Protein AF-A0A9E0MMS8-F1 (afdb_monomer)

Nearest PDB structures (foldseek):
  8oej-assembly1_D  TM=1.967E-01  e=1.644E+00  Pyrococcus abyssi
  8oel-assembly1_D  TM=1.967E-01  e=2.278E+00  Pyrococcus abyssi
  8ppl-assembly1_It  TM=2.544E-01  e=4.875E+00  Homo sapiens
  8u01-assembly1_A  TM=3.244E-01  e=9.879E+00  Phocaeicola plebeius

Foldseek 3Di:
DDDDDDDDDDDDDDDDPPPPPDDPDPDDDDVPDPDPPPDPDPPDDDDPPDPPPPPPFAKAADQPAAWDFDAKAKWKDWADDDATEQAADEAAVVTWMKIFIWTWTDHPNDTAIEIPTPWHQYPNRTHDYHHRNHHHIKKKWKWWKAFLFQAAECCPVPHGDQAAGDIDIDTDDINDRMDIDAAADDNADGQQPGFEKIFMKMWMDHPNDIHIFDGQVQADPDWHNGHDSSGHMYGYFHDQALNRQLSHLGRAHAYHPFAGPFQCSTCLVVSRHYAFQVSSVRSVVSNPDPDGDDFLVCVCVFWPWPAKFFADPVQFTAHPVRHFDFDDDFQKKKGFVRHIWTWHDADDPHRTDGQQTWTFGHDSGGTHIDGNVVPVGRRTIITIIGGDD

Mean predicted aligned error: 8.24 Å

Solvent-accessible surface area (backbone atoms only — not comparable to full-atom values): 21665 Å² total; per-residue (Å²): 142,83,87,86,85,85,82,83,90,77,90,90,87,83,86,86,78,78,77,75,77,72,72,80,71,85,69,82,82,60,94,82,61,81,71,74,76,68,78,78,69,81,68,77,76,73,78,72,78,75,79,68,76,76,74,79,58,40,67,40,28,30,87,85,41,75,55,41,82,76,48,41,40,58,26,36,28,63,56,92,61,78,56,22,22,54,67,68,47,76,40,42,60,91,51,53,39,39,37,23,44,37,38,34,30,38,45,94,87,44,78,47,42,26,22,65,50,95,37,41,30,56,97,91,35,81,50,84,64,38,49,39,65,75,32,43,43,28,30,35,41,34,26,40,47,40,47,62,52,36,50,48,42,23,45,74,85,78,49,84,46,72,48,73,61,55,64,47,76,43,84,72,51,61,38,58,51,57,47,74,70,73,36,66,48,83,66,44,81,64,63,40,88,64,24,4,36,32,30,39,32,45,34,40,36,44,86,95,46,75,47,59,22,48,38,88,85,41,50,41,90,69,64,40,30,40,68,34,84,72,33,36,33,46,29,23,16,64,46,93,46,47,60,18,42,44,34,32,43,12,58,23,21,13,20,42,76,54,51,40,90,42,71,87,49,15,28,44,73,65,66,55,24,22,26,29,39,39,42,54,42,43,11,41,39,74,62,70,43,94,63,80,79,75,48,60,84,54,50,64,80,54,23,44,78,76,49,54,32,34,54,43,97,87,45,37,28,20,30,97,85,69,46,74,35,62,43,77,61,67,59,28,33,44,35,40,88,91,38,37,32,30,32,61,45,86,29,82,54,82,64,36,35,36,36,57,19,28,24,43,35,30,70,84,27,39,36,32,74,44,36,34,60,76,67,81,54,49,83,43,52,39,38,34,32,37,77,64,128

Structure (mmCIF, N/CA/C/O backbone):
data_AF-A0A9E0MMS8-F1
#
_entry.id   AF-A0A9E0MMS8-F1
#
loop_
_atom_site.group_PDB
_atom_site.id
_atom_site.type_symbol
_atom_site.label_atom_id
_atom_site.label_alt_id
_atom_site.label_comp_id
_atom_site.label_asym_id
_atom_site.label_entity_id
_atom_site.label_seq_id
_atom_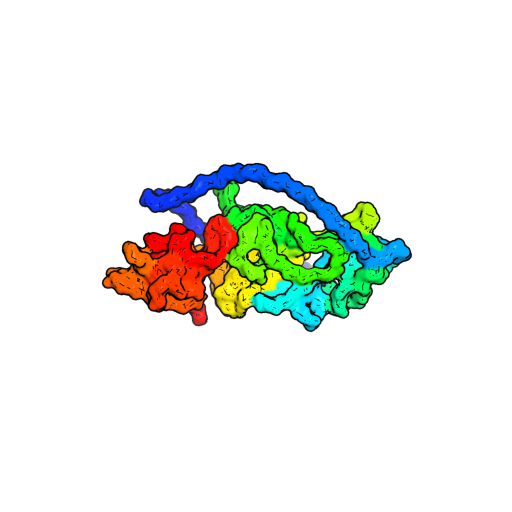site.pdbx_PDB_ins_code
_atom_site.Cartn_x
_atom_site.Cartn_y
_atom_site.Cartn_z
_atom_site.occupancy
_atom_site.B_iso_or_equiv
_atom_site.auth_seq_id
_atom_site.auth_comp_id
_atom_site.auth_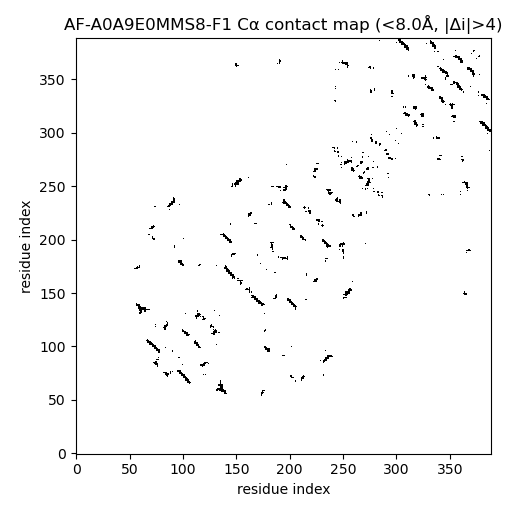asym_id
_atom_site.auth_atom_id
_atom_site.pdbx_PDB_model_num
ATOM 1 N N . MET A 1 1 ? -70.630 8.159 -21.759 1.00 40.22 1 MET A N 1
ATOM 2 C CA . MET A 1 1 ? -69.448 8.295 -22.636 1.00 40.22 1 MET A CA 1
ATOM 3 C C . MET A 1 1 ? -68.215 8.369 -21.750 1.00 40.22 1 MET A C 1
ATOM 5 O O . MET A 1 1 ? -67.935 9.421 -21.200 1.00 40.22 1 MET A O 1
ATOM 9 N N . ALA A 1 2 ? -67.556 7.235 -21.518 1.00 32.56 2 ALA A N 1
ATOM 10 C CA . ALA A 1 2 ? -66.357 7.134 -20.691 1.00 32.56 2 ALA A CA 1
ATOM 11 C C . ALA A 1 2 ? -65.302 6.379 -21.505 1.00 32.56 2 ALA A C 1
ATOM 13 O O . ALA A 1 2 ? -65.534 5.237 -21.904 1.00 32.56 2 ALA A O 1
ATOM 14 N N . SER A 1 3 ? -64.193 7.053 -21.808 1.00 40.78 3 SER A N 1
ATOM 15 C CA . SER A 1 3 ? -63.071 6.501 -22.566 1.00 40.78 3 SER A CA 1
ATOM 16 C C . SER A 1 3 ? -62.050 5.899 -21.603 1.00 40.78 3 SER A C 1
ATOM 18 O O . SER A 1 3 ? -61.664 6.529 -20.619 1.00 40.78 3 SER A O 1
ATOM 20 N N . ARG A 1 4 ? -61.655 4.655 -21.882 1.00 41.19 4 ARG A N 1
ATOM 21 C CA . ARG A 1 4 ? -60.647 3.877 -21.157 1.00 41.19 4 ARG A CA 1
ATOM 22 C C . ARG A 1 4 ? -59.251 4.282 -21.630 1.00 41.19 4 ARG A C 1
ATOM 24 O O . ARG A 1 4 ? -58.994 4.266 -22.828 1.00 41.19 4 ARG A O 1
ATOM 31 N N . ALA A 1 5 ? -58.339 4.533 -20.695 1.00 35.84 5 ALA A N 1
ATOM 32 C CA . ALA A 1 5 ? -56.905 4.565 -20.958 1.00 35.84 5 ALA A CA 1
ATOM 33 C C . ALA A 1 5 ? -56.243 3.375 -20.249 1.00 35.84 5 ALA A C 1
ATOM 35 O O . ALA A 1 5 ? -56.132 3.345 -19.025 1.00 35.84 5 ALA A O 1
ATOM 36 N N . SER A 1 6 ? -55.836 2.382 -21.039 1.00 33.19 6 SER A N 1
ATOM 37 C CA . SER A 1 6 ? -54.879 1.344 -20.657 1.00 33.19 6 SER A CA 1
ATOM 38 C C . SER A 1 6 ? -53.489 1.824 -21.067 1.00 33.19 6 SER A C 1
ATOM 40 O O . SER A 1 6 ? -53.263 2.085 -22.245 1.00 33.19 6 SER A O 1
ATOM 42 N N . ILE A 1 7 ? -52.563 1.938 -20.115 1.00 37.97 7 ILE A N 1
ATOM 43 C CA . ILE A 1 7 ? -51.141 2.168 -20.397 1.00 37.97 7 ILE A CA 1
ATOM 44 C C . ILE A 1 7 ? -50.401 0.857 -20.135 1.00 37.97 7 ILE A C 1
ATOM 46 O O . ILE A 1 7 ? -50.342 0.367 -19.009 1.00 37.97 7 ILE A O 1
ATOM 50 N N . CYS A 1 8 ? -49.877 0.283 -21.217 1.00 29.89 8 CYS A N 1
ATOM 51 C CA . CYS A 1 8 ? -48.973 -0.857 -21.220 1.00 29.89 8 CYS A CA 1
ATOM 52 C C . CYS A 1 8 ? -47.605 -0.461 -20.644 1.00 29.89 8 CYS A C 1
ATOM 54 O O . CYS A 1 8 ? -46.951 0.444 -21.156 1.00 29.89 8 CYS A O 1
ATOM 56 N N . LEU A 1 9 ? -47.148 -1.201 -19.631 1.00 35.25 9 LEU A N 1
ATOM 57 C CA . LEU A 1 9 ? -45.729 -1.356 -19.318 1.00 35.25 9 LEU A CA 1
ATOM 58 C C . LEU A 1 9 ? -45.118 -2.340 -20.322 1.00 35.25 9 LEU A C 1
ATOM 60 O O . LEU A 1 9 ? -45.492 -3.511 -20.320 1.00 35.25 9 LEU A O 1
ATOM 64 N N . LEU A 1 10 ? -44.151 -1.901 -21.128 1.00 31.84 10 LEU A N 1
ATOM 65 C CA . LEU A 1 10 ? -43.231 -2.811 -21.810 1.00 31.84 10 LEU A CA 1
ATOM 66 C C . LEU A 1 10 ? -41.916 -2.115 -22.177 1.00 31.84 10 LEU A C 1
ATOM 68 O O . LEU A 1 10 ? -41.895 -1.168 -22.953 1.00 31.84 10 LEU A O 1
ATOM 72 N N . GLY A 1 11 ? -40.829 -2.673 -21.638 1.00 29.94 11 GLY A N 1
ATOM 73 C CA . GLY A 1 11 ? -39.571 -2.862 -22.357 1.00 29.94 11 GLY A CA 1
ATOM 74 C C . GLY A 1 11 ? -38.569 -1.712 -22.356 1.00 29.94 11 GLY A C 1
ATOM 75 O O . GLY A 1 11 ? -38.593 -0.901 -23.262 1.00 29.94 11 GLY A O 1
ATOM 76 N N . PHE A 1 12 ? -37.596 -1.749 -21.439 1.00 29.72 12 PHE A N 1
ATOM 77 C CA . PHE A 1 12 ? -36.194 -1.408 -21.735 1.00 29.72 12 PHE A CA 1
ATOM 78 C C . PHE A 1 12 ? -35.286 -2.081 -20.694 1.00 29.72 12 PHE A C 1
ATOM 80 O O . PHE A 1 12 ? -34.938 -1.520 -19.661 1.00 29.72 12 PHE A O 1
ATOM 87 N N . ALA A 1 13 ? -34.935 -3.336 -20.960 1.00 36.44 13 ALA A N 1
ATOM 88 C CA . ALA A 1 13 ? -33.867 -4.051 -20.274 1.00 36.44 13 ALA A CA 1
ATOM 89 C C . ALA A 1 13 ? -33.095 -4.843 -21.330 1.00 36.44 13 ALA A C 1
ATOM 91 O O . ALA A 1 13 ? -33.360 -6.021 -21.543 1.00 36.44 13 ALA A O 1
ATOM 92 N N . LEU A 1 14 ? -32.183 -4.179 -22.041 1.00 31.59 14 LEU A N 1
ATOM 93 C CA . LEU A 1 14 ? -31.167 -4.845 -22.848 1.00 31.59 14 LEU A CA 1
ATOM 94 C C . LEU A 1 14 ? -29.990 -3.893 -23.107 1.00 31.59 14 LEU A C 1
ATOM 96 O O . LEU A 1 14 ? -30.198 -2.713 -23.363 1.00 31.59 14 LEU A O 1
ATOM 100 N N . ALA A 1 15 ? -28.786 -4.471 -23.088 1.00 31.41 15 ALA A N 1
ATOM 101 C CA . ALA A 1 15 ? -27.490 -3.916 -23.496 1.00 31.41 15 ALA A CA 1
ATOM 102 C C . ALA A 1 15 ? -26.649 -3.158 -22.443 1.00 31.41 15 ALA A C 1
ATOM 104 O O . ALA A 1 15 ? -26.394 -1.968 -22.556 1.00 31.41 15 ALA A O 1
ATOM 105 N N . CYS A 1 16 ? -26.074 -3.921 -21.507 1.00 27.88 16 CYS A N 1
ATOM 106 C CA . CYS A 1 16 ? -24.681 -3.734 -21.072 1.00 27.88 16 CYS A CA 1
ATOM 107 C C . CYS A 1 16 ? -23.991 -5.108 -21.058 1.00 27.88 16 CYS A C 1
ATOM 109 O O . CYS A 1 16 ? -23.777 -5.708 -20.009 1.00 27.88 16 CYS A O 1
ATOM 111 N N . ARG A 1 17 ? -23.694 -5.647 -22.247 1.00 31.17 17 ARG A N 1
ATOM 112 C CA . ARG A 1 17 ? -22.650 -6.664 -22.416 1.00 31.17 17 ARG A CA 1
ATOM 113 C C . ARG A 1 17 ? -21.408 -5.925 -22.896 1.00 31.17 17 ARG A C 1
ATOM 115 O O . ARG A 1 17 ? -21.247 -5.704 -24.088 1.00 31.17 17 ARG A O 1
ATOM 122 N N . SER A 1 18 ? -20.572 -5.483 -21.965 1.00 31.72 18 SER A N 1
ATOM 123 C CA . SER A 1 18 ? -19.185 -5.162 -22.285 1.00 31.72 18 SER A CA 1
ATOM 124 C C . SER A 1 18 ? -18.476 -6.492 -22.518 1.00 31.72 18 SER A C 1
ATOM 126 O O . SER A 1 18 ? -18.265 -7.257 -21.574 1.00 31.72 18 SER A O 1
ATOM 128 N N . GLU A 1 19 ? -18.179 -6.802 -23.773 1.00 30.53 19 GLU A N 1
ATOM 129 C CA . GLU A 1 19 ? -17.232 -7.855 -24.108 1.00 30.53 19 GLU A CA 1
ATOM 130 C C . GLU A 1 19 ? -15.903 -7.511 -23.432 1.00 30.53 19 GLU A C 1
ATOM 132 O O . GLU A 1 19 ? -15.271 -6.499 -23.738 1.00 30.53 19 GLU A O 1
ATOM 137 N N . ALA A 1 20 ? -15.498 -8.332 -22.464 1.00 34.72 20 ALA A N 1
ATOM 138 C CA . ALA A 1 20 ? -14.108 -8.385 -22.061 1.00 34.72 20 ALA A CA 1
ATOM 139 C C . ALA A 1 20 ? -13.337 -8.831 -23.306 1.00 34.72 20 ALA A C 1
ATOM 141 O O . ALA A 1 20 ? -13.390 -10.001 -23.683 1.00 34.72 20 ALA A O 1
ATOM 142 N N . VAL A 1 21 ? -12.699 -7.881 -23.992 1.00 37.97 21 VAL A N 1
ATOM 143 C CA . VAL A 1 21 ? -11.753 -8.179 -25.066 1.00 37.97 21 VAL A CA 1
ATOM 144 C C . VAL A 1 21 ? -10.713 -9.101 -24.448 1.00 37.97 21 VAL A C 1
ATOM 146 O O . VAL A 1 21 ? -9.969 -8.690 -23.556 1.00 37.97 21 VAL A O 1
ATOM 149 N N . GLY A 1 22 ? -10.754 -10.372 -24.851 1.00 31.23 22 GLY A N 1
ATOM 150 C CA . GLY A 1 22 ? -9.919 -11.416 -24.285 1.00 31.23 22 GLY A CA 1
ATOM 151 C C . GLY A 1 22 ? -8.465 -10.978 -24.331 1.00 31.23 22 GLY A C 1
ATOM 152 O O . GLY A 1 22 ? -7.948 -10.631 -25.396 1.00 31.23 22 GLY A O 1
ATOM 153 N N . GLN A 1 23 ? -7.806 -10.982 -23.173 1.00 42.28 23 GLN A N 1
ATOM 154 C CA . GLN A 1 23 ? -6.353 -10.989 -23.169 1.00 42.28 23 GLN A CA 1
ATOM 155 C C . GLN A 1 23 ? -5.902 -12.153 -24.061 1.00 42.28 23 GLN A C 1
ATOM 157 O O . GLN A 1 23 ? -6.508 -13.228 -23.990 1.00 42.28 23 GLN A O 1
ATOM 162 N N . PRO A 1 24 ? -4.891 -11.961 -24.925 1.00 35.78 24 PRO A N 1
ATOM 163 C CA . PRO A 1 24 ? -4.368 -13.056 -25.718 1.00 35.78 24 PRO A CA 1
ATOM 164 C C . PRO A 1 24 ? -3.993 -14.192 -24.768 1.00 35.78 24 PRO A C 1
ATOM 166 O O . PRO A 1 24 ? -3.181 -14.012 -23.858 1.00 35.78 24 PRO A O 1
ATOM 169 N N . THR A 1 25 ? -4.622 -15.352 -24.965 1.00 37.75 25 THR A N 1
ATOM 170 C CA . THR A 1 25 ? -4.198 -16.607 -24.347 1.00 37.75 25 THR A CA 1
ATOM 171 C C . THR A 1 25 ? -2.689 -16.723 -24.536 1.00 37.75 25 THR A C 1
ATOM 173 O O . THR A 1 25 ? -2.219 -16.460 -25.649 1.00 37.75 25 THR A O 1
ATOM 176 N N . PRO A 1 26 ? -1.914 -17.064 -23.491 1.00 36.84 26 PRO A N 1
ATOM 177 C CA . PRO A 1 26 ? -0.484 -17.260 -23.650 1.00 36.84 26 PRO A CA 1
ATOM 178 C C . PRO A 1 26 ? -0.266 -18.248 -24.798 1.00 36.84 26 PRO A C 1
ATOM 180 O O . PRO A 1 26 ? -0.766 -19.372 -24.763 1.00 36.84 26 PRO A O 1
ATOM 183 N N . GLY A 1 27 ? 0.412 -17.783 -25.850 1.00 36.09 27 GLY A N 1
ATOM 184 C CA . GLY A 1 27 ? 0.829 -18.647 -26.945 1.00 36.09 27 GLY A CA 1
ATOM 185 C C . GLY A 1 27 ? 1.715 -19.779 -26.415 1.00 36.09 27 GLY A C 1
ATOM 186 O O . GLY A 1 27 ? 2.249 -19.668 -25.305 1.00 36.09 27 GLY A O 1
ATOM 187 N N . PRO A 1 28 ? 1.874 -20.871 -27.183 1.00 36.41 28 PRO A N 1
ATOM 188 C CA . PRO A 1 28 ? 2.802 -21.935 -26.821 1.00 36.41 28 PRO A CA 1
ATOM 189 C C . PRO A 1 28 ? 4.178 -21.332 -26.521 1.00 36.41 28 PRO A C 1
ATOM 191 O O . PRO A 1 28 ? 4.631 -20.435 -27.234 1.00 36.41 28 PRO A O 1
ATOM 194 N N . ALA A 1 29 ? 4.797 -21.788 -25.431 1.00 36.72 29 ALA A N 1
ATOM 195 C CA . ALA A 1 29 ? 6.076 -21.278 -24.958 1.00 36.72 29 ALA A CA 1
ATOM 196 C C . ALA A 1 29 ? 7.109 -21.283 -26.095 1.00 36.72 29 ALA A C 1
ATOM 198 O O . ALA A 1 29 ? 7.371 -22.319 -26.708 1.00 36.72 29 ALA A O 1
ATOM 199 N N . THR A 1 30 ? 7.685 -20.117 -26.383 1.00 38.78 30 THR A N 1
ATOM 200 C CA . THR A 1 30 ? 8.801 -19.996 -27.321 1.00 38.78 30 THR A CA 1
ATOM 201 C C . THR A 1 30 ? 10.000 -20.767 -26.753 1.00 38.78 30 THR A C 1
ATOM 203 O O . THR A 1 30 ? 10.304 -20.588 -25.568 1.00 38.78 30 THR A O 1
ATOM 206 N N . PRO A 1 31 ? 10.709 -21.596 -27.545 1.00 30.62 31 PRO A N 1
ATOM 207 C CA . PRO A 1 31 ? 11.939 -22.239 -27.091 1.00 30.62 31 PRO A CA 1
ATOM 208 C C . PRO A 1 31 ? 12.940 -21.156 -26.667 1.00 30.62 31 PRO A C 1
ATOM 210 O O . PRO A 1 31 ? 13.333 -20.333 -27.489 1.00 30.62 31 PRO A O 1
ATOM 213 N N . GLY A 1 32 ? 13.293 -21.114 -25.380 1.00 38.22 32 GLY A N 1
ATOM 214 C CA . GLY A 1 32 ? 14.196 -20.107 -24.810 1.00 38.22 32 GLY A CA 1
ATOM 215 C C . GLY A 1 32 ? 13.562 -19.126 -23.817 1.00 38.22 32 GLY A C 1
ATOM 216 O O . GLY A 1 32 ? 14.298 -18.378 -23.184 1.00 38.22 32 GLY A O 1
ATOM 217 N N . GLN A 1 33 ? 12.237 -19.140 -23.605 1.00 37.03 33 GLN A N 1
ATOM 218 C CA . GLN A 1 33 ? 11.691 -18.540 -22.380 1.00 37.03 33 GLN A CA 1
ATOM 219 C C . GLN A 1 33 ? 12.067 -19.425 -21.183 1.00 37.03 33 GLN A C 1
ATOM 221 O O . GLN A 1 33 ? 11.850 -20.639 -21.264 1.00 37.03 33 GLN A O 1
ATOM 226 N N . PRO A 1 34 ? 12.579 -18.865 -20.070 1.00 34.31 34 PRO A N 1
ATOM 227 C CA . PRO A 1 34 ? 12.681 -19.626 -18.837 1.00 34.31 34 PRO A CA 1
ATOM 228 C C . PRO A 1 34 ? 11.285 -20.150 -18.510 1.00 34.31 34 PRO A C 1
ATOM 230 O O . PRO A 1 34 ? 10.319 -19.385 -18.426 1.00 34.31 34 PRO A O 1
ATOM 233 N N . THR A 1 35 ? 11.166 -21.472 -18.399 1.00 34.53 35 THR A N 1
ATOM 234 C CA . THR A 1 35 ? 9.971 -22.136 -17.885 1.00 34.53 35 THR A CA 1
ATOM 235 C C . THR A 1 35 ? 9.549 -21.382 -16.624 1.00 34.53 35 THR A C 1
ATOM 237 O O . THR A 1 35 ? 10.424 -21.132 -15.788 1.00 34.53 35 THR A O 1
ATOM 240 N N . PRO A 1 36 ? 8.268 -20.992 -16.455 1.00 39.47 36 PRO A N 1
ATOM 241 C CA . PRO A 1 36 ? 7.821 -20.503 -15.163 1.00 39.47 36 PRO A CA 1
ATOM 242 C C . PRO A 1 36 ? 8.269 -21.547 -14.150 1.00 39.47 36 PRO A C 1
ATOM 244 O O . PRO A 1 36 ? 7.942 -22.727 -14.320 1.00 39.47 36 PRO A O 1
ATOM 247 N N . ALA A 1 37 ? 9.099 -21.132 -13.187 1.00 35.41 37 ALA A N 1
ATOM 248 C CA . ALA A 1 37 ? 9.524 -21.996 -12.100 1.00 35.41 37 ALA A CA 1
ATOM 249 C C . ALA A 1 37 ? 8.275 -22.736 -11.621 1.00 35.41 37 ALA A C 1
ATOM 251 O O . ALA A 1 37 ? 7.233 -22.101 -11.422 1.00 35.41 37 ALA A O 1
ATOM 252 N N . GLY A 1 38 ? 8.352 -24.072 -11.603 1.00 30.92 38 GLY A N 1
ATOM 253 C CA . GLY A 1 38 ? 7.203 -24.932 -11.346 1.00 30.92 38 GLY A CA 1
ATOM 254 C C . GLY A 1 38 ? 6.385 -24.382 -10.185 1.00 30.92 38 GLY A C 1
ATOM 255 O O . GLY A 1 38 ? 6.965 -23.849 -9.236 1.00 30.92 38 GLY A O 1
ATOM 256 N N . ALA A 1 39 ? 5.054 -24.464 -10.306 1.00 34.50 39 ALA A N 1
ATOM 257 C CA . ALA A 1 39 ? 4.120 -24.037 -9.269 1.00 34.50 39 ALA A CA 1
ATOM 258 C C . ALA A 1 39 ? 4.721 -24.357 -7.891 1.00 34.50 39 ALA A C 1
ATOM 260 O O . ALA A 1 39 ? 5.127 -25.509 -7.701 1.00 34.50 39 ALA A O 1
ATOM 261 N N . PRO A 1 40 ? 4.864 -23.365 -6.990 1.00 36.97 40 PRO A N 1
ATOM 262 C CA . PRO A 1 40 ? 5.602 -23.554 -5.754 1.00 36.97 40 PRO A CA 1
ATOM 263 C C . PRO A 1 40 ? 5.055 -24.798 -5.065 1.00 36.97 40 PRO A C 1
ATOM 265 O O . PRO A 1 40 ? 3.863 -24.874 -4.756 1.00 36.97 40 PRO A O 1
ATOM 268 N N . THR A 1 41 ? 5.921 -25.800 -4.893 1.00 32.31 41 THR A N 1
ATOM 269 C CA . THR A 1 41 ? 5.654 -26.936 -4.013 1.00 32.31 41 THR A CA 1
ATOM 270 C C . THR A 1 41 ? 5.112 -26.363 -2.722 1.00 32.31 41 THR A C 1
ATOM 272 O O . THR A 1 41 ? 5.730 -25.438 -2.190 1.00 32.31 41 THR A O 1
ATOM 275 N N . ALA A 1 42 ? 3.950 -26.861 -2.281 1.00 35.41 42 ALA A N 1
ATOM 276 C CA . ALA A 1 42 ? 3.310 -26.457 -1.037 1.00 35.41 42 ALA A CA 1
ATOM 277 C C . ALA A 1 42 ? 4.399 -26.244 0.016 1.00 35.41 42 ALA A C 1
ATOM 279 O O . ALA A 1 42 ? 5.105 -27.190 0.376 1.00 35.41 42 ALA A O 1
ATOM 280 N N . GLY A 1 43 ? 4.608 -24.977 0.389 1.00 36.94 43 GLY A N 1
ATOM 281 C CA . GLY A 1 43 ? 5.637 -24.617 1.349 1.00 36.94 43 GLY A CA 1
ATOM 282 C C . GLY A 1 43 ? 5.448 -25.443 2.621 1.00 36.94 43 GLY A C 1
ATOM 283 O O . GLY A 1 43 ? 4.325 -25.889 2.890 1.00 36.94 43 GLY A O 1
ATOM 284 N N . PRO A 1 44 ? 6.521 -25.676 3.396 1.00 38.84 44 PRO A N 1
ATOM 285 C CA . PRO A 1 44 ? 6.401 -26.342 4.686 1.00 38.84 44 PRO A CA 1
ATOM 286 C C . PRO A 1 44 ? 5.230 -25.730 5.472 1.00 38.84 44 PRO A C 1
ATOM 288 O O . PRO A 1 44 ? 5.010 -24.517 5.362 1.00 38.84 44 PRO A O 1
ATOM 291 N N . PRO A 1 45 ? 4.448 -26.541 6.215 1.00 35.81 45 PRO A N 1
ATOM 292 C CA . PRO A 1 45 ? 3.347 -26.028 7.020 1.00 35.81 45 PRO A CA 1
ATOM 293 C C . PRO A 1 45 ? 3.850 -24.824 7.807 1.00 35.81 45 PRO A C 1
ATOM 295 O O . PRO A 1 45 ? 4.934 -24.891 8.393 1.00 35.81 45 PRO A O 1
ATOM 298 N N . ALA A 1 46 ? 3.095 -23.723 7.730 1.00 35.38 46 ALA A N 1
ATOM 299 C CA . ALA A 1 46 ? 3.447 -22.460 8.360 1.00 35.38 46 ALA A CA 1
ATOM 300 C C . ALA A 1 46 ? 4.005 -22.740 9.765 1.00 35.38 46 ALA A C 1
ATOM 302 O O . ALA A 1 46 ? 3.368 -23.509 10.499 1.00 35.38 46 ALA A O 1
ATOM 303 N N . PRO A 1 47 ? 5.189 -22.199 10.124 1.00 34.66 47 PRO A N 1
ATOM 304 C CA . PRO A 1 47 ? 5.768 -22.417 11.440 1.00 34.66 47 PRO A CA 1
ATOM 305 C C . PRO A 1 47 ? 4.683 -22.147 12.474 1.00 34.66 47 PRO A C 1
ATOM 307 O O . PRO A 1 47 ? 4.022 -21.106 12.421 1.00 34.66 47 PRO A O 1
ATOM 310 N N . GLY A 1 48 ? 4.441 -23.150 13.326 1.00 29.02 48 GLY A N 1
ATOM 311 C CA . GLY A 1 48 ? 3.375 -23.122 14.315 1.00 29.02 48 GLY A CA 1
ATOM 312 C C . GLY A 1 48 ? 3.386 -21.773 15.012 1.00 29.02 48 GLY A C 1
ATOM 313 O O . GLY A 1 48 ? 4.440 -21.355 15.490 1.00 29.02 48 GLY A O 1
ATOM 314 N N . LEU A 1 49 ? 2.232 -21.094 14.970 1.00 37.91 49 LEU A N 1
ATOM 315 C CA . LEU A 1 49 ? 1.969 -19.817 15.626 1.00 37.91 49 LEU A CA 1
ATOM 316 C C . LEU A 1 49 ? 2.754 -19.775 16.930 1.00 37.91 49 LEU A C 1
ATOM 318 O O . LEU A 1 49 ? 2.428 -20.505 17.867 1.00 37.91 49 LEU A O 1
ATOM 322 N N . ALA A 1 50 ? 3.820 -18.973 16.953 1.00 34.97 50 ALA A N 1
ATOM 323 C CA . ALA A 1 50 ? 4.559 -18.732 18.170 1.00 34.97 50 ALA A CA 1
ATOM 324 C C . ALA A 1 50 ? 3.524 -18.284 19.195 1.00 34.97 50 ALA A C 1
ATOM 326 O O . ALA A 1 50 ? 2.835 -17.283 18.986 1.00 34.97 50 ALA A O 1
ATOM 327 N N . THR A 1 51 ? 3.354 -19.079 20.250 1.00 38.03 51 THR A N 1
ATOM 328 C CA . THR A 1 51 ? 2.503 -18.751 21.383 1.00 38.03 51 THR A CA 1
ATOM 329 C C . THR A 1 51 ? 3.028 -17.434 21.927 1.00 38.03 51 THR A C 1
ATOM 331 O O . THR A 1 51 ? 4.029 -17.399 22.641 1.00 38.03 51 THR A O 1
ATOM 334 N N . THR A 1 52 ? 2.407 -16.333 21.504 1.00 44.72 52 THR A N 1
ATOM 335 C CA . THR A 1 52 ? 2.680 -14.995 22.005 1.00 44.72 52 THR A CA 1
ATOM 336 C C . THR A 1 52 ? 2.589 -15.088 23.512 1.00 44.72 52 THR A C 1
ATOM 338 O O . THR A 1 52 ? 1.517 -15.389 24.044 1.00 44.72 52 THR A O 1
ATOM 341 N N . ALA A 1 53 ? 3.717 -14.865 24.191 1.00 43.31 53 ALA A N 1
ATOM 342 C CA . ALA A 1 53 ? 3.721 -14.560 25.607 1.00 43.31 53 ALA A CA 1
ATOM 343 C C . ALA A 1 53 ? 2.618 -13.524 25.818 1.00 43.31 53 ALA A C 1
ATOM 345 O O . ALA A 1 53 ? 2.647 -12.466 25.186 1.00 43.31 53 ALA A O 1
ATOM 346 N N . ALA A 1 54 ? 1.589 -13.901 26.579 1.00 48.03 54 ALA A N 1
ATOM 347 C CA . ALA A 1 54 ? 0.375 -13.121 26.715 1.00 48.03 54 ALA A CA 1
ATOM 348 C C . ALA A 1 54 ? 0.763 -11.706 27.145 1.00 48.03 54 ALA A C 1
ATOM 350 O O . ALA A 1 54 ? 1.162 -11.487 28.291 1.00 48.03 54 ALA A O 1
ATOM 351 N N . LEU A 1 55 ? 0.688 -10.755 26.209 1.00 54.81 55 LEU A N 1
ATOM 352 C CA . LEU A 1 55 ? 0.749 -9.339 26.522 1.00 54.81 55 LEU A CA 1
ATOM 353 C C . LEU A 1 55 ? -0.328 -9.126 27.581 1.00 54.81 55 LEU A C 1
ATOM 355 O O . LEU A 1 55 ? -1.520 -9.274 27.295 1.00 54.81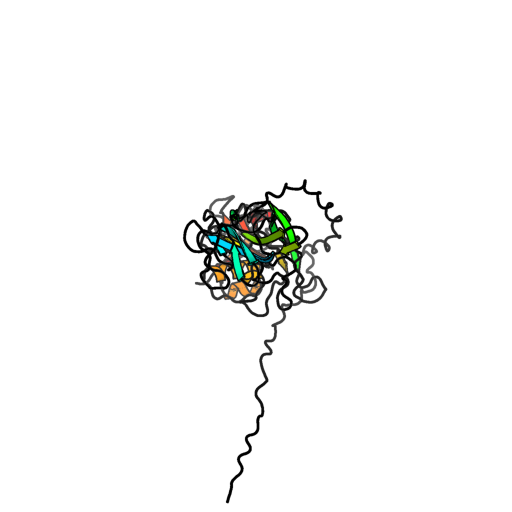 55 LEU A O 1
ATOM 359 N N . ARG A 1 56 ? 0.094 -8.886 28.830 1.00 52.78 56 ARG A N 1
ATOM 360 C CA . ARG A 1 56 ? -0.831 -8.624 29.932 1.00 52.78 56 ARG A CA 1
ATOM 361 C C . ARG A 1 56 ? -1.685 -7.448 29.492 1.00 52.78 56 ARG A C 1
ATOM 363 O O . ARG A 1 56 ? -1.176 -6.346 29.303 1.00 52.78 56 ARG A O 1
ATOM 370 N N . SER A 1 57 ? -2.961 -7.718 29.245 1.00 59.38 57 SER A N 1
ATOM 371 C CA . SER A 1 57 ? -3.877 -6.712 28.738 1.00 59.38 57 SER A CA 1
ATOM 372 C C . SER A 1 57 ? -4.104 -5.695 29.843 1.00 59.38 57 SER A C 1
ATOM 374 O O . SER A 1 57 ? -4.764 -5.997 30.833 1.00 59.38 57 SER A O 1
ATOM 376 N N . ALA A 1 58 ? -3.523 -4.504 29.704 1.00 74.81 58 ALA A N 1
ATOM 377 C CA . ALA A 1 58 ? -3.934 -3.387 30.535 1.00 74.81 58 ALA A CA 1
ATOM 378 C C . ALA A 1 58 ? -5.425 -3.140 30.270 1.00 74.81 58 ALA A C 1
ATOM 380 O O . ALA A 1 58 ? -5.861 -3.066 29.114 1.00 74.81 58 ALA A O 1
ATOM 381 N N . HIS A 1 59 ? -6.206 -3.087 31.344 1.00 83.19 59 HIS A N 1
ATOM 382 C CA . HIS A 1 59 ? -7.625 -2.789 31.260 1.00 83.19 59 HIS A CA 1
ATOM 383 C C . HIS A 1 59 ? -7.815 -1.273 31.146 1.00 83.19 59 HIS A C 1
ATOM 385 O O . HIS A 1 59 ? -7.221 -0.505 31.900 1.00 83.19 59 HIS A O 1
ATOM 391 N N . HIS A 1 60 ? -8.646 -0.862 30.196 1.00 90.50 60 HIS A N 1
ATOM 392 C CA . HIS A 1 60 ? -9.236 0.472 30.122 1.00 90.50 60 HIS A CA 1
ATOM 393 C C . HIS A 1 60 ? -10.492 0.532 30.971 1.00 90.50 60 HIS A C 1
ATOM 395 O O . HIS A 1 60 ? -11.100 -0.507 31.215 1.00 90.50 60 HIS A O 1
ATOM 401 N N . GLY A 1 61 ? -10.918 1.741 31.331 1.00 93.62 61 GLY A N 1
ATOM 402 C CA . GLY A 1 61 ? -12.205 1.984 31.974 1.00 93.62 61 GLY A CA 1
ATOM 403 C C . GLY A 1 61 ? -12.245 1.631 33.459 1.00 93.62 61 GLY A C 1
ATOM 404 O O . GLY A 1 61 ? -11.242 1.286 34.085 1.00 93.62 61 GLY A O 1
ATOM 405 N N . ARG A 1 62 ? -13.440 1.732 34.036 1.00 94.62 62 ARG A N 1
ATOM 406 C CA . ARG A 1 62 ? -13.698 1.497 35.454 1.00 94.62 62 ARG A CA 1
ATOM 407 C C . ARG A 1 62 ? -14.477 0.205 35.657 1.00 94.62 62 ARG A C 1
ATOM 409 O O . ARG A 1 62 ? -15.453 -0.065 34.957 1.00 94.62 62 ARG A O 1
ATOM 416 N N . ALA A 1 63 ? -14.081 -0.569 36.664 1.00 92.56 63 ALA A N 1
ATOM 417 C CA . ALA A 1 63 ? -14.753 -1.819 37.023 1.00 92.56 63 ALA A CA 1
ATOM 418 C C . ALA A 1 63 ? -16.179 -1.609 37.565 1.00 92.56 63 ALA A C 1
ATOM 420 O O . ALA A 1 63 ? -16.999 -2.519 37.499 1.00 92.56 63 ALA A O 1
ATOM 421 N N . ASP A 1 64 ? -16.482 -0.418 38.085 1.00 92.44 64 ASP A N 1
ATOM 422 C CA . ASP A 1 64 ? -17.789 -0.055 38.638 1.00 92.44 64 ASP A CA 1
ATOM 423 C C . ASP A 1 64 ? -18.729 0.612 37.619 1.00 92.44 64 ASP A C 1
ATOM 425 O O . ASP A 1 64 ? -19.903 0.850 37.918 1.00 92.44 64 ASP A O 1
ATOM 429 N N . HIS A 1 65 ? -18.242 0.915 36.412 1.00 94.56 65 HIS A N 1
ATOM 430 C CA . HIS A 1 65 ? -19.055 1.532 35.373 1.00 94.56 65 HIS A CA 1
ATOM 431 C C . HIS A 1 65 ? -20.027 0.505 34.778 1.00 94.56 65 HIS A C 1
ATOM 433 O O . HIS A 1 65 ? -19.653 -0.602 34.391 1.00 94.56 65 HIS A O 1
ATOM 439 N N . ARG A 1 66 ? -21.302 0.891 34.692 1.00 91.56 66 ARG A N 1
ATOM 440 C CA . ARG A 1 66 ? -22.378 0.045 34.161 1.00 91.56 66 ARG A CA 1
ATOM 441 C C . ARG A 1 66 ? -22.378 0.037 32.634 1.00 91.56 66 ARG A C 1
ATOM 443 O O . ARG A 1 66 ? -21.827 0.920 31.987 1.00 91.56 66 ARG A O 1
ATOM 450 N N . GLY A 1 67 ? -23.009 -0.966 32.046 1.00 95.81 67 GLY A N 1
ATOM 451 C CA . GLY A 1 67 ? -23.199 -1.031 30.605 1.00 95.81 67 GLY A CA 1
ATOM 452 C C . GLY A 1 67 ? -22.266 -1.993 29.883 1.00 95.81 67 GLY A C 1
ATOM 453 O O . GLY A 1 67 ? -21.280 -2.512 30.408 1.00 95.81 67 GLY A O 1
ATOM 454 N N . VAL A 1 68 ? -22.654 -2.284 28.652 1.00 97.56 68 VAL A N 1
ATOM 455 C CA . VAL A 1 68 ? -22.160 -3.410 27.874 1.00 97.56 68 VAL A CA 1
ATOM 456 C C . VAL A 1 68 ? -21.611 -2.896 26.556 1.00 97.56 68 VAL A C 1
ATOM 458 O O . VAL A 1 68 ? -22.282 -2.137 25.858 1.00 97.56 68 VAL A O 1
ATOM 461 N N . VAL A 1 69 ? -20.406 -3.324 26.187 1.00 97.81 69 VAL A N 1
ATOM 462 C CA . VAL A 1 69 ? -19.855 -3.047 24.860 1.00 97.81 69 VAL A CA 1
ATOM 463 C C . VAL A 1 69 ? -20.721 -3.760 23.822 1.00 97.81 69 VAL A C 1
ATOM 465 O O . VAL A 1 69 ? -20.988 -4.963 23.922 1.00 97.81 69 VAL A O 1
ATOM 468 N N . VAL A 1 70 ? -21.182 -3.010 22.823 1.00 98.12 70 VAL A N 1
ATOM 469 C CA . VAL A 1 70 ? -22.062 -3.517 21.757 1.00 98.12 70 VAL A CA 1
ATOM 470 C C . VAL A 1 70 ? -21.469 -3.389 20.364 1.00 98.12 70 VAL A C 1
ATOM 472 O O . VAL A 1 70 ? -21.877 -4.119 19.466 1.00 98.12 70 VAL A O 1
ATOM 475 N N . ALA A 1 71 ? -20.499 -2.498 20.179 1.00 98.19 71 ALA A N 1
ATOM 476 C CA . ALA A 1 71 ? -19.730 -2.399 18.953 1.00 98.19 71 ALA A CA 1
ATOM 477 C C . ALA A 1 71 ? -18.349 -1.818 19.253 1.00 98.19 71 ALA A C 1
ATOM 479 O O . ALA A 1 71 ? -18.174 -1.035 20.189 1.00 98.19 71 ALA A O 1
ATOM 480 N N . ILE A 1 72 ? -17.385 -2.180 18.415 1.00 98.44 72 ILE A N 1
ATOM 481 C CA . ILE A 1 72 ? -16.073 -1.550 18.383 1.00 98.44 72 ILE A CA 1
ATOM 482 C C . ILE A 1 72 ? -15.694 -1.231 16.940 1.00 98.44 72 ILE A C 1
ATOM 484 O O . ILE A 1 72 ? -16.065 -1.945 16.006 1.00 98.44 72 ILE A O 1
ATOM 488 N N . GLY A 1 73 ? -14.956 -0.147 16.751 1.00 98.44 73 GLY A N 1
ATOM 489 C CA . GLY A 1 73 ? -14.395 0.215 15.464 1.00 98.44 73 GLY A CA 1
ATOM 490 C C . GLY A 1 73 ? -13.127 1.044 15.595 1.00 98.44 73 GLY A C 1
ATOM 491 O O . GLY A 1 73 ? -12.641 1.297 16.696 1.00 98.44 73 GLY A O 1
ATOM 492 N N . ILE A 1 74 ? -12.593 1.448 14.446 1.00 98.75 74 ILE A N 1
ATOM 493 C CA . ILE A 1 74 ? -11.361 2.230 14.352 1.00 98.75 74 ILE A CA 1
ATOM 494 C C . ILE A 1 74 ? -11.689 3.563 13.690 1.00 98.75 74 ILE A C 1
ATOM 496 O O . ILE A 1 74 ? -12.338 3.606 12.643 1.00 98.75 74 ILE A O 1
ATOM 500 N N . ALA A 1 75 ? -11.220 4.643 14.302 1.00 98.62 75 ALA A N 1
ATOM 501 C CA . ALA A 1 75 ? -11.102 5.944 13.667 1.00 98.62 75 ALA A CA 1
ATOM 502 C C . ALA A 1 75 ? -9.624 6.319 13.567 1.00 98.62 75 ALA A C 1
ATOM 504 O O . ALA A 1 75 ? -8.819 5.875 14.381 1.00 98.62 75 ALA A O 1
ATOM 505 N N . SER A 1 76 ? -9.253 7.150 12.603 1.00 98.69 76 SER A N 1
ATOM 506 C CA . SER A 1 76 ? -7.882 7.639 12.495 1.00 98.69 76 SER A CA 1
ATOM 507 C C . SER A 1 76 ? -7.794 9.096 12.092 1.00 98.69 76 SER A C 1
ATOM 509 O O . SER A 1 76 ? -8.730 9.680 11.530 1.00 98.69 76 SER A O 1
ATOM 511 N N . ARG A 1 77 ? -6.641 9.681 12.407 1.00 98.38 77 ARG A N 1
ATOM 512 C CA . ARG A 1 77 ? -6.289 11.071 12.131 1.00 98.38 77 ARG A CA 1
ATOM 513 C C . ARG A 1 77 ? -4.861 11.144 11.607 1.00 98.38 77 ARG A C 1
ATOM 515 O O . ARG A 1 77 ? -3.986 10.463 12.131 1.00 98.38 77 ARG A O 1
ATOM 522 N N . VAL A 1 78 ? -4.651 11.982 10.596 1.00 98.25 78 VAL A N 1
ATOM 523 C CA . VAL A 1 78 ? -3.321 12.339 10.085 1.00 98.25 78 VAL A CA 1
ATOM 524 C C . VAL A 1 78 ? -2.889 13.634 10.769 1.00 98.25 78 VAL A C 1
ATOM 526 O O . VAL A 1 78 ? -3.655 14.596 10.779 1.00 98.25 78 VAL A O 1
ATOM 529 N N . GLY A 1 79 ? -1.687 13.663 11.338 1.00 96.44 79 GLY A N 1
ATOM 530 C CA . GLY A 1 79 ? -1.171 14.809 12.082 1.00 96.44 79 GLY A CA 1
ATOM 531 C C . GLY A 1 79 ? -1.895 15.071 13.411 1.00 96.44 79 GLY A C 1
ATOM 532 O O . GLY A 1 79 ? -2.582 14.210 13.973 1.00 96.44 79 GLY A O 1
ATOM 533 N N . ALA A 1 80 ? -1.712 16.286 13.932 1.00 93.94 80 ALA A N 1
ATOM 534 C CA . ALA A 1 80 ? -2.281 16.719 15.210 1.00 93.94 80 ALA A CA 1
ATOM 535 C C . ALA A 1 80 ? -3.699 17.308 15.084 1.00 93.94 80 ALA A C 1
ATOM 537 O O . ALA A 1 80 ? -4.456 17.298 16.058 1.00 93.94 80 ALA A O 1
ATOM 538 N N . ASP A 1 81 ? -4.072 17.772 13.890 1.00 93.00 81 ASP A N 1
ATOM 539 C CA . ASP A 1 81 ? -5.264 18.589 13.672 1.00 93.00 81 ASP A CA 1
ATOM 540 C C . ASP A 1 81 ? -6.445 17.815 13.079 1.00 93.00 81 ASP A C 1
ATOM 542 O O . ASP A 1 81 ? -6.309 16.796 12.402 1.00 93.00 81 ASP A O 1
ATOM 546 N N . GLY A 1 82 ? -7.644 18.348 13.317 1.00 94.00 82 GLY A N 1
ATOM 547 C CA . GLY A 1 82 ? -8.891 17.815 12.772 1.00 94.00 82 GLY A CA 1
ATOM 548 C C . GLY A 1 82 ? -9.466 16.612 13.537 1.00 94.00 82 GLY A C 1
ATOM 549 O O . GLY A 1 82 ? -8.868 16.109 14.494 1.00 94.00 82 GLY A O 1
ATOM 550 N N . PRO A 1 83 ? -10.684 16.178 13.164 1.00 97.31 83 PRO A N 1
ATOM 551 C CA . PRO A 1 83 ? -11.333 15.033 13.788 1.00 97.31 83 PRO A CA 1
ATOM 552 C C . PRO A 1 83 ? -10.754 13.710 13.278 1.00 97.31 83 PRO A C 1
ATOM 554 O O . PRO A 1 83 ? -10.504 13.549 12.081 1.00 97.31 83 PRO A O 1
ATOM 557 N N . ALA A 1 84 ? -10.630 12.732 14.174 1.00 98.38 84 ALA A N 1
ATOM 558 C CA . ALA A 1 84 ? -10.477 11.342 13.773 1.00 98.38 84 ALA A CA 1
ATOM 559 C C . ALA A 1 84 ? -11.782 10.844 13.130 1.00 98.38 84 ALA A C 1
ATOM 561 O O . ALA A 1 84 ? -12.877 11.224 13.557 1.00 98.38 84 ALA A O 1
ATOM 562 N N . ASP A 1 85 ? -11.695 9.988 12.111 1.00 98.31 85 ASP A N 1
ATOM 563 C CA . ASP A 1 85 ? -12.876 9.349 11.520 1.00 98.31 85 ASP A CA 1
ATOM 564 C C . ASP A 1 85 ? -12.589 7.956 10.952 1.00 98.31 85 ASP A C 1
ATOM 566 O O . ASP A 1 85 ? -11.441 7.540 10.837 1.00 98.31 85 ASP A O 1
ATOM 570 N N . ALA A 1 86 ? -13.653 7.224 10.616 1.00 97.62 86 ALA A N 1
ATOM 571 C CA . ALA A 1 86 ? -13.570 5.835 10.165 1.00 97.62 86 ALA A CA 1
ATOM 572 C C . ALA A 1 86 ? -13.121 5.655 8.702 1.00 97.62 86 ALA A C 1
ATOM 574 O O . ALA A 1 86 ? -12.935 4.517 8.272 1.00 97.62 86 ALA A O 1
ATOM 575 N N . ASN A 1 87 ? -12.979 6.731 7.917 1.00 97.19 87 ASN A N 1
ATOM 576 C CA . ASN A 1 87 ? -12.610 6.599 6.509 1.00 97.19 87 ASN A CA 1
ATOM 577 C C . ASN A 1 87 ? -11.136 6.191 6.378 1.00 97.19 87 ASN A C 1
ATOM 579 O O . ASN A 1 87 ? -10.313 6.647 7.178 1.00 97.19 87 ASN A O 1
ATOM 583 N N . PRO A 1 88 ? -10.777 5.428 5.329 1.00 97.38 88 PRO A N 1
ATOM 584 C CA . PRO A 1 88 ? -9.383 5.186 4.989 1.00 97.38 88 PRO A CA 1
ATOM 585 C C . PRO A 1 88 ? -8.589 6.492 4.898 1.00 97.38 88 PRO A C 1
ATOM 587 O O . PRO A 1 88 ? -9.085 7.484 4.351 1.00 97.38 88 PRO A O 1
ATOM 590 N N . LYS A 1 89 ? -7.351 6.489 5.395 1.00 98.00 89 LYS A N 1
ATOM 591 C CA . LYS A 1 89 ? -6.464 7.658 5.316 1.00 98.00 89 LYS A CA 1
ATOM 592 C C . LYS A 1 89 ? -5.292 7.403 4.395 1.00 98.00 89 LYS A C 1
ATOM 594 O O . LYS A 1 89 ? -4.782 6.290 4.290 1.00 98.00 89 LYS A O 1
ATOM 599 N N . ARG A 1 90 ? -4.860 8.486 3.758 1.00 98.38 90 ARG A N 1
ATOM 600 C CA . ARG A 1 90 ? -3.603 8.574 3.027 1.00 98.38 90 ARG A CA 1
ATOM 601 C C . ARG A 1 90 ? -2.747 9.641 3.697 1.00 98.38 90 ARG A C 1
ATOM 603 O O . ARG A 1 90 ? -3.263 10.716 3.993 1.00 98.38 90 ARG A O 1
ATOM 610 N N . ALA A 1 91 ? -1.476 9.346 3.904 1.00 98.44 91 ALA A N 1
ATOM 611 C CA . ALA A 1 91 ? -0.488 10.240 4.496 1.00 98.44 91 ALA A CA 1
ATOM 612 C C . ALA A 1 91 ? 0.795 10.214 3.656 1.00 98.44 91 ALA A C 1
ATOM 614 O O . ALA A 1 91 ? 0.994 9.301 2.847 1.00 98.44 91 ALA A O 1
ATOM 615 N N . ARG A 1 92 ? 1.637 11.233 3.795 1.00 98.50 92 ARG A N 1
ATOM 616 C CA . ARG A 1 92 ? 3.017 11.220 3.297 1.00 98.50 92 ARG A CA 1
ATOM 617 C C . ARG A 1 92 ? 3.952 10.685 4.370 1.00 98.50 92 ARG A C 1
ATOM 619 O O . ARG A 1 92 ? 3.641 10.742 5.557 1.00 98.50 92 ARG A O 1
ATOM 626 N N . LEU A 1 93 ? 5.105 10.177 3.957 1.00 98.06 93 LEU A N 1
ATOM 627 C CA . LEU A 1 93 ? 6.157 9.791 4.881 1.00 98.06 93 LEU A CA 1
ATOM 628 C C . LEU A 1 93 ? 6.507 10.985 5.785 1.00 98.06 93 LEU A C 1
ATOM 630 O O . LEU A 1 93 ? 6.686 12.105 5.311 1.00 98.06 93 LEU A O 1
ATOM 634 N N . GLY A 1 94 ? 6.551 10.742 7.094 1.00 97.06 94 GLY A N 1
ATOM 635 C CA . GLY A 1 94 ? 6.746 11.781 8.109 1.00 97.06 94 GLY A CA 1
ATOM 636 C C . GLY A 1 94 ? 5.459 12.439 8.625 1.00 97.06 94 GLY A C 1
ATOM 637 O O . GLY A 1 94 ? 5.511 13.102 9.656 1.00 97.06 94 GLY A O 1
ATOM 638 N N . GLU A 1 95 ? 4.299 12.229 7.991 1.00 97.69 95 GLU A N 1
ATOM 639 C CA . GLU A 1 95 ? 2.999 12.631 8.545 1.00 97.69 95 GLU A CA 1
ATOM 640 C C . GLU A 1 95 ? 2.473 11.508 9.461 1.00 97.69 95 GLU A C 1
ATOM 642 O O . GLU A 1 95 ? 2.047 10.461 8.963 1.00 97.69 95 GLU A O 1
ATOM 647 N N . PRO A 1 96 ? 2.490 11.675 10.799 1.00 96.94 96 PRO A N 1
ATOM 648 C CA . PRO A 1 96 ? 2.068 10.613 11.701 1.00 96.94 96 PRO A CA 1
ATOM 649 C C . PRO A 1 96 ? 0.574 10.342 11.539 1.00 96.94 96 PRO A C 1
ATOM 651 O O . PRO A 1 96 ? -0.229 11.267 11.396 1.00 96.94 96 PRO A O 1
ATOM 654 N N . VAL A 1 97 ? 0.189 9.071 11.616 1.00 98.62 97 VAL A N 1
ATOM 655 C CA . VAL A 1 97 ? -1.217 8.666 11.623 1.00 98.62 97 VAL A CA 1
ATOM 656 C C . VAL A 1 97 ? -1.519 7.969 12.937 1.00 98.62 97 VAL A C 1
ATOM 658 O O . VAL A 1 97 ? -0.897 6.964 13.268 1.00 98.62 97 VAL A O 1
ATOM 661 N N . THR A 1 98 ? -2.480 8.494 13.690 1.00 98.75 98 THR A N 1
ATOM 662 C CA . THR A 1 98 ? -2.941 7.884 14.941 1.00 98.75 98 THR A CA 1
ATOM 663 C C . THR A 1 98 ? -4.249 7.150 14.694 1.00 98.75 98 THR A C 1
ATOM 665 O O . THR A 1 98 ? -5.185 7.717 14.125 1.00 98.75 98 THR A O 1
ATOM 668 N N . LEU A 1 99 ? -4.312 5.897 15.129 1.00 98.81 99 LEU A N 1
ATOM 669 C CA . LEU A 1 99 ? -5.514 5.077 15.194 1.00 98.81 99 LEU A CA 1
ATOM 670 C C . LEU A 1 99 ? -6.104 5.180 16.601 1.00 98.81 99 LEU A C 1
ATOM 672 O O . LEU A 1 99 ? -5.375 5.132 17.587 1.00 98.81 99 LEU A O 1
ATOM 676 N N . TYR A 1 100 ? -7.423 5.275 16.689 1.00 98.75 100 TYR A N 1
ATOM 677 C CA . TYR A 1 100 ? -8.182 5.371 17.929 1.00 98.75 100 TYR A CA 1
ATOM 678 C C . TYR A 1 100 ? -9.233 4.269 17.970 1.00 98.75 100 TYR A C 1
ATOM 680 O O . TYR A 1 100 ? -9.987 4.085 17.007 1.00 98.75 100 TYR A O 1
ATOM 688 N N . ALA A 1 101 ? -9.297 3.546 19.086 1.00 98.69 101 ALA A N 1
ATOM 689 C CA . ALA A 1 101 ? -10.388 2.622 19.343 1.00 98.69 101 ALA A CA 1
ATOM 690 C C . ALA A 1 101 ? -11.655 3.435 19.610 1.00 98.69 101 ALA A C 1
ATOM 692 O O . ALA A 1 101 ? -11.640 4.391 20.388 1.00 98.69 101 ALA A O 1
ATOM 693 N N . VAL A 1 102 ? -12.752 3.059 18.961 1.00 98.69 102 VAL A N 1
ATOM 694 C CA . VAL A 1 102 ? -14.073 3.650 19.179 1.00 98.69 102 VAL A CA 1
ATOM 695 C C . VAL A 1 102 ? -14.979 2.569 19.738 1.00 98.69 102 VAL A C 1
ATOM 697 O O . VAL A 1 102 ? -15.289 1.604 19.041 1.00 98.69 102 VAL A O 1
ATOM 700 N N . VAL A 1 103 ? -15.392 2.725 20.992 1.00 98.56 103 VAL A N 1
ATOM 701 C CA . VAL A 1 103 ? -16.194 1.746 21.729 1.00 98.56 103 VAL A CA 1
ATOM 702 C C . VAL A 1 103 ? -17.608 2.291 21.909 1.00 98.56 103 VAL A C 1
ATOM 704 O O . VAL A 1 103 ? -17.807 3.343 22.516 1.00 98.56 103 VAL A O 1
ATOM 707 N N . GLU A 1 104 ? -18.600 1.578 21.381 1.00 98.44 104 GLU A N 1
ATOM 708 C CA . GLU A 1 104 ? -20.019 1.872 21.594 1.00 98.44 104 GLU A CA 1
ATOM 709 C C . GLU A 1 104 ? -20.530 1.022 22.762 1.00 98.44 104 GLU A C 1
ATOM 711 O O . GLU A 1 104 ? -20.448 -0.210 22.734 1.00 98.44 104 GLU A O 1
ATOM 716 N N . VAL A 1 105 ? -21.053 1.687 23.791 1.00 98.31 105 VAL A N 1
ATOM 717 C CA . VAL A 1 105 ? -21.545 1.068 25.027 1.00 98.31 105 VAL A CA 1
ATOM 718 C C . VAL A 1 105 ? -23.044 1.308 25.157 1.00 98.31 105 VAL A C 1
ATOM 720 O O . VAL A 1 105 ? -23.529 2.409 24.898 1.00 98.31 105 VAL A O 1
ATOM 723 N N . ASP A 1 106 ? -23.773 0.270 25.550 1.00 98.12 106 ASP A N 1
ATOM 724 C CA . ASP A 1 106 ? -25.168 0.333 25.983 1.00 98.12 106 ASP A CA 1
ATOM 725 C C . ASP A 1 106 ? -25.249 0.382 27.503 1.00 98.12 106 ASP A C 1
ATOM 727 O O . ASP A 1 106 ? -24.840 -0.575 28.159 1.00 98.12 106 ASP A O 1
ATOM 731 N N . ASP A 1 107 ? -25.805 1.443 28.068 1.00 96.81 107 ASP A N 1
ATOM 732 C CA . ASP A 1 107 ? -26.119 1.510 29.492 1.00 96.81 107 ASP A CA 1
ATOM 733 C C . ASP A 1 107 ? -27.632 1.668 29.670 1.00 96.81 107 ASP A C 1
ATOM 735 O O . ASP A 1 107 ? -28.189 2.763 29.567 1.00 96.81 107 ASP A O 1
ATOM 739 N N . GLY A 1 108 ? -28.322 0.537 29.842 1.00 95.12 108 GLY A N 1
ATOM 740 C CA . GLY A 1 108 ? -29.770 0.508 30.057 1.00 95.12 108 GLY A CA 1
ATOM 741 C C . GLY A 1 108 ? -30.589 1.131 28.918 1.00 95.12 108 GLY A C 1
ATOM 742 O O . GLY A 1 108 ? -31.571 1.821 29.184 1.00 95.12 108 GLY A O 1
ATOM 743 N N . GLY A 1 109 ? -30.180 0.937 27.658 1.00 96.12 109 GLY A N 1
ATOM 744 C CA . GLY A 1 109 ? -30.844 1.483 26.470 1.00 96.12 109 GLY A CA 1
ATOM 745 C C . GLY A 1 109 ? -30.302 2.842 26.016 1.00 96.12 109 GLY A C 1
ATOM 746 O O . GLY A 1 109 ? -30.722 3.358 24.978 1.00 96.12 109 GLY A O 1
ATOM 747 N N . ARG A 1 110 ? -29.362 3.437 26.760 1.00 97.06 110 ARG A N 1
ATOM 748 C CA . ARG A 1 110 ? -28.662 4.663 26.359 1.00 97.06 110 ARG A CA 1
ATOM 749 C C . ARG A 1 110 ? -27.322 4.302 25.725 1.00 97.06 110 ARG A C 1
ATOM 751 O O . ARG A 1 110 ? -26.463 3.712 26.372 1.00 97.06 110 ARG A O 1
ATOM 758 N N . ARG A 1 111 ? -27.129 4.696 24.462 1.00 97.44 111 ARG A N 1
ATOM 759 C CA . ARG A 1 111 ? -25.855 4.530 23.746 1.00 97.44 111 ARG A CA 1
ATOM 760 C C . ARG A 1 111 ? -24.888 5.658 24.099 1.00 97.44 111 ARG A C 1
ATOM 762 O O . ARG A 1 111 ? -25.253 6.829 24.001 1.00 97.44 111 ARG A O 1
ATOM 769 N N . ALA A 1 112 ? -23.652 5.307 24.427 1.00 97.81 112 ALA A N 1
ATOM 770 C CA . ALA A 1 112 ? -22.545 6.244 24.597 1.00 97.81 112 ALA A CA 1
ATOM 771 C C . ALA A 1 112 ? -21.320 5.781 23.795 1.00 97.81 112 ALA A C 1
ATOM 773 O O . ALA A 1 112 ? -21.127 4.584 23.576 1.00 97.81 112 ALA A O 1
ATOM 774 N N . ILE A 1 113 ? -20.508 6.739 23.345 1.00 98.38 113 ILE A N 1
ATOM 775 C CA . ILE A 1 113 ? -19.276 6.486 22.593 1.00 98.38 113 ILE A CA 1
ATOM 776 C C . ILE A 1 113 ? -18.078 6.851 23.464 1.00 98.38 113 ILE A C 1
ATOM 778 O O . ILE A 1 113 ? -17.993 7.974 23.968 1.00 98.38 113 ILE A O 1
ATOM 782 N N . TYR A 1 114 ? -17.148 5.910 23.585 1.00 98.50 114 TYR A N 1
ATOM 783 C CA . TYR A 1 114 ? -15.894 6.078 24.304 1.00 98.50 114 TYR A CA 1
ATOM 784 C C . TYR A 1 114 ? -14.712 5.957 23.340 1.00 98.50 114 TYR A C 1
ATOM 786 O O . TYR A 1 114 ? -14.660 5.035 22.523 1.00 98.50 114 TYR A O 1
ATOM 794 N N . SER A 1 115 ? -13.785 6.908 23.398 1.00 98.56 115 SER A N 1
ATOM 795 C CA . SER A 1 115 ? -12.545 6.925 22.618 1.00 98.56 115 SER A CA 1
ATOM 796 C C . SER A 1 115 ? -11.593 7.976 23.187 1.00 98.56 115 SER A C 1
ATOM 798 O O . SER A 1 115 ? -12.035 9.008 23.684 1.00 98.56 115 SER A O 1
ATOM 800 N N . ASP A 1 116 ? -10.290 7.753 23.038 1.00 98.19 116 ASP A N 1
ATOM 801 C CA . ASP A 1 116 ? -9.262 8.741 23.399 1.00 98.19 116 ASP A CA 1
ATOM 802 C C . ASP A 1 116 ? -8.980 9.738 22.255 1.00 98.19 116 ASP A C 1
ATOM 804 O O . ASP A 1 116 ? -8.043 10.536 22.314 1.00 98.19 116 ASP A O 1
ATOM 808 N N . ALA A 1 117 ? -9.778 9.699 21.180 1.00 98.06 117 ALA A N 1
ATOM 809 C CA . ALA A 1 117 ? -9.720 10.684 20.107 1.00 98.06 117 ALA A CA 1
ATOM 810 C C . ALA A 1 117 ? -10.131 12.076 20.630 1.00 98.06 117 ALA A C 1
ATOM 812 O O . ALA A 1 117 ? -11.257 12.220 21.108 1.00 98.06 117 ALA A O 1
ATOM 813 N N . PRO A 1 118 ? -9.305 13.132 20.462 1.00 96.94 118 PRO A N 1
ATOM 814 C CA . PRO A 1 118 ? -9.651 14.478 20.940 1.00 96.94 118 PRO A CA 1
ATOM 815 C C . PRO A 1 118 ? -10.928 15.039 20.303 1.00 96.94 118 PRO A C 1
ATOM 817 O O . PRO A 1 118 ? -11.674 15.795 20.917 1.00 96.94 118 PRO A O 1
ATOM 820 N N . ARG A 1 119 ? -11.164 14.674 19.040 1.00 97.81 119 ARG A N 1
ATOM 821 C CA . ARG A 1 119 ? -12.372 14.978 18.271 1.00 97.81 119 ARG A CA 1
ATOM 822 C C . ARG A 1 119 ? -12.698 13.783 17.393 1.00 97.81 119 ARG A C 1
ATOM 824 O O . ARG A 1 119 ? -11.797 13.231 16.760 1.00 97.81 119 ARG A O 1
ATOM 831 N N . LEU A 1 120 ? -13.975 13.420 17.312 1.00 98.50 120 LEU A N 1
ATOM 832 C CA . LEU A 1 120 ? -14.411 12.217 16.612 1.00 98.50 120 L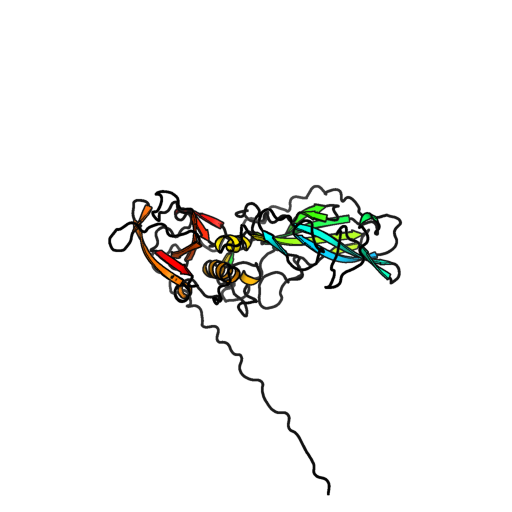EU A CA 1
ATOM 833 C C . LEU A 1 120 ? -15.591 12.503 15.683 1.00 98.50 120 LEU A C 1
ATOM 835 O O . LEU A 1 120 ? -16.644 12.986 16.103 1.00 98.50 120 LEU A O 1
ATOM 839 N N . ARG A 1 121 ? -15.433 12.118 14.414 1.00 98.31 121 ARG A N 1
ATOM 840 C CA . ARG A 1 121 ? -16.535 11.971 13.466 1.00 98.31 121 ARG A CA 1
ATOM 841 C C . ARG A 1 121 ? -16.818 10.488 13.254 1.00 98.31 121 ARG A C 1
ATOM 843 O O . ARG A 1 121 ? -16.118 9.803 12.510 1.00 98.31 121 ARG A O 1
ATOM 850 N N . TRP A 1 122 ? -17.882 9.998 13.875 1.00 97.12 122 TRP A N 1
ATOM 851 C CA . TRP A 1 122 ? -18.303 8.604 13.806 1.00 97.12 122 TRP A CA 1
ATOM 852 C C . TRP A 1 122 ? -19.567 8.460 12.962 1.00 97.12 122 TRP A C 1
ATOM 854 O O . TRP A 1 122 ? -20.506 9.242 13.100 1.00 97.12 122 TRP A O 1
ATOM 864 N N . ARG A 1 123 ? -19.594 7.488 12.038 1.00 93.31 123 ARG A N 1
ATOM 865 C CA . ARG A 1 123 ? -20.721 7.282 11.099 1.00 93.31 123 ARG A CA 1
ATOM 866 C C . ARG A 1 123 ? -21.172 8.592 10.415 1.00 93.31 123 ARG A C 1
ATOM 868 O O . ARG A 1 123 ? -22.359 8.892 10.321 1.00 93.31 123 ARG A O 1
ATOM 875 N N . LYS A 1 124 ? -20.192 9.371 9.932 1.00 92.94 124 LYS A N 1
ATOM 876 C CA . LYS A 1 124 ? -20.357 10.668 9.238 1.00 92.94 124 LYS A CA 1
ATOM 877 C C . LYS A 1 124 ? -20.927 11.815 10.092 1.00 92.94 124 LYS A C 1
ATOM 879 O O . LYS A 1 124 ? -21.265 12.852 9.531 1.00 92.94 124 LYS A O 1
ATOM 884 N N . ARG A 1 125 ? -21.005 11.674 11.417 1.00 96.25 125 ARG A N 1
ATOM 885 C CA . ARG A 1 125 ? -21.484 12.722 12.334 1.00 96.25 125 ARG A CA 1
ATOM 886 C C . ARG A 1 125 ? -20.430 13.036 13.382 1.00 96.25 125 ARG A C 1
ATOM 888 O O . ARG A 1 125 ? -19.723 12.133 13.815 1.00 96.25 125 ARG A O 1
ATOM 895 N N . GLU A 1 126 ? -20.311 14.299 13.771 1.00 97.06 126 GLU A N 1
ATOM 896 C CA . GLU A 1 126 ? -19.541 14.652 14.966 1.00 97.06 126 GLU A CA 1
ATOM 897 C C . GLU A 1 126 ? -20.287 14.103 16.186 1.00 97.06 126 GLU A C 1
ATOM 899 O O . GLU A 1 126 ? -21.511 14.226 16.277 1.00 97.06 126 GLU A O 1
ATOM 904 N N . VAL A 1 127 ? -19.568 13.410 17.064 1.00 97.06 127 VAL A N 1
ATOM 905 C CA . VAL A 1 127 ? -20.150 12.764 18.243 1.00 97.06 127 VAL A CA 1
ATOM 906 C C . VAL A 1 127 ? -19.455 13.267 19.496 1.00 97.06 127 VAL A C 1
ATOM 908 O O . VAL A 1 127 ? -18.234 13.419 19.517 1.00 97.06 127 VAL A O 1
ATOM 911 N N . ALA A 1 128 ? -20.234 13.501 20.551 1.00 96.44 128 ALA A N 1
ATOM 912 C CA . ALA A 1 128 ? -19.670 13.686 21.878 1.00 96.44 128 ALA A CA 1
ATOM 913 C C . ALA A 1 128 ? -19.022 12.365 22.305 1.00 96.44 128 ALA A C 1
ATOM 915 O O . ALA A 1 128 ? -19.682 11.324 22.348 1.00 96.44 128 ALA A O 1
ATOM 916 N N . VAL A 1 129 ? -17.724 12.419 22.572 1.00 97.00 129 VAL A N 1
ATOM 917 C CA . VAL A 1 129 ? -16.908 11.276 22.964 1.00 97.00 129 VAL A CA 1
ATOM 918 C C . VAL A 1 129 ? -16.517 11.427 24.426 1.00 97.00 129 VAL A C 1
ATOM 920 O O . VAL A 1 129 ? -16.252 12.536 24.888 1.00 97.00 129 VAL A O 1
ATOM 923 N N . ARG A 1 130 ? -16.505 10.316 25.158 1.00 97.81 130 ARG A N 1
ATOM 924 C CA . ARG A 1 130 ? -15.939 10.246 26.508 1.00 97.81 130 ARG A CA 1
ATOM 925 C C . ARG A 1 130 ? -14.597 9.503 26.468 1.00 97.81 130 ARG A C 1
ATOM 927 O O . ARG A 1 130 ? -14.476 8.570 25.673 1.00 97.81 130 ARG A O 1
ATOM 934 N N . PRO A 1 131 ? -13.608 9.862 27.300 1.00 98.00 131 PRO A N 1
ATOM 935 C CA . PRO A 1 131 ? -12.353 9.114 27.394 1.00 98.00 131 PRO A CA 1
ATOM 936 C C . PRO A 1 131 ? -12.589 7.633 27.709 1.00 98.00 131 PRO A C 1
ATOM 938 O O . PRO A 1 131 ? -13.486 7.309 28.490 1.00 98.00 131 PRO A O 1
ATOM 941 N N . LEU A 1 132 ? -11.769 6.722 27.171 1.00 98.00 132 LEU A N 1
ATOM 942 C CA . LEU A 1 132 ? -11.922 5.282 27.445 1.00 98.00 132 LEU A CA 1
ATOM 943 C C . LEU A 1 132 ? -11.784 4.955 28.936 1.00 98.00 132 LEU A C 1
ATOM 945 O O . LEU A 1 132 ? -12.468 4.063 29.434 1.00 98.00 132 LEU A O 1
ATOM 949 N N . ALA A 1 133 ? -10.972 5.728 29.660 1.00 97.06 133 ALA A N 1
ATOM 950 C CA . ALA A 1 133 ? -10.803 5.622 31.108 1.00 97.06 133 ALA A CA 1
ATOM 951 C C . ALA A 1 133 ? -12.102 5.848 31.910 1.00 97.06 133 ALA A C 1
ATOM 953 O O . ALA A 1 133 ? -12.209 5.374 33.038 1.00 97.06 133 ALA A O 1
ATOM 954 N N . GLU A 1 134 ? -13.098 6.534 31.343 1.00 97.44 134 GLU A N 1
ATOM 955 C CA . GLU A 1 134 ? -14.397 6.761 31.986 1.00 97.44 134 GLU A CA 1
ATOM 956 C C . GLU A 1 134 ? -15.431 5.675 31.664 1.00 97.44 134 GLU A C 1
ATOM 958 O O . GLU A 1 134 ? -16.502 5.679 32.263 1.00 97.44 134 GLU A O 1
ATOM 963 N N . GLY A 1 135 ? -15.152 4.777 30.714 1.00 96.94 135 GLY A N 1
ATOM 964 C CA . GLY A 1 135 ? -16.075 3.730 30.272 1.00 96.94 135 GLY A CA 1
ATOM 965 C C . GLY A 1 135 ? -16.046 2.461 31.127 1.00 96.94 135 GLY A C 1
ATOM 966 O O . GLY A 1 135 ? -15.378 2.421 32.160 1.00 96.94 135 GLY A O 1
ATOM 967 N N . PRO A 1 136 ? -16.763 1.401 30.712 1.00 96.94 136 PRO A N 1
ATOM 968 C CA . PRO A 1 136 ? -16.692 0.099 31.367 1.00 96.94 136 PRO A CA 1
ATOM 969 C C . PRO A 1 136 ? -15.309 -0.541 31.232 1.00 96.94 136 PRO A C 1
ATOM 971 O O . PRO A 1 136 ? -14.638 -0.379 30.212 1.00 96.94 136 PRO A O 1
ATOM 974 N N . ALA A 1 137 ? -14.921 -1.318 32.248 1.00 96.69 137 ALA A N 1
ATOM 975 C CA . ALA A 1 137 ? -13.672 -2.069 32.237 1.00 96.69 137 ALA A CA 1
ATOM 976 C C . ALA A 1 137 ? -13.582 -3.018 31.029 1.00 96.69 137 ALA A C 1
ATOM 978 O O . ALA A 1 137 ? -14.422 -3.907 30.873 1.00 96.69 137 ALA A O 1
ATOM 979 N N . LEU A 1 138 ? -12.561 -2.854 30.186 1.00 97.31 138 LEU A N 1
ATOM 980 C CA . LEU A 1 138 ? -12.341 -3.693 29.004 1.00 97.31 138 LEU A CA 1
ATOM 981 C C . LEU A 1 138 ? -10.857 -3.798 28.643 1.00 97.31 138 LEU A C 1
ATOM 983 O O . LEU A 1 138 ? -10.066 -2.907 28.933 1.00 97.31 138 LEU A O 1
ATOM 987 N N . ALA A 1 139 ? -10.469 -4.885 27.987 1.00 97.31 139 ALA A N 1
ATOM 988 C CA . ALA A 1 139 ? -9.155 -5.046 27.371 1.00 97.31 139 ALA A CA 1
ATOM 989 C C . ALA A 1 139 ? -9.235 -4.743 25.869 1.00 97.31 139 ALA A C 1
ATOM 991 O O . ALA A 1 139 ? -10.197 -5.147 25.219 1.00 97.31 139 ALA A O 1
ATOM 992 N N . LEU A 1 140 ? -8.216 -4.073 25.323 1.00 97.69 140 LEU A N 1
ATOM 993 C CA . LEU A 1 140 ? -8.077 -3.820 23.885 1.00 97.69 140 LEU A CA 1
ATOM 994 C C . LEU A 1 140 ? -6.882 -4.582 23.316 1.00 97.69 140 LEU A C 1
ATOM 996 O O . LEU A 1 140 ? -5.796 -4.547 23.895 1.00 97.69 140 LEU A O 1
ATOM 1000 N N . ALA A 1 141 ? -7.065 -5.202 22.154 1.00 97.94 141 ALA A N 1
ATOM 1001 C CA . ALA A 1 141 ? -5.999 -5.816 21.374 1.00 97.94 141 ALA A CA 1
ATOM 1002 C C . ALA A 1 141 ? -6.038 -5.293 19.935 1.00 97.94 141 ALA A C 1
ATOM 1004 O O . ALA A 1 141 ? -7.063 -5.384 19.259 1.00 97.94 141 ALA A O 1
ATOM 1005 N N . TRP A 1 142 ? -4.917 -4.742 19.479 1.00 98.44 142 TRP A N 1
ATOM 1006 C CA . TRP A 1 142 ? -4.733 -4.231 18.127 1.00 98.44 142 TRP A CA 1
ATOM 1007 C C . TRP A 1 142 ? -3.967 -5.230 17.276 1.00 98.44 142 TRP A C 1
ATOM 1009 O O . TRP A 1 142 ? -2.995 -5.846 17.725 1.00 98.44 142 TRP A O 1
ATOM 1019 N N . SER A 1 143 ? -4.370 -5.358 16.020 1.00 98.62 143 SER A N 1
ATOM 1020 C CA . SER A 1 143 ? -3.678 -6.195 15.046 1.00 98.62 143 SER A CA 1
ATOM 1021 C C . SER A 1 143 ? -3.610 -5.517 13.689 1.00 98.62 143 SER A C 1
ATOM 1023 O O . SER A 1 143 ? -4.544 -4.820 13.282 1.00 98.62 143 SER A O 1
ATOM 1025 N N . LYS A 1 144 ? -2.514 -5.764 12.975 1.00 98.75 144 LYS A N 1
ATOM 1026 C CA . LYS A 1 144 ? -2.439 -5.537 11.533 1.00 98.75 144 LYS A CA 1
ATOM 1027 C C . LYS A 1 144 ? -3.140 -6.691 10.821 1.00 98.75 144 LYS A C 1
ATOM 1029 O O . LYS A 1 144 ? -3.199 -7.802 11.345 1.00 98.75 144 LYS A O 1
ATOM 1034 N N . ILE A 1 145 ? -3.700 -6.422 9.647 1.00 98.62 145 ILE A N 1
ATOM 1035 C CA . ILE A 1 145 ? -4.252 -7.420 8.733 1.00 98.62 145 ILE A CA 1
ATOM 1036 C C . ILE A 1 145 ? -3.428 -7.379 7.458 1.00 98.62 145 ILE A C 1
ATOM 1038 O O . ILE A 1 145 ? -3.478 -6.406 6.703 1.00 98.62 145 ILE A O 1
ATOM 1042 N N . GLU A 1 146 ? -2.705 -8.463 7.217 1.00 98.25 146 GLU A N 1
ATOM 1043 C CA . GLU A 1 146 ? -1.645 -8.517 6.220 1.00 98.25 146 GLU A CA 1
ATOM 1044 C C . GLU A 1 146 ? -1.894 -9.643 5.219 1.00 98.25 146 GLU A C 1
ATOM 1046 O O . GLU A 1 146 ? -2.356 -10.716 5.628 1.00 98.25 146 GLU A O 1
ATOM 1051 N N . PRO A 1 147 ? -1.605 -9.440 3.920 1.00 97.94 147 PRO A N 1
ATOM 1052 C CA . PRO A 1 147 ? -1.491 -10.544 2.979 1.00 97.94 147 PRO A CA 1
ATOM 1053 C C . PRO A 1 147 ? -0.453 -11.556 3.478 1.00 97.94 147 PRO A C 1
ATOM 1055 O O . PRO A 1 147 ? 0.621 -11.173 3.932 1.00 97.94 147 PRO A O 1
ATOM 1058 N N . THR A 1 148 ? -0.749 -12.850 3.376 1.00 97.94 148 THR A N 1
ATOM 1059 C CA . THR A 1 148 ? 0.204 -13.916 3.751 1.00 97.94 148 THR A CA 1
ATOM 1060 C C . THR A 1 148 ? 1.013 -14.436 2.564 1.00 97.94 148 THR A C 1
ATOM 1062 O O . THR A 1 148 ? 1.784 -15.380 2.704 1.00 97.94 148 THR A O 1
ATOM 1065 N N . ALA A 1 149 ? 0.778 -13.885 1.377 1.00 97.00 149 ALA A N 1
ATOM 1066 C CA . ALA A 1 149 ? 1.453 -14.246 0.143 1.00 97.00 149 ALA A CA 1
ATOM 1067 C C . ALA A 1 149 ? 1.875 -12.961 -0.567 1.00 97.00 149 ALA A C 1
ATOM 1069 O O . ALA A 1 149 ? 1.085 -12.024 -0.637 1.00 97.00 149 ALA A O 1
ATOM 1070 N N . ALA A 1 150 ? 3.093 -12.940 -1.108 1.00 96.94 150 ALA A N 1
ATOM 1071 C CA . ALA A 1 150 ? 3.611 -11.836 -1.920 1.00 96.94 150 ALA A CA 1
ATOM 1072 C C . ALA A 1 150 ? 3.264 -11.983 -3.416 1.00 96.94 150 ALA A C 1
ATOM 1074 O O . ALA A 1 150 ? 3.410 -11.043 -4.191 1.00 96.94 150 ALA A O 1
ATOM 1075 N N . ASN A 1 151 ? 2.788 -13.164 -3.826 1.00 97.50 151 ASN A N 1
ATOM 1076 C CA . ASN A 1 151 ? 2.520 -13.528 -5.213 1.00 97.50 151 ASN A CA 1
ATOM 1077 C C . ASN A 1 151 ? 1.241 -14.361 -5.315 1.00 97.50 151 ASN A C 1
ATOM 1079 O O . ASN A 1 151 ? 1.096 -15.375 -4.628 1.00 97.50 151 ASN A O 1
ATOM 1083 N N . LEU A 1 152 ? 0.333 -13.936 -6.185 1.00 97.19 152 LEU A N 1
ATOM 1084 C CA . LEU A 1 152 ? -0.943 -14.576 -6.475 1.00 97.19 152 LEU A CA 1
ATOM 1085 C C . LEU A 1 152 ? -1.222 -14.520 -7.979 1.00 97.19 152 LEU A C 1
ATOM 1087 O O . LEU A 1 152 ? -0.603 -13.768 -8.732 1.00 97.19 152 LEU A O 1
ATOM 1091 N N . SER A 1 153 ? -2.209 -15.293 -8.423 1.00 97.19 153 SER A N 1
ATOM 1092 C CA . SER A 1 153 ? -2.675 -15.250 -9.804 1.00 97.19 153 SER A CA 1
ATOM 1093 C C . SER A 1 153 ? -4.180 -15.415 -9.880 1.00 97.19 153 SER A C 1
ATOM 1095 O O . SER A 1 153 ? -4.697 -16.429 -9.428 1.00 97.19 153 SER A O 1
ATOM 1097 N N . ASN A 1 154 ? -4.874 -14.489 -10.545 1.00 96.62 154 ASN A N 1
ATOM 1098 C CA . ASN A 1 154 ? -6.308 -14.617 -10.829 1.00 96.62 154 ASN A CA 1
ATOM 1099 C C . ASN A 1 154 ? -6.636 -15.754 -11.819 1.00 96.62 154 ASN A C 1
ATOM 1101 O O . ASN A 1 154 ? -7.792 -15.960 -12.178 1.00 96.62 154 ASN A O 1
ATOM 1105 N N . THR A 1 155 ? -5.637 -16.505 -12.285 1.00 95.50 155 THR A N 1
ATOM 1106 C CA . THR A 1 155 ? -5.820 -17.699 -13.119 1.00 95.50 155 THR A CA 1
ATOM 1107 C C . THR A 1 155 ? -5.306 -18.967 -12.441 1.00 95.50 155 THR A C 1
ATOM 1109 O O . THR A 1 155 ? -5.200 -20.002 -13.097 1.00 95.50 155 THR A O 1
ATOM 1112 N N . GLN A 1 156 ? -4.967 -18.917 -11.146 1.00 93.50 156 GLN A N 1
ATOM 1113 C CA . GLN A 1 156 ? -4.377 -20.044 -10.415 1.00 93.50 156 GLN A CA 1
ATOM 1114 C C . GLN A 1 156 ? -5.265 -21.297 -10.439 1.00 93.50 156 GLN A C 1
ATOM 1116 O O . GLN A 1 156 ? -4.763 -22.417 -10.459 1.00 93.50 156 GLN A O 1
ATOM 1121 N N . SER A 1 157 ? -6.582 -21.122 -10.491 1.00 92.38 157 SER A N 1
ATOM 1122 C CA . SER A 1 157 ? -7.557 -22.211 -10.602 1.00 92.38 157 SER A CA 1
ATOM 1123 C C . SER A 1 157 ? -7.833 -22.715 -12.021 1.00 92.38 157 SER A C 1
ATOM 1125 O O . SER A 1 157 ? -8.784 -23.468 -12.228 1.00 92.38 157 SER A O 1
ATOM 1127 N N . GLY A 1 158 ? -7.033 -22.302 -13.006 1.00 94.31 158 GLY A N 1
ATOM 1128 C CA . GLY A 1 158 ? -7.137 -22.738 -14.402 1.00 94.31 158 GLY A CA 1
ATOM 1129 C C . GLY A 1 158 ? -8.070 -21.895 -15.277 1.00 94.31 158 GLY A C 1
ATOM 1130 O O . GLY A 1 158 ? -8.045 -22.025 -16.496 1.00 94.31 158 GLY A O 1
ATOM 1131 N N . SER A 1 159 ? -8.856 -20.991 -14.691 1.00 94.12 159 SER A N 1
ATOM 1132 C CA . SER A 1 159 ? -9.662 -20.001 -15.417 1.00 94.12 159 SER A CA 1
ATOM 1133 C C . SER A 1 159 ? -9.618 -18.665 -14.689 1.00 94.12 159 SER A C 1
ATOM 1135 O O . SER A 1 159 ? -9.337 -18.635 -13.491 1.00 94.12 159 SER A O 1
ATOM 1137 N N . PHE A 1 160 ? -9.891 -17.565 -15.394 1.00 94.50 160 PHE A N 1
ATOM 1138 C CA . PHE A 1 160 ? -9.925 -16.258 -14.750 1.00 94.50 160 PHE A CA 1
ATOM 1139 C C . PHE A 1 160 ? -11.037 -16.192 -13.696 1.00 94.50 160 PHE A C 1
ATOM 1141 O O . PHE A 1 160 ? -12.220 -16.365 -14.002 1.00 94.50 160 PHE A O 1
ATOM 1148 N N . ARG A 1 161 ? -10.650 -15.862 -12.467 1.00 93.06 161 ARG A N 1
ATOM 1149 C CA . ARG A 1 161 ? -11.537 -15.440 -11.387 1.00 93.06 161 ARG A CA 1
ATOM 1150 C C . ARG A 1 161 ? -10.768 -14.563 -10.407 1.00 93.06 161 ARG A C 1
ATOM 1152 O O . ARG A 1 161 ? -9.554 -14.660 -10.298 1.00 93.06 161 ARG A O 1
ATOM 1159 N N . TYR A 1 162 ? -11.484 -13.748 -9.643 1.00 93.75 162 TYR A N 1
ATOM 1160 C CA . TYR A 1 162 ? -10.880 -13.037 -8.519 1.00 93.75 162 TYR A CA 1
ATOM 1161 C C . TYR A 1 162 ? -10.514 -14.049 -7.428 1.00 93.75 162 TYR A C 1
ATOM 1163 O O . TYR A 1 162 ? -11.386 -14.463 -6.660 1.00 93.75 162 TYR A O 1
ATOM 1171 N N . GLU A 1 163 ? -9.255 -14.488 -7.387 1.00 94.31 163 GLU A N 1
ATOM 1172 C CA . GLU A 1 163 ? -8.800 -15.409 -6.344 1.00 94.31 163 GLU A CA 1
ATOM 1173 C C . GLU A 1 163 ? -8.813 -14.706 -4.988 1.00 94.31 163 GLU A C 1
ATOM 1175 O O . GLU A 1 163 ? -8.501 -13.520 -4.872 1.00 94.31 163 GLU A O 1
ATOM 1180 N N . ALA A 1 164 ? -9.182 -15.442 -3.941 1.00 94.25 164 ALA A N 1
ATOM 1181 C CA . ALA A 1 164 ? -9.189 -14.897 -2.593 1.00 94.25 164 ALA A CA 1
ATOM 1182 C C . ALA A 1 164 ? -7.757 -14.582 -2.145 1.00 94.25 164 ALA A C 1
ATOM 1184 O O . ALA A 1 164 ? -6.895 -15.459 -2.143 1.00 94.25 164 ALA A O 1
ATOM 1185 N N . ILE A 1 165 ? -7.523 -13.349 -1.696 1.00 95.94 165 ILE A N 1
ATOM 1186 C CA . ILE A 1 165 ? -6.233 -12.968 -1.122 1.00 95.94 165 ILE A CA 1
ATOM 1187 C C . ILE A 1 165 ? -6.179 -13.545 0.302 1.00 95.94 165 ILE A C 1
ATOM 1189 O O . ILE A 1 165 ? -7.088 -13.276 1.112 1.00 95.94 165 ILE A O 1
ATOM 1193 N N . PRO A 1 166 ? -5.179 -14.380 0.630 1.00 96.88 166 PRO A N 1
ATOM 1194 C CA . PRO A 1 166 ? -5.038 -14.913 1.972 1.00 96.88 166 PRO A CA 1
ATOM 1195 C C . PRO A 1 166 ? -4.525 -13.800 2.891 1.00 96.88 166 PRO A C 1
ATOM 1197 O O . PRO A 1 166 ? -3.547 -13.126 2.580 1.00 96.88 166 PRO A O 1
ATOM 1200 N N . TYR A 1 167 ? -5.219 -13.594 4.011 1.00 98.31 167 TYR A N 1
ATOM 1201 C CA . TYR A 1 167 ? -4.864 -12.595 5.017 1.00 98.31 167 TYR A CA 1
ATOM 1202 C C . TYR A 1 167 ? -4.737 -13.264 6.380 1.00 98.31 167 TYR A C 1
ATOM 1204 O O . TYR A 1 167 ? -5.511 -14.177 6.681 1.00 98.31 167 TYR A O 1
ATOM 1212 N N . ALA A 1 168 ? -3.833 -12.760 7.213 1.00 98.44 168 ALA A N 1
ATOM 1213 C CA . ALA A 1 168 ? -3.737 -13.114 8.623 1.00 98.44 168 ALA A CA 1
ATOM 1214 C C . ALA A 1 168 ? -3.549 -11.866 9.492 1.00 98.44 168 ALA A C 1
ATOM 1216 O O . ALA A 1 168 ? -3.226 -10.782 9.002 1.00 98.44 168 ALA A O 1
ATOM 1217 N N . THR A 1 169 ? -3.832 -12.022 10.785 1.00 98.19 169 THR A N 1
ATOM 1218 C CA . THR A 1 169 ? -3.649 -10.965 11.775 1.00 98.19 169 THR A CA 1
ATOM 1219 C C . THR A 1 169 ? -2.307 -11.108 12.460 1.00 98.19 169 THR A C 1
ATOM 1221 O O . THR A 1 169 ? -1.966 -12.204 12.908 1.00 98.19 169 THR A O 1
ATOM 1224 N N . THR A 1 170 ? -1.603 -9.999 12.634 1.00 98.06 170 THR A N 1
ATOM 1225 C CA . THR A 1 170 ? -0.371 -9.929 13.426 1.00 98.06 170 THR A CA 1
ATOM 1226 C C . THR A 1 170 ? -0.565 -8.953 14.586 1.00 98.06 170 THR A C 1
ATOM 1228 O O . THR A 1 170 ? -1.060 -7.838 14.379 1.00 98.06 170 THR A O 1
ATOM 1231 N N . PRO A 1 171 ? -0.252 -9.355 15.833 1.00 97.81 171 PRO A N 1
ATOM 1232 C CA . PRO A 1 171 ? -0.384 -8.469 16.985 1.00 97.81 171 PRO A CA 1
ATOM 1233 C C . PRO A 1 171 ? 0.461 -7.201 16.827 1.00 97.81 171 PRO A C 1
ATOM 1235 O O . PRO A 1 171 ? 1.611 -7.272 16.405 1.00 97.81 171 PRO A O 1
ATOM 1238 N N . MET A 1 172 ? -0.105 -6.051 17.197 1.00 95.88 172 MET A N 1
ATOM 1239 C CA . MET A 1 172 ? 0.573 -4.751 17.101 1.00 95.88 172 MET A CA 1
ATOM 1240 C C . MET A 1 172 ? 0.723 -4.074 18.465 1.00 95.88 172 MET A C 1
ATOM 1242 O O . MET A 1 172 ? 1.802 -3.610 18.817 1.00 95.88 172 MET A O 1
ATOM 1246 N N . ALA A 1 173 ? -0.353 -4.025 19.251 1.00 94.25 173 ALA A N 1
ATOM 1247 C CA . ALA A 1 173 ? -0.358 -3.417 20.578 1.00 94.25 173 ALA A CA 1
ATOM 1248 C C . ALA A 1 173 ? -1.482 -4.007 21.435 1.00 94.25 173 ALA A C 1
ATOM 1250 O O . ALA A 1 173 ? -2.487 -4.493 20.915 1.00 94.25 173 ALA A O 1
ATOM 1251 N N . ALA A 1 174 ? -1.343 -3.918 22.755 1.00 90.25 174 ALA A N 1
ATOM 1252 C CA . ALA A 1 174 ? -2.368 -4.331 23.705 1.00 90.25 174 ALA A CA 1
ATOM 1253 C C . ALA A 1 174 ? -2.552 -3.265 24.786 1.00 90.25 174 ALA A C 1
ATOM 1255 O O . ALA A 1 174 ? -1.595 -2.607 25.191 1.00 90.25 174 ALA A O 1
ATOM 1256 N N . GLY A 1 175 ? -3.790 -3.096 25.249 1.00 91.00 175 GLY A N 1
ATOM 1257 C CA . GLY A 1 175 ? -4.118 -2.206 26.359 1.00 91.00 175 GLY A CA 1
ATOM 1258 C C . GLY A 1 175 ? -3.963 -0.714 26.059 1.00 91.00 175 GLY A C 1
ATOM 1259 O O . GLY A 1 175 ? -3.926 0.079 26.989 1.00 91.00 175 GLY A O 1
ATOM 1260 N N . GLN A 1 176 ? -3.911 -0.295 24.793 1.00 94.81 176 GLN A N 1
ATOM 1261 C CA . GLN A 1 176 ? -3.837 1.119 24.395 1.00 94.81 176 GLN A CA 1
ATOM 1262 C C . GLN A 1 176 ? -5.135 1.546 23.698 1.00 94.81 176 GLN A C 1
ATOM 1264 O O . GLN A 1 176 ? -5.642 0.815 22.849 1.00 94.81 176 GLN A O 1
ATOM 1269 N N . GLY A 1 177 ? -5.679 2.714 24.053 1.00 97.44 177 GLY A N 1
ATOM 1270 C CA . GLY A 1 177 ? -6.874 3.285 23.416 1.00 97.44 177 GLY A CA 1
ATOM 1271 C C . GLY A 1 177 ? -6.578 4.021 22.106 1.00 97.44 177 GLY A C 1
ATOM 1272 O O . GLY A 1 177 ? -7.448 4.140 21.240 1.00 97.44 177 GLY A O 1
ATOM 1273 N N . ALA A 1 178 ? -5.323 4.440 21.931 1.00 98.31 178 ALA A N 1
ATOM 1274 C CA . ALA A 1 178 ? -4.786 5.024 20.714 1.00 98.31 178 ALA A CA 1
ATOM 1275 C C . ALA A 1 178 ? -3.399 4.446 20.414 1.00 98.31 178 ALA A C 1
ATOM 1277 O O . ALA A 1 178 ? -2.623 4.197 21.334 1.00 98.31 178 ALA A O 1
ATOM 1278 N N . VAL A 1 179 ? -3.090 4.247 19.135 1.00 98.38 179 VAL A N 1
ATOM 1279 C CA . VAL A 1 179 ? -1.821 3.676 18.658 1.00 98.38 179 VAL A CA 1
ATOM 1280 C C . VAL A 1 179 ? -1.359 4.401 17.398 1.00 98.38 179 VAL A C 1
ATOM 1282 O O . VAL A 1 179 ? -2.178 4.883 16.615 1.00 98.38 179 VAL A O 1
ATOM 1285 N N . THR A 1 180 ? -0.051 4.479 17.171 1.00 98.38 180 THR A N 1
ATOM 1286 C CA . THR A 1 180 ? 0.485 4.969 15.893 1.00 98.38 180 THR A CA 1
ATOM 1287 C C . THR A 1 180 ? 0.314 3.887 14.831 1.00 98.38 180 THR A C 1
ATOM 1289 O O . THR A 1 180 ? 0.571 2.714 15.097 1.00 98.38 180 THR A O 1
ATOM 1292 N N . ALA A 1 181 ? -0.142 4.265 13.639 1.00 98.44 181 ALA A N 1
ATOM 1293 C CA . ALA A 1 181 ? -0.261 3.342 12.522 1.00 98.44 181 ALA A CA 1
ATOM 1294 C C . ALA A 1 181 ? 1.131 2.871 12.074 1.00 98.44 181 ALA A C 1
ATOM 1296 O O . ALA A 1 181 ? 1.998 3.684 11.762 1.00 98.44 181 ALA A O 1
ATOM 1297 N N . ASP A 1 182 ? 1.311 1.556 12.021 1.00 98.19 182 ASP A N 1
ATOM 1298 C CA . ASP A 1 182 ? 2.503 0.890 11.501 1.00 98.19 182 ASP A CA 1
ATOM 1299 C C . ASP A 1 182 ? 2.166 0.235 10.157 1.00 98.19 182 ASP A C 1
ATOM 1301 O O . ASP A 1 182 ? 1.257 -0.597 10.097 1.00 98.19 182 ASP A O 1
ATOM 1305 N N . VAL A 1 183 ? 2.858 0.631 9.085 1.00 98.38 183 VAL A N 1
ATOM 1306 C CA . VAL A 1 183 ? 2.664 0.077 7.734 1.00 98.38 183 VAL A CA 1
ATOM 1307 C C . VAL A 1 183 ? 3.740 -0.928 7.318 1.00 98.38 183 VAL A C 1
ATOM 1309 O O . VAL A 1 183 ? 3.715 -1.391 6.181 1.00 98.38 183 VAL A O 1
ATOM 1312 N N . HIS A 1 184 ? 4.653 -1.300 8.218 1.00 98.31 184 HIS A N 1
ATOM 1313 C CA . HIS A 1 184 ? 5.663 -2.318 7.953 1.00 98.31 184 HIS A CA 1
ATOM 1314 C C . HIS A 1 184 ? 5.013 -3.715 7.940 1.00 98.31 184 HIS A C 1
ATOM 1316 O O . HIS A 1 184 ? 4.428 -4.126 8.954 1.00 98.31 184 HIS A O 1
ATOM 1322 N N . PRO A 1 185 ? 5.070 -4.468 6.826 1.00 97.69 185 PRO A N 1
ATOM 1323 C CA . PRO A 1 185 ? 4.613 -5.850 6.819 1.00 97.69 185 PRO A CA 1
ATOM 1324 C C . PRO A 1 185 ? 5.524 -6.721 7.696 1.00 97.69 185 PRO A C 1
ATOM 1326 O O . PRO A 1 185 ? 6.713 -6.465 7.859 1.00 97.69 185 PRO A O 1
ATOM 1329 N N . THR A 1 186 ? 4.943 -7.761 8.280 1.00 97.81 186 THR A N 1
ATOM 1330 C CA . THR A 1 186 ? 5.625 -8.779 9.089 1.00 97.81 186 THR A CA 1
ATOM 1331 C C . THR A 1 186 ? 5.404 -10.192 8.557 1.00 97.81 186 THR A C 1
ATOM 1333 O O . THR A 1 186 ? 6.171 -11.089 8.895 1.00 97.81 186 THR A O 1
ATOM 1336 N N . LEU A 1 187 ? 4.392 -10.405 7.705 1.00 97.62 187 LEU A N 1
ATOM 1337 C CA . LEU A 1 187 ? 4.134 -11.701 7.058 1.00 97.62 187 LEU A CA 1
ATOM 1338 C C . LEU A 1 187 ? 4.740 -11.830 5.657 1.00 97.62 187 LEU A C 1
ATOM 1340 O O . LEU A 1 187 ? 4.751 -12.918 5.084 1.00 97.62 187 LEU A O 1
ATOM 1344 N N . THR A 1 188 ? 5.232 -10.728 5.102 1.00 96.19 188 THR A N 1
ATOM 1345 C CA . THR A 1 188 ? 5.944 -10.669 3.821 1.00 96.19 188 THR A CA 1
ATOM 1346 C C . THR A 1 188 ? 7.168 -9.763 3.969 1.00 96.19 188 THR A C 1
ATOM 1348 O O . THR A 1 188 ? 7.226 -8.997 4.937 1.00 96.19 188 THR A O 1
ATOM 1351 N N . PRO A 1 189 ? 8.163 -9.848 3.066 1.00 96.88 189 PRO A N 1
ATOM 1352 C CA . PRO A 1 189 ? 9.317 -8.962 3.113 1.00 96.88 189 PRO A CA 1
ATOM 1353 C C . PRO A 1 189 ? 8.910 -7.485 3.103 1.00 96.88 189 PRO A C 1
ATOM 1355 O O . PRO A 1 189 ? 8.089 -7.049 2.293 1.00 96.88 189 PRO A O 1
ATOM 1358 N N . ASP A 1 190 ? 9.515 -6.706 3.994 1.00 97.69 190 ASP A N 1
ATOM 1359 C CA . ASP A 1 190 ? 9.337 -5.261 4.013 1.00 97.69 190 ASP A CA 1
ATOM 1360 C C . ASP A 1 190 ? 10.280 -4.593 3.010 1.00 97.69 190 ASP A C 1
ATOM 1362 O O . ASP A 1 190 ? 11.448 -4.328 3.290 1.00 97.69 190 ASP A O 1
ATOM 1366 N N . HIS A 1 191 ? 9.751 -4.317 1.822 1.00 97.56 191 HIS A N 1
ATOM 1367 C CA . HIS A 1 191 ? 10.444 -3.542 0.792 1.00 97.56 191 HIS A CA 1
ATOM 1368 C C . HIS A 1 191 ? 10.237 -2.032 0.929 1.00 97.56 191 HIS A C 1
ATOM 1370 O O . HIS A 1 191 ? 10.802 -1.265 0.148 1.00 97.56 191 HIS A O 1
ATOM 1376 N N . GLY A 1 192 ? 9.397 -1.599 1.872 1.00 96.06 192 GLY A N 1
ATOM 1377 C CA . GLY A 1 192 ? 8.925 -0.229 1.924 1.00 96.06 192 GLY A CA 1
ATOM 1378 C C . GLY A 1 192 ? 9.568 0.658 2.955 1.00 96.06 192 GLY A C 1
ATOM 1379 O O . GLY A 1 192 ? 9.602 1.867 2.740 1.00 96.06 192 GLY A O 1
ATOM 1380 N N . GLY A 1 193 ? 10.090 0.105 4.048 1.00 95.19 193 GLY A N 1
ATOM 1381 C CA . GLY A 1 193 ? 10.811 0.907 5.036 1.00 95.19 193 GLY A CA 1
ATOM 1382 C C . GLY A 1 193 ? 9.977 2.077 5.579 1.00 95.19 193 GLY A C 1
ATOM 1383 O O . GLY A 1 193 ? 10.502 3.168 5.784 1.00 95.19 193 GLY A O 1
ATOM 1384 N N . GLY A 1 194 ? 8.670 1.863 5.775 1.00 96.56 194 GLY A N 1
ATOM 1385 C CA . GLY A 1 194 ? 7.747 2.843 6.365 1.00 96.56 194 GLY A CA 1
ATOM 1386 C C . GLY A 1 194 ? 6.768 3.501 5.386 1.00 96.56 194 GLY A C 1
ATOM 1387 O O . GLY A 1 194 ? 5.947 4.317 5.8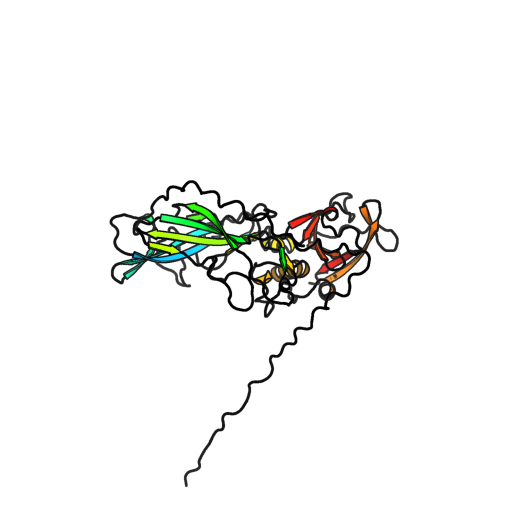04 1.00 96.56 194 GLY A O 1
ATOM 1388 N N . VAL A 1 195 ? 6.803 3.139 4.100 1.00 98.75 195 VAL A N 1
ATOM 1389 C CA . VAL A 1 195 ? 5.740 3.453 3.127 1.00 98.75 195 VAL A CA 1
ATOM 1390 C C . VAL A 1 195 ? 5.042 2.174 2.665 1.00 98.75 195 VAL A C 1
ATOM 1392 O O . VAL A 1 195 ? 5.635 1.099 2.667 1.00 98.75 195 VAL A O 1
ATOM 1395 N N . GLY A 1 196 ? 3.775 2.286 2.273 1.00 98.62 196 GLY A N 1
ATOM 1396 C CA . GLY A 1 196 ? 2.946 1.146 1.894 1.00 98.62 196 GLY A CA 1
ATOM 1397 C C . GLY A 1 196 ? 1.506 1.284 2.355 1.00 98.62 196 GLY A C 1
ATOM 1398 O O . GLY A 1 196 ? 1.054 2.354 2.770 1.00 98.62 196 GLY A O 1
ATOM 1399 N N . THR A 1 197 ? 0.774 0.180 2.278 1.00 98.75 197 THR A N 1
ATOM 1400 C CA . THR A 1 197 ? -0.614 0.099 2.734 1.00 98.75 197 THR A CA 1
ATOM 1401 C C . THR A 1 197 ? -0.768 -0.981 3.788 1.00 98.75 197 THR A C 1
ATOM 1403 O O . THR A 1 197 ? -0.323 -2.110 3.604 1.00 98.75 197 THR A O 1
ATOM 1406 N N . MET A 1 198 ? -1.491 -0.652 4.856 1.00 98.75 198 MET A N 1
ATOM 1407 C CA . MET A 1 198 ? -1.820 -1.584 5.923 1.00 98.75 198 MET A CA 1
ATOM 1408 C C . MET A 1 198 ? -3.280 -1.463 6.345 1.00 98.75 198 MET A C 1
ATOM 1410 O O . MET A 1 198 ? -3.901 -0.398 6.256 1.00 98.75 198 MET A O 1
ATOM 1414 N N . ARG A 1 199 ? -3.841 -2.583 6.795 1.00 98.75 199 ARG A N 1
ATOM 1415 C CA . ARG A 1 199 ? -5.200 -2.680 7.329 1.00 98.75 199 ARG A CA 1
ATOM 1416 C C . ARG A 1 199 ? -5.143 -3.079 8.795 1.00 98.75 199 ARG A C 1
ATOM 1418 O O . ARG A 1 199 ? -4.203 -3.748 9.207 1.00 98.75 199 ARG A O 1
ATOM 1425 N N . TYR A 1 200 ? -6.140 -2.679 9.576 1.00 98.81 200 TYR A N 1
ATOM 1426 C CA . TYR A 1 200 ? -6.120 -2.851 11.028 1.00 98.81 200 TYR A CA 1
ATOM 1427 C C . TYR A 1 200 ? -7.429 -3.421 11.555 1.00 98.81 200 TYR A C 1
ATOM 1429 O O . TYR A 1 200 ? -8.506 -3.170 11.010 1.00 98.81 200 TYR A O 1
ATOM 1437 N N . GLN A 1 201 ? -7.316 -4.141 12.665 1.00 98.75 201 GLN A N 1
ATOM 1438 C CA . GLN A 1 201 ? -8.430 -4.591 13.483 1.00 98.75 201 GLN A CA 1
ATOM 1439 C C . GLN A 1 201 ? -8.157 -4.261 14.948 1.00 98.75 201 GLN A C 1
ATOM 1441 O O . GLN A 1 201 ? -7.017 -4.311 15.411 1.00 98.75 201 GLN A O 1
ATOM 1446 N N . VAL A 1 202 ? -9.223 -3.947 15.676 1.00 98.62 202 VAL A N 1
ATOM 1447 C CA . VAL A 1 202 ? -9.205 -3.852 17.130 1.00 98.62 202 VAL A CA 1
ATOM 1448 C C . VAL A 1 202 ? -10.256 -4.793 17.706 1.00 98.62 202 VAL A C 1
ATOM 1450 O O . VAL A 1 202 ? -11.366 -4.917 17.180 1.00 98.62 202 VAL A O 1
ATOM 1453 N N . VAL A 1 203 ? -9.889 -5.473 18.783 1.00 98.50 203 VAL A N 1
ATOM 1454 C CA . VAL A 1 203 ? -10.750 -6.383 19.533 1.00 98.50 203 VAL A CA 1
ATOM 1455 C C . VAL A 1 203 ? -10.889 -5.853 20.954 1.00 98.50 203 VAL A C 1
ATOM 1457 O O . VAL A 1 203 ? -9.887 -5.530 21.590 1.00 98.50 203 VAL A O 1
ATOM 1460 N N . ALA A 1 204 ? -12.125 -5.765 21.441 1.00 98.06 204 ALA A N 1
ATOM 1461 C CA . ALA A 1 204 ? -12.443 -5.489 22.835 1.00 98.06 204 ALA A CA 1
ATOM 1462 C C . ALA A 1 204 ? -12.903 -6.762 23.542 1.00 98.06 204 ALA A C 1
ATOM 1464 O O . ALA A 1 204 ? -13.778 -7.469 23.038 1.00 98.06 204 ALA A O 1
ATOM 1465 N N . THR A 1 205 ? -12.377 -6.983 24.743 1.00 98.19 205 THR A N 1
ATOM 1466 C CA . THR A 1 205 ? -12.835 -8.031 25.658 1.00 98.19 205 THR A CA 1
ATOM 1467 C C . THR A 1 205 ? -13.369 -7.400 26.943 1.00 98.19 205 THR A C 1
ATOM 1469 O O . THR A 1 205 ? -12.644 -6.676 27.623 1.00 98.19 205 THR A O 1
ATOM 1472 N N . GLN A 1 206 ? -14.633 -7.667 27.273 1.00 96.75 206 GLN A N 1
ATOM 1473 C CA . GLN A 1 206 ? -15.327 -7.195 28.474 1.00 96.75 206 GLN A CA 1
ATOM 1474 C C . GLN A 1 206 ? -15.908 -8.404 29.221 1.00 96.75 206 GLN A C 1
ATOM 1476 O O . GLN A 1 206 ? -16.923 -8.966 28.801 1.00 96.75 206 GLN A O 1
ATOM 1481 N N . GLY A 1 207 ? -15.270 -8.814 30.321 1.00 94.06 207 GLY A N 1
ATOM 1482 C CA . GLY A 1 207 ? -15.568 -10.107 30.949 1.00 94.06 207 GLY A CA 1
ATOM 1483 C C . GLY A 1 207 ? -15.388 -11.240 29.932 1.00 94.06 207 GLY A C 1
ATOM 1484 O O . GLY A 1 207 ? -14.373 -11.281 29.241 1.00 94.06 207 GLY A O 1
ATOM 1485 N N . ASP A 1 208 ? -16.408 -12.083 29.772 1.00 94.69 208 ASP A N 1
ATOM 1486 C CA . ASP A 1 208 ? -16.405 -13.196 28.807 1.00 94.69 208 ASP A CA 1
ATOM 1487 C C . ASP A 1 208 ? -16.821 -12.787 27.381 1.00 94.69 208 ASP A C 1
ATOM 1489 O O . ASP A 1 208 ? -16.894 -13.619 26.476 1.00 94.69 208 ASP A O 1
ATOM 1493 N N . ARG A 1 209 ? -17.147 -11.507 27.153 1.00 96.12 209 ARG A N 1
ATOM 1494 C CA . ARG A 1 209 ? -17.589 -11.016 25.841 1.00 96.12 209 ARG A CA 1
ATOM 1495 C C . ARG A 1 209 ? -16.407 -10.503 25.041 1.00 96.12 209 ARG A C 1
ATOM 1497 O O . ARG A 1 209 ? -15.695 -9.615 25.501 1.00 96.12 209 ARG A O 1
ATOM 1504 N N . THR A 1 210 ? -16.298 -10.953 23.797 1.00 97.56 210 THR A N 1
ATOM 1505 C CA . THR A 1 210 ? -15.329 -10.438 22.827 1.00 97.56 210 THR A CA 1
ATOM 1506 C C . THR A 1 210 ? -16.050 -9.879 21.609 1.00 97.56 210 THR A C 1
ATOM 1508 O O . THR A 1 210 ? -16.901 -10.542 21.018 1.00 97.56 210 THR A O 1
ATOM 1511 N N . ILE A 1 211 ? -15.718 -8.645 21.234 1.00 98.06 211 ILE A N 1
ATOM 1512 C CA . ILE A 1 211 ? -16.281 -7.947 20.076 1.00 98.06 211 ILE A CA 1
ATOM 1513 C C . ILE A 1 211 ? -15.123 -7.381 19.261 1.00 98.06 211 ILE A C 1
ATOM 1515 O O . ILE A 1 211 ? -14.196 -6.800 19.819 1.00 98.06 211 ILE A O 1
ATOM 1519 N N . ALA A 1 212 ? -15.173 -7.544 17.943 1.00 98.38 212 ALA A N 1
ATOM 1520 C CA . ALA A 1 212 ? -14.125 -7.101 17.033 1.00 98.38 212 ALA A CA 1
ATOM 1521 C C . ALA A 1 212 ? -14.654 -6.070 16.037 1.00 98.38 212 ALA A C 1
ATOM 1523 O O . ALA A 1 212 ? -15.808 -6.141 15.606 1.00 98.38 212 ALA A O 1
ATOM 1524 N N . SER A 1 213 ? -13.790 -5.142 15.631 1.00 98.62 213 SER A N 1
ATOM 1525 C CA . SER A 1 213 ? -14.040 -4.313 14.457 1.00 98.62 213 SER A CA 1
ATOM 1526 C C . SER A 1 213 ? -13.996 -5.188 13.196 1.00 98.62 213 SER A C 1
ATOM 1528 O O . SER A 1 213 ? -13.482 -6.317 13.250 1.00 98.62 213 SER A O 1
ATOM 1530 N N . PRO A 1 214 ? -14.476 -4.693 12.038 1.00 98.56 214 PRO A N 1
ATOM 1531 C CA . PRO A 1 214 ? -14.280 -5.386 10.770 1.00 98.56 214 PRO A CA 1
ATOM 1532 C C . PRO A 1 214 ? -12.812 -5.790 10.580 1.00 98.56 214 PRO A C 1
ATOM 1534 O O . PRO A 1 214 ? -11.902 -5.013 10.874 1.00 98.56 214 PRO A O 1
ATOM 1537 N N . GLY A 1 215 ? -12.598 -7.024 10.126 1.00 97.88 215 GLY A N 1
ATOM 1538 C CA . GLY A 1 215 ? -11.271 -7.603 9.925 1.00 97.88 215 GLY A CA 1
ATOM 1539 C C . GLY A 1 215 ? -11.259 -8.637 8.804 1.00 97.88 215 GLY A C 1
ATOM 1540 O O . GLY A 1 215 ? -11.984 -8.480 7.828 1.00 97.88 215 GLY A O 1
ATOM 1541 N N . ILE A 1 216 ? -10.489 -9.724 8.935 1.00 96.62 216 ILE A N 1
ATOM 1542 C CA . ILE A 1 216 ? -10.311 -10.729 7.859 1.00 96.62 216 ILE A CA 1
ATOM 1543 C C . ILE A 1 216 ? -11.639 -11.313 7.351 1.00 96.62 216 ILE A C 1
ATOM 1545 O O . ILE A 1 216 ? -11.761 -11.636 6.171 1.00 96.62 216 ILE A O 1
ATOM 1549 N N . ALA A 1 217 ? -12.642 -11.445 8.223 1.00 95.69 217 ALA A N 1
ATOM 1550 C CA . ALA A 1 217 ? -13.962 -11.956 7.853 1.00 95.69 217 ALA A CA 1
ATOM 1551 C C . ALA A 1 217 ? -14.772 -10.985 6.966 1.00 95.69 217 ALA A C 1
ATOM 1553 O O . ALA A 1 217 ? -15.681 -11.417 6.255 1.00 95.69 217 ALA A O 1
ATOM 1554 N N . ALA A 1 218 ? -14.446 -9.688 6.967 1.00 96.19 218 ALA A N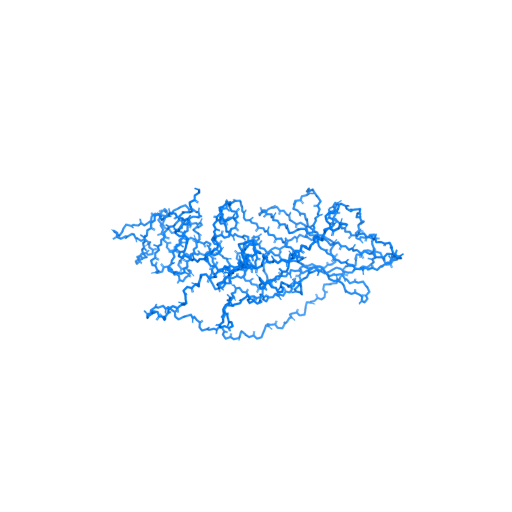 1
ATOM 1555 C CA . ALA A 1 218 ? -15.122 -8.661 6.178 1.00 96.19 218 ALA A CA 1
ATOM 1556 C C . ALA A 1 218 ? -14.600 -8.657 4.729 1.00 96.19 218 ALA A C 1
ATOM 1558 O O . ALA A 1 218 ? -13.918 -7.728 4.289 1.00 96.19 218 ALA A O 1
ATOM 1559 N N . ARG A 1 219 ? -14.907 -9.729 3.987 1.00 93.75 219 ARG A N 1
ATOM 1560 C CA . ARG A 1 219 ? -14.458 -9.969 2.604 1.00 93.75 219 ARG A CA 1
ATOM 1561 C C . ARG A 1 219 ? -15.440 -9.460 1.558 1.00 93.75 219 ARG A C 1
ATOM 1563 O O . ARG A 1 219 ? -16.660 -9.532 1.735 1.00 93.75 219 ARG A O 1
ATOM 1570 N N . LYS A 1 220 ? -14.908 -9.021 0.417 1.00 90.19 220 LYS A N 1
ATOM 1571 C CA . LYS A 1 220 ? -15.716 -8.726 -0.770 1.00 90.19 220 LYS A CA 1
ATOM 1572 C C . LYS A 1 220 ? -16.265 -10.042 -1.333 1.00 90.19 220 LYS A C 1
ATOM 1574 O O . LYS A 1 220 ? -15.531 -10.994 -1.563 1.00 90.19 220 LYS A O 1
ATOM 1579 N N . ARG A 1 221 ? -17.588 -10.118 -1.522 1.00 76.00 221 ARG A N 1
ATOM 1580 C CA . ARG A 1 221 ? -18.266 -11.336 -2.023 1.00 76.00 221 ARG A CA 1
ATOM 1581 C C . ARG A 1 221 ? -18.284 -11.438 -3.547 1.00 76.00 221 ARG A C 1
ATOM 1583 O O . ARG A 1 221 ? -18.500 -12.516 -4.088 1.00 76.00 221 ARG A O 1
ATOM 1590 N N . ARG A 1 222 ? -18.161 -10.305 -4.238 1.00 69.00 222 ARG A N 1
ATOM 1591 C CA . ARG A 1 222 ? -18.230 -10.179 -5.696 1.00 69.00 222 ARG A CA 1
ATOM 1592 C C . ARG A 1 222 ? -17.245 -9.082 -6.094 1.00 69.00 222 ARG A C 1
ATOM 1594 O O . ARG A 1 222 ? -17.205 -8.064 -5.411 1.00 69.00 222 ARG A O 1
ATOM 1601 N N . ALA A 1 223 ? -16.506 -9.288 -7.183 1.00 63.22 223 ALA A N 1
ATOM 1602 C CA . ALA A 1 223 ? -15.686 -8.285 -7.877 1.00 63.22 223 ALA A CA 1
ATOM 1603 C C . ALA A 1 223 ? -14.265 -7.955 -7.365 1.00 63.22 223 ALA A C 1
ATOM 1605 O O . ALA A 1 223 ? -13.617 -7.116 -7.980 1.00 63.22 223 ALA A O 1
ATOM 1606 N N . ALA A 1 224 ? -13.757 -8.606 -6.318 1.00 69.94 224 ALA A N 1
ATOM 1607 C CA . ALA A 1 224 ? -12.362 -8.470 -5.886 1.00 69.94 224 ALA A CA 1
ATOM 1608 C C . ALA A 1 224 ? -12.043 -9.529 -4.820 1.00 69.94 224 ALA A C 1
ATOM 1610 O O . ALA A 1 224 ? -12.903 -9.847 -3.999 1.00 69.94 224 ALA A O 1
ATOM 1611 N N . GLY A 1 225 ? -10.827 -10.077 -4.838 1.00 80.19 225 GLY A N 1
ATOM 1612 C CA . GLY A 1 225 ? -10.375 -11.117 -3.905 1.00 80.19 225 GLY A CA 1
ATOM 1613 C C . GLY A 1 225 ? -10.109 -10.636 -2.473 1.00 80.19 225 GLY A C 1
ATOM 1614 O O . GLY A 1 225 ? -9.824 -11.451 -1.590 1.00 80.19 225 GLY A O 1
ATOM 1615 N N . GLY A 1 226 ? -10.157 -9.318 -2.251 1.00 93.25 226 GLY A N 1
ATOM 1616 C CA . GLY A 1 226 ? -9.724 -8.667 -1.022 1.00 93.25 226 GLY A CA 1
ATOM 1617 C C . GLY A 1 226 ? -10.796 -8.403 0.041 1.00 93.25 226 GLY A C 1
ATOM 1618 O O . GLY A 1 226 ? -11.870 -9.015 0.111 1.00 93.25 226 GLY A O 1
ATOM 1619 N N . LEU A 1 227 ? -10.454 -7.466 0.925 1.00 95.62 227 LEU A N 1
ATOM 1620 C CA . LEU A 1 227 ? -11.258 -7.028 2.066 1.00 95.62 227 LEU A CA 1
ATOM 1621 C C . LEU A 1 227 ? -12.171 -5.858 1.686 1.00 95.62 227 LEU A C 1
ATOM 1623 O O . LEU A 1 227 ? -11.865 -5.083 0.784 1.00 95.62 227 LEU A O 1
ATOM 1627 N N . THR A 1 228 ? -13.303 -5.731 2.375 1.00 95.19 228 THR A N 1
ATOM 1628 C CA . THR A 1 228 ? -14.216 -4.586 2.224 1.00 95.19 228 THR A CA 1
ATOM 1629 C C . THR A 1 228 ? -13.591 -3.291 2.748 1.00 95.19 228 THR A C 1
ATOM 1631 O O . THR A 1 228 ? -12.677 -3.322 3.572 1.00 95.19 228 THR A O 1
ATOM 1634 N N . ASP A 1 229 ? -14.140 -2.148 2.330 1.00 92.88 229 ASP A N 1
ATOM 1635 C CA . ASP A 1 229 ? -13.713 -0.822 2.806 1.00 92.88 229 ASP A CA 1
ATOM 1636 C C . ASP A 1 229 ? -14.072 -0.557 4.281 1.00 92.88 229 ASP A C 1
ATOM 1638 O O . ASP A 1 229 ? -13.680 0.465 4.841 1.00 92.88 229 ASP A O 1
ATOM 1642 N N . GLU A 1 230 ? -14.809 -1.468 4.926 1.00 95.94 230 GLU A N 1
ATOM 1643 C CA . GLU A 1 230 ? -15.085 -1.412 6.365 1.00 95.94 230 GLU A CA 1
ATOM 1644 C C . GLU A 1 230 ? -13.856 -1.781 7.205 1.00 95.94 230 GLU A C 1
ATOM 1646 O O . GLU A 1 230 ? -13.763 -1.381 8.367 1.00 95.94 230 GLU A O 1
ATOM 1651 N N . VAL A 1 231 ? -12.903 -2.530 6.635 1.00 98.31 231 VAL A N 1
ATOM 1652 C CA . VAL A 1 231 ? -11.625 -2.806 7.296 1.00 98.31 231 VAL A CA 1
ATOM 1653 C C . VAL A 1 231 ? -10.758 -1.557 7.203 1.00 98.31 231 VAL A C 1
ATOM 1655 O O . VAL A 1 231 ? -10.373 -1.127 6.114 1.00 98.31 231 VAL A O 1
ATOM 1658 N N . HIS A 1 232 ? -10.443 -0.969 8.355 1.00 98.75 232 HIS A N 1
ATOM 1659 C CA . HIS A 1 232 ? -9.772 0.322 8.408 1.00 98.75 232 HIS A CA 1
ATOM 1660 C C . HIS A 1 232 ? -8.382 0.252 7.765 1.00 98.75 232 HIS A C 1
ATOM 1662 O O . HIS A 1 232 ? -7.576 -0.607 8.123 1.00 98.75 232 HIS A O 1
ATOM 1668 N N . ARG A 1 233 ? -8.103 1.157 6.819 1.00 98.56 233 ARG A N 1
ATOM 1669 C CA . ARG A 1 233 ? -6.887 1.156 5.992 1.00 98.56 233 ARG A CA 1
ATOM 1670 C C . ARG A 1 233 ? -6.123 2.466 6.125 1.00 98.56 233 ARG A C 1
ATOM 1672 O O . ARG A 1 233 ? -6.704 3.535 5.923 1.00 98.56 233 ARG A O 1
ATOM 1679 N N . ILE A 1 234 ? -4.820 2.358 6.361 1.00 98.81 234 ILE A N 1
ATOM 1680 C CA . ILE A 1 234 ? -3.867 3.464 6.272 1.00 98.81 234 ILE A CA 1
ATOM 1681 C C . ILE A 1 234 ? -2.917 3.200 5.109 1.00 98.81 234 ILE A C 1
ATOM 1683 O O . ILE A 1 234 ? -2.438 2.083 4.922 1.00 98.81 234 ILE A O 1
ATOM 1687 N N . THR A 1 235 ? -2.648 4.246 4.339 1.00 98.88 235 THR A N 1
ATOM 1688 C CA . THR A 1 235 ? -1.705 4.221 3.226 1.00 98.88 235 THR A CA 1
ATOM 1689 C C . THR A 1 235 ? -0.717 5.367 3.387 1.00 98.88 235 THR A C 1
ATOM 1691 O O . THR A 1 235 ? -1.123 6.526 3.472 1.00 98.88 235 THR A O 1
ATOM 1694 N N . VAL A 1 236 ? 0.573 5.056 3.414 1.00 98.88 236 VAL A N 1
ATOM 1695 C CA . VAL A 1 236 ? 1.658 6.034 3.513 1.00 98.88 236 VAL A CA 1
ATOM 1696 C C . VAL A 1 236 ? 2.430 6.024 2.201 1.00 98.88 236 VAL A C 1
ATOM 1698 O O . VAL A 1 236 ? 2.888 4.975 1.752 1.00 98.88 236 VAL A O 1
ATOM 1701 N N . ARG A 1 237 ? 2.560 7.190 1.569 1.00 98.62 237 ARG A N 1
ATOM 1702 C CA . ARG A 1 237 ? 3.314 7.374 0.320 1.00 98.62 237 ARG A CA 1
ATOM 1703 C C . ARG A 1 237 ? 4.609 8.128 0.576 1.00 98.62 237 ARG A C 1
ATOM 1705 O O . ARG A 1 237 ? 4.654 8.947 1.490 1.00 98.62 237 ARG A O 1
ATOM 1712 N N . ARG A 1 238 ? 5.631 7.904 -0.248 1.00 98.62 238 ARG A N 1
ATOM 1713 C CA . ARG A 1 238 ? 6.916 8.613 -0.124 1.00 98.62 238 ARG A CA 1
ATOM 1714 C C . ARG A 1 238 ? 6.749 10.124 -0.310 1.00 98.62 238 ARG A C 1
ATOM 1716 O O . ARG A 1 238 ? 7.146 10.900 0.548 1.00 98.62 238 ARG A O 1
ATOM 1723 N N . ASP A 1 239 ? 6.105 10.515 -1.405 1.00 98.62 239 ASP A N 1
ATOM 1724 C CA . ASP A 1 239 ? 5.863 11.900 -1.812 1.00 98.62 239 ASP A CA 1
ATOM 1725 C C . ASP A 1 239 ? 4.685 11.969 -2.814 1.00 98.62 239 ASP A C 1
ATOM 1727 O O . ASP A 1 239 ? 3.998 10.972 -3.045 1.00 98.62 239 ASP A O 1
ATOM 1731 N N . ASP A 1 240 ? 4.419 13.153 -3.376 1.00 98.38 240 ASP A N 1
ATOM 1732 C CA . ASP A 1 240 ? 3.314 13.406 -4.318 1.00 98.38 240 ASP A CA 1
ATOM 1733 C C . ASP A 1 240 ? 3.702 13.210 -5.803 1.00 98.38 240 ASP A C 1
ATOM 1735 O O . ASP A 1 240 ? 2.962 13.620 -6.703 1.00 98.38 240 ASP A O 1
ATOM 1739 N N . SER A 1 241 ? 4.862 12.603 -6.083 1.00 98.50 241 SER A N 1
ATOM 1740 C CA . SER A 1 241 ? 5.286 12.244 -7.440 1.00 98.50 241 SER A CA 1
ATOM 1741 C C . SER A 1 241 ? 4.655 10.928 -7.909 1.00 98.50 241 SER A C 1
ATOM 1743 O O . SER A 1 241 ? 4.117 10.149 -7.123 1.00 98.50 241 SER A O 1
ATOM 1745 N N . PHE A 1 242 ? 4.772 10.637 -9.209 1.00 98.62 242 PHE A N 1
ATOM 1746 C CA . PHE A 1 242 ? 4.405 9.332 -9.770 1.00 98.62 242 PHE A CA 1
ATOM 1747 C C . PHE A 1 242 ? 5.062 8.172 -9.004 1.00 98.62 242 PHE A C 1
ATOM 1749 O O . PHE A 1 242 ? 4.363 7.249 -8.595 1.00 98.62 242 PHE A O 1
ATOM 1756 N N . LEU A 1 243 ? 6.374 8.256 -8.748 1.00 98.81 243 LEU A N 1
ATOM 1757 C CA . LEU A 1 243 ? 7.115 7.244 -7.991 1.00 98.81 243 LEU A CA 1
ATOM 1758 C C . LEU A 1 243 ? 6.631 7.152 -6.541 1.00 98.81 243 LEU A C 1
ATOM 1760 O O . LEU A 1 243 ? 6.464 6.050 -6.021 1.00 98.81 243 LEU A O 1
ATOM 1764 N N . GLY A 1 244 ? 6.345 8.293 -5.909 1.00 98.69 244 GLY A N 1
ATOM 1765 C CA . GLY A 1 244 ? 5.786 8.340 -4.562 1.00 98.69 244 GLY A CA 1
ATOM 1766 C C . GLY A 1 244 ? 4.440 7.630 -4.457 1.00 98.69 244 GLY A C 1
ATOM 1767 O O . GLY A 1 244 ? 4.213 6.888 -3.504 1.00 98.69 244 GLY A O 1
ATOM 1768 N N . TYR A 1 245 ? 3.575 7.758 -5.466 1.00 98.81 245 TYR A N 1
ATOM 1769 C CA . TYR A 1 245 ? 2.319 7.012 -5.509 1.00 98.81 245 TYR A CA 1
ATOM 1770 C C . TYR A 1 245 ? 2.506 5.508 -5.713 1.00 98.81 245 TYR A C 1
ATOM 1772 O O . TYR A 1 245 ? 1.723 4.741 -5.156 1.00 98.81 245 TYR A O 1
ATOM 1780 N N . LEU A 1 246 ? 3.532 5.055 -6.443 1.00 98.88 246 LEU A N 1
ATOM 1781 C CA . LEU A 1 246 ? 3.810 3.617 -6.569 1.00 98.88 246 LEU A CA 1
ATOM 1782 C C . LEU A 1 246 ? 4.103 2.974 -5.209 1.00 98.88 246 LEU A C 1
ATOM 1784 O O . LEU A 1 246 ? 3.696 1.837 -4.971 1.00 98.88 246 LEU A O 1
ATOM 1788 N N . THR A 1 247 ? 4.730 3.708 -4.284 1.00 98.88 247 THR A N 1
ATOM 1789 C CA . THR A 1 247 ? 5.039 3.166 -2.955 1.00 98.88 247 THR A CA 1
ATOM 1790 C C . THR A 1 247 ? 3.806 2.937 -2.085 1.00 98.88 247 THR A C 1
ATOM 1792 O O . THR A 1 247 ? 3.905 2.247 -1.080 1.00 98.88 247 THR A O 1
ATOM 1795 N N . GLU A 1 248 ? 2.630 3.466 -2.445 1.00 98.81 248 GLU A N 1
ATOM 1796 C CA . GLU A 1 248 ? 1.374 3.150 -1.747 1.00 98.81 248 GLU A CA 1
ATOM 1797 C C . GLU A 1 248 ? 1.024 1.651 -1.847 1.00 98.81 248 GLU A C 1
ATOM 1799 O O . GLU A 1 248 ? 0.316 1.130 -0.984 1.00 98.81 248 GLU A O 1
ATOM 1804 N N . MET A 1 249 ? 1.527 0.956 -2.876 1.00 98.75 249 MET A N 1
ATOM 1805 C CA . MET A 1 249 ? 1.311 -0.477 -3.116 1.00 98.75 249 MET A CA 1
ATOM 1806 C C . MET A 1 249 ? 2.309 -1.387 -2.387 1.00 98.75 249 MET A C 1
ATOM 1808 O O . MET A 1 249 ? 2.175 -2.608 -2.448 1.00 98.75 249 MET A O 1
ATOM 1812 N N . TYR A 1 250 ? 3.296 -0.830 -1.683 1.00 98.69 250 TYR A N 1
ATOM 1813 C CA . TYR A 1 250 ? 4.230 -1.634 -0.898 1.00 98.69 250 TYR A CA 1
ATOM 1814 C C . TYR A 1 250 ? 3.497 -2.409 0.210 1.00 98.69 250 TYR A C 1
ATOM 1816 O O . TYR A 1 250 ? 2.518 -1.928 0.795 1.00 98.69 250 TYR A O 1
ATOM 1824 N N . GLY A 1 251 ? 3.937 -3.650 0.440 1.00 97.62 251 GLY A N 1
ATOM 1825 C CA . GLY A 1 251 ? 3.270 -4.617 1.320 1.00 97.62 251 GLY A CA 1
ATOM 1826 C C . GLY A 1 251 ? 2.001 -5.259 0.737 1.00 97.62 251 GLY A C 1
ATOM 1827 O O . GLY A 1 251 ? 1.382 -6.085 1.406 1.00 97.62 251 GLY A O 1
ATOM 1828 N N . GLN A 1 252 ? 1.586 -4.899 -0.486 1.00 98.44 252 GLN A N 1
ATOM 1829 C CA . GLN A 1 252 ? 0.527 -5.607 -1.215 1.00 98.44 252 GLN A CA 1
ATOM 1830 C C . GLN A 1 252 ? 1.130 -6.650 -2.170 1.00 98.44 252 GLN A C 1
ATOM 1832 O O . GLN A 1 252 ? 2.225 -6.432 -2.684 1.00 98.44 252 GLN A O 1
ATOM 1837 N N . PRO A 1 253 ? 0.434 -7.767 -2.439 1.00 98.25 253 PRO A N 1
ATOM 1838 C CA . PRO A 1 253 ? 0.937 -8.806 -3.325 1.00 98.25 253 PRO A CA 1
ATOM 1839 C C . PRO A 1 253 ? 1.004 -8.367 -4.787 1.00 98.25 253 PRO A C 1
ATOM 1841 O O . PRO A 1 253 ? 0.169 -7.596 -5.276 1.00 98.25 253 PRO A O 1
ATOM 1844 N N . TYR A 1 254 ? 1.916 -9.001 -5.516 1.00 98.56 254 TYR A N 1
ATOM 1845 C CA . TYR A 1 254 ? 1.747 -9.201 -6.944 1.00 98.56 254 TYR A CA 1
ATOM 1846 C C . TYR A 1 254 ? 0.513 -10.067 -7.214 1.00 98.56 254 TYR A C 1
ATOM 1848 O O . TYR A 1 254 ? 0.339 -11.120 -6.595 1.00 98.56 254 TYR A O 1
ATOM 1856 N N . ILE A 1 255 ? -0.323 -9.663 -8.169 1.00 98.19 255 ILE A N 1
ATOM 1857 C CA . ILE A 1 255 ? -1.476 -10.451 -8.615 1.00 98.19 255 ILE A CA 1
ATOM 1858 C C . ILE A 1 255 ? -1.443 -10.539 -10.136 1.00 98.19 255 ILE A C 1
ATOM 1860 O O . ILE A 1 255 ? -1.792 -9.576 -10.810 1.00 98.19 255 ILE A O 1
ATOM 1864 N N . TRP A 1 256 ? -1.068 -11.698 -10.683 1.00 97.88 256 TRP A N 1
ATOM 1865 C CA . TRP A 1 256 ? -1.160 -11.938 -12.125 1.00 97.88 256 TRP A CA 1
ATOM 1866 C C . TRP A 1 256 ? -2.598 -11.744 -12.612 1.00 97.88 256 TRP A C 1
ATOM 1868 O O . TRP A 1 256 ? -3.531 -12.320 -12.037 1.00 97.88 256 TRP A O 1
ATOM 1878 N N . ALA A 1 257 ? -2.744 -10.982 -13.700 1.00 96.19 257 ALA A N 1
ATOM 1879 C CA . ALA A 1 257 ? -4.028 -10.579 -14.259 1.00 96.19 257 ALA A CA 1
ATOM 1880 C C . ALA A 1 257 ? -4.922 -9.910 -13.203 1.00 96.19 257 ALA A C 1
ATOM 1882 O O . ALA A 1 257 ? -6.094 -10.278 -13.049 1.00 96.19 257 ALA A O 1
ATOM 1883 N N . SER A 1 258 ? -4.361 -8.966 -12.435 1.00 97.25 258 SER A N 1
ATOM 1884 C CA . SER A 1 258 ? -5.173 -8.101 -11.582 1.00 97.25 258 SER A CA 1
ATOM 1885 C C . SER A 1 258 ? -6.265 -7.423 -12.401 1.00 97.25 258 SER A C 1
ATOM 1887 O O . SER A 1 258 ? -6.105 -7.150 -13.586 1.00 97.25 258 SER A O 1
ATOM 1889 N N . ALA A 1 259 ? -7.432 -7.252 -11.790 1.00 95.81 259 ALA A N 1
ATOM 1890 C CA . ALA A 1 259 ? -8.619 -6.832 -12.518 1.00 95.81 259 ALA A CA 1
ATOM 1891 C C . ALA A 1 259 ? -9.644 -6.162 -11.600 1.00 95.81 259 ALA A C 1
ATOM 1893 O O . ALA A 1 259 ? -9.521 -6.149 -10.374 1.00 95.81 259 ALA A O 1
ATOM 1894 N N . GLY A 1 260 ? -10.713 -5.652 -12.204 1.00 93.75 260 GLY A N 1
ATOM 1895 C CA . GLY A 1 260 ? -11.944 -5.267 -11.527 1.00 93.75 260 GLY A CA 1
ATOM 1896 C C . GLY A 1 260 ? -13.098 -5.173 -12.524 1.00 93.75 260 GLY A C 1
ATOM 1897 O O . GLY A 1 260 ? -12.876 -5.157 -13.733 1.00 93.75 260 GLY A O 1
ATOM 1898 N N . PRO A 1 261 ? -14.351 -5.074 -12.053 1.00 91.38 261 PRO A N 1
ATOM 1899 C CA . PRO A 1 261 ? -15.519 -4.934 -12.927 1.00 91.38 261 PRO A CA 1
ATOM 1900 C C . PRO A 1 261 ? -15.551 -3.583 -13.661 1.00 91.38 261 PRO A C 1
ATOM 1902 O O . PRO A 1 261 ? -16.344 -3.391 -14.575 1.00 91.38 261 PRO A O 1
ATOM 1905 N N . ASN A 1 262 ? -14.749 -2.622 -13.208 1.00 92.56 262 ASN A N 1
ATOM 1906 C CA . ASN A 1 262 ? -14.456 -1.345 -13.842 1.00 92.56 262 ASN A CA 1
ATOM 1907 C C . ASN A 1 262 ? -13.194 -0.771 -13.189 1.00 92.56 262 ASN A C 1
ATOM 1909 O O . ASN A 1 262 ? -12.795 -1.237 -12.119 1.00 92.56 262 ASN A O 1
ATOM 1913 N N . ASP A 1 263 ? -12.634 0.287 -13.775 1.00 93.62 263 ASP A N 1
ATOM 1914 C CA . ASP A 1 263 ? -11.434 0.944 -13.258 1.00 93.62 263 ASP A CA 1
ATOM 1915 C C . ASP A 1 263 ? -11.527 1.282 -11.766 1.00 93.62 263 ASP A C 1
ATOM 1917 O O . ASP A 1 263 ? -10.619 0.952 -11.023 1.00 93.62 263 ASP A O 1
ATOM 1921 N N . ARG A 1 264 ? -12.629 1.877 -11.282 1.00 91.62 264 ARG A N 1
ATOM 1922 C CA . ARG A 1 264 ? -12.758 2.299 -9.867 1.00 91.62 264 ARG A CA 1
ATOM 1923 C C . ARG A 1 264 ? -12.758 1.128 -8.881 1.00 91.62 264 ARG A C 1
ATOM 1925 O O . ARG A 1 264 ? -12.463 1.305 -7.700 1.00 91.62 264 ARG A O 1
ATOM 1932 N N . ALA A 1 265 ? -13.145 -0.048 -9.353 1.00 92.44 265 ALA A N 1
ATOM 1933 C CA . ALA A 1 265 ? -13.198 -1.278 -8.578 1.00 92.44 265 ALA A CA 1
ATOM 1934 C C . ALA A 1 265 ? -12.035 -2.229 -8.913 1.00 92.44 265 ALA A C 1
ATOM 1936 O O . ALA A 1 265 ? -12.081 -3.390 -8.515 1.00 92.44 265 ALA A O 1
ATOM 1937 N N . HIS A 1 266 ? -11.013 -1.757 -9.632 1.00 96.25 266 HIS A N 1
ATOM 1938 C CA . HIS A 1 266 ? -9.804 -2.520 -9.923 1.00 96.25 266 HIS A CA 1
ATOM 1939 C C . HIS A 1 266 ? -9.049 -2.870 -8.636 1.00 96.25 266 HIS A C 1
ATOM 1941 O O . HIS A 1 266 ? -8.935 -2.026 -7.746 1.00 96.25 266 HIS A O 1
ATOM 1947 N N . GLN A 1 267 ? -8.492 -4.080 -8.533 1.00 97.06 267 GLN A N 1
ATOM 1948 C CA . GLN A 1 267 ? -7.722 -4.522 -7.356 1.00 97.06 267 GLN A CA 1
ATOM 1949 C C . GLN A 1 267 ? -6.623 -3.521 -6.951 1.00 97.06 267 GLN A C 1
ATOM 1951 O O . GLN A 1 267 ? -6.405 -3.284 -5.762 1.00 97.06 267 GLN A O 1
ATOM 1956 N N . SER A 1 268 ? -5.999 -2.858 -7.925 1.00 97.75 268 SER A N 1
ATOM 1957 C CA . SER A 1 268 ? -4.982 -1.827 -7.679 1.00 97.75 268 SER A CA 1
ATOM 1958 C C . SER A 1 268 ? -5.565 -0.520 -7.122 1.00 97.75 268 SER A C 1
ATOM 1960 O O . SER A 1 268 ? -5.027 0.005 -6.153 1.00 97.75 268 SER A O 1
ATOM 1962 N N . GLU A 1 269 ? -6.711 -0.029 -7.620 1.00 96.62 269 GLU A N 1
ATOM 1963 C CA . GLU A 1 269 ? -7.408 1.132 -7.014 1.00 96.62 269 GLU A CA 1
ATOM 1964 C C . GLU A 1 269 ? -7.826 0.866 -5.562 1.00 96.62 269 GLU A C 1
ATOM 1966 O O . GLU A 1 269 ? -7.917 1.768 -4.727 1.00 96.62 269 GLU A O 1
ATOM 1971 N N . GLN A 1 270 ? -8.082 -0.404 -5.259 1.00 96.00 270 GLN A N 1
ATOM 1972 C CA . GLN A 1 270 ? -8.488 -0.880 -3.946 1.00 96.00 270 GLN A CA 1
ATOM 1973 C C . GLN A 1 270 ? -7.295 -1.178 -3.025 1.00 96.00 270 GLN A C 1
ATOM 1975 O O . GLN A 1 270 ? -7.504 -1.514 -1.853 1.00 96.00 270 GLN A O 1
ATOM 1980 N N . LEU A 1 271 ? -6.058 -1.002 -3.514 1.00 97.62 271 LEU A N 1
ATOM 1981 C CA . LEU A 1 271 ? -4.819 -1.323 -2.803 1.00 97.62 271 LEU A CA 1
ATOM 1982 C C . LEU A 1 271 ? -4.846 -2.763 -2.266 1.00 97.62 271 LEU A C 1
ATOM 1984 O O . LEU A 1 271 ? -4.638 -3.001 -1.075 1.00 97.62 271 LEU A O 1
ATOM 1988 N N . GLU A 1 272 ? -5.250 -3.707 -3.114 1.00 97.00 272 GLU A N 1
ATOM 1989 C CA . GLU A 1 272 ? -5.291 -5.143 -2.808 1.00 97.00 272 GLU A CA 1
ATOM 1990 C C . GLU A 1 272 ? -4.110 -5.898 -3.422 1.00 97.00 272 GLU A C 1
ATOM 1992 O O . GLU A 1 272 ? -3.727 -6.945 -2.914 1.00 97.00 272 GLU A O 1
ATOM 1997 N N . GLY A 1 273 ? -3.555 -5.367 -4.510 1.00 97.62 273 GLY A N 1
ATOM 1998 C CA . GLY A 1 273 ? -2.454 -5.942 -5.274 1.00 97.62 273 GLY A CA 1
ATOM 1999 C C . GLY A 1 273 ? -2.483 -5.470 -6.729 1.00 97.62 273 GLY A C 1
ATOM 2000 O O . GLY A 1 273 ? -3.403 -4.759 -7.154 1.00 97.62 273 GLY A O 1
ATOM 2001 N N . SER A 1 274 ? -1.459 -5.828 -7.492 1.00 98.44 274 SER A N 1
ATOM 2002 C CA . SER A 1 274 ? -1.328 -5.445 -8.903 1.00 98.44 274 SER A CA 1
ATOM 2003 C C . SER A 1 274 ? -0.404 -6.394 -9.650 1.00 98.44 274 SER A C 1
ATOM 2005 O O . SER A 1 274 ? 0.512 -6.953 -9.051 1.00 98.44 274 SER A O 1
ATOM 2007 N N . ASP A 1 275 ? -0.575 -6.511 -10.959 1.00 98.38 275 ASP A N 1
ATOM 2008 C CA . ASP A 1 275 ? 0.502 -6.936 -11.841 1.00 98.38 275 ASP A CA 1
ATOM 2009 C C . ASP A 1 275 ? 1.440 -5.764 -12.192 1.00 98.38 275 ASP A C 1
ATOM 2011 O O . ASP A 1 275 ? 1.289 -4.636 -11.709 1.00 98.38 275 ASP A O 1
ATOM 2015 N N . CYS A 1 276 ? 2.448 -6.039 -13.023 1.00 98.56 276 CYS A N 1
ATOM 2016 C CA . CYS A 1 276 ? 3.446 -5.049 -13.422 1.00 98.56 276 CYS A CA 1
ATOM 2017 C C . CYS A 1 276 ? 2.846 -3.837 -14.159 1.00 98.56 276 CYS A C 1
ATOM 2019 O O . CYS A 1 276 ? 3.238 -2.704 -13.886 1.00 98.56 276 CYS A O 1
ATOM 2021 N N . ALA A 1 277 ? 1.889 -4.045 -15.068 1.00 98.62 277 ALA A N 1
ATOM 2022 C CA . ALA A 1 277 ? 1.301 -2.971 -15.862 1.00 98.62 277 ALA A CA 1
ATOM 2023 C C . ALA A 1 277 ? 0.317 -2.155 -15.023 1.00 98.62 277 ALA A C 1
ATOM 2025 O O . ALA A 1 277 ? 0.333 -0.922 -15.067 1.00 98.62 277 ALA A O 1
ATOM 2026 N N . ASP A 1 278 ? -0.489 -2.837 -14.216 1.00 98.69 278 ASP A N 1
ATOM 2027 C CA . ASP A 1 278 ? -1.497 -2.209 -13.376 1.00 98.69 278 ASP A CA 1
ATOM 2028 C C . ASP A 1 278 ? -0.874 -1.389 -12.245 1.00 98.69 278 ASP A C 1
ATOM 2030 O O . ASP A 1 278 ? -1.431 -0.354 -11.875 1.00 98.69 278 ASP A O 1
ATOM 2034 N N . LEU A 1 279 ? 0.314 -1.764 -11.752 1.00 98.88 279 LEU A N 1
ATOM 2035 C CA . LEU A 1 279 ? 1.096 -0.930 -10.835 1.00 98.88 279 LEU A CA 1
ATOM 2036 C C . LEU A 1 279 ? 1.453 0.420 -11.481 1.00 98.88 279 LEU A C 1
ATOM 2038 O O . LEU A 1 279 ? 1.253 1.476 -10.877 1.00 98.88 279 LEU A O 1
ATOM 2042 N N . MET A 1 280 ? 1.936 0.400 -12.727 1.00 98.81 280 MET A N 1
ATOM 2043 C CA . MET A 1 280 ? 2.291 1.618 -13.463 1.00 98.81 280 MET A CA 1
ATOM 2044 C C . MET A 1 280 ? 1.055 2.483 -13.735 1.00 98.81 280 MET A C 1
ATOM 2046 O O . MET A 1 280 ? 1.081 3.696 -13.523 1.00 98.81 280 MET A O 1
ATOM 2050 N N . VAL A 1 281 ? -0.049 1.865 -14.164 1.00 98.81 281 VAL A N 1
ATOM 2051 C CA . VAL A 1 281 ? -1.317 2.568 -14.404 1.00 98.81 281 VAL A CA 1
ATOM 2052 C C . VAL A 1 281 ? -1.876 3.149 -13.103 1.00 98.81 281 VAL A C 1
ATOM 2054 O O . VAL A 1 281 ? -2.303 4.302 -13.098 1.00 98.81 281 VAL A O 1
ATOM 2057 N N . TYR A 1 282 ? -1.807 2.418 -11.986 1.00 98.81 282 TYR A N 1
ATOM 2058 C CA . TYR A 1 282 ? -2.201 2.913 -10.666 1.00 98.81 282 TYR A CA 1
ATOM 2059 C C . TYR A 1 282 ? -1.450 4.199 -10.300 1.00 98.81 282 TYR A C 1
ATOM 2061 O O . TYR A 1 282 ? -2.083 5.220 -10.026 1.00 98.81 282 TYR A O 1
ATOM 2069 N N . GLY A 1 283 ? -0.113 4.194 -10.363 1.00 98.62 283 GLY A N 1
ATOM 2070 C CA . GLY A 1 283 ? 0.683 5.388 -10.063 1.00 98.62 283 GLY A CA 1
ATOM 2071 C C . GLY A 1 283 ? 0.342 6.564 -10.981 1.00 98.62 283 GLY A C 1
ATOM 2072 O O . GLY A 1 283 ? 0.194 7.696 -10.519 1.00 98.62 283 GLY A O 1
ATOM 2073 N N . ALA A 1 284 ? 0.163 6.303 -12.278 1.00 98.56 284 ALA A N 1
ATOM 2074 C CA . ALA A 1 284 ? -0.162 7.325 -13.269 1.00 98.56 284 ALA A CA 1
ATOM 2075 C C . ALA A 1 284 ? -1.528 7.967 -12.992 1.00 98.56 284 ALA A C 1
ATOM 2077 O O . ALA A 1 284 ? -1.668 9.192 -13.029 1.00 98.56 284 ALA A O 1
ATOM 2078 N N . ARG A 1 285 ? -2.526 7.150 -12.644 1.00 98.44 285 ARG A N 1
ATOM 2079 C CA . ARG A 1 285 ? -3.870 7.606 -12.275 1.00 98.44 285 ARG A CA 1
ATOM 2080 C C . ARG A 1 285 ? -3.878 8.379 -10.968 1.00 98.44 285 ARG A C 1
ATOM 2082 O O . ARG A 1 285 ? -4.519 9.425 -10.881 1.00 98.44 285 ARG A O 1
ATOM 2089 N N . ARG A 1 286 ? -3.107 7.936 -9.971 1.00 98.06 286 ARG A N 1
ATOM 2090 C CA . ARG A 1 286 ? -2.902 8.683 -8.719 1.00 98.06 286 ARG A CA 1
ATOM 2091 C C . ARG A 1 286 ? -2.229 10.036 -8.952 1.00 98.06 286 ARG A C 1
ATOM 2093 O O . ARG A 1 286 ? -2.581 10.992 -8.266 1.00 98.06 286 ARG A O 1
ATOM 2100 N N . ALA A 1 287 ? -1.362 10.128 -9.958 1.00 97.88 287 ALA A N 1
ATOM 2101 C CA . ALA A 1 287 ? -0.756 11.371 -10.434 1.00 97.88 287 ALA A CA 1
ATOM 2102 C C . ALA A 1 287 ? -1.670 12.213 -11.356 1.00 97.88 287 ALA A C 1
ATOM 2104 O O . ALA A 1 287 ? -1.230 13.237 -11.875 1.00 97.88 287 ALA A O 1
ATOM 2105 N N . GLY A 1 288 ? -2.934 11.816 -11.553 1.00 97.62 288 GLY A N 1
ATOM 2106 C CA . GLY A 1 288 ? -3.948 12.592 -12.274 1.00 97.62 288 GLY A CA 1
ATOM 2107 C C . GLY A 1 288 ? -4.164 12.209 -13.741 1.00 97.62 288 GLY A C 1
ATOM 2108 O O . GLY A 1 288 ? -4.957 12.862 -14.415 1.00 97.62 288 GLY A O 1
ATOM 2109 N N . LEU A 1 289 ? -3.506 11.164 -14.255 1.00 97.50 289 LEU A N 1
ATOM 2110 C CA . LEU A 1 289 ? -3.688 10.721 -15.642 1.00 97.50 289 LEU A CA 1
ATOM 2111 C C . LEU A 1 289 ? -4.909 9.801 -15.792 1.00 97.50 289 LEU A C 1
ATOM 2113 O O . LEU A 1 289 ? -5.081 8.836 -15.054 1.00 97.50 289 LEU A O 1
ATOM 2117 N N . ALA A 1 290 ? -5.745 10.042 -16.800 1.00 95.75 290 ALA A N 1
ATOM 2118 C CA . ALA A 1 290 ? -6.906 9.200 -17.097 1.00 95.75 290 ALA A CA 1
ATOM 2119 C C . ALA A 1 290 ? -6.525 8.037 -18.035 1.00 95.75 290 ALA A C 1
ATOM 2121 O O . ALA A 1 290 ? -6.801 8.072 -19.234 1.00 95.75 290 ALA A O 1
ATOM 2122 N N . ILE A 1 291 ? -5.857 7.016 -17.493 1.00 96.44 291 ILE A N 1
ATOM 2123 C CA . ILE A 1 291 ? -5.390 5.841 -18.249 1.00 96.44 291 ILE A CA 1
ATOM 2124 C C . ILE A 1 291 ? -6.220 4.616 -17.848 1.00 96.44 291 ILE A C 1
ATOM 2126 O O . ILE A 1 291 ? -6.319 4.351 -16.650 1.00 96.44 291 ILE A O 1
ATOM 2130 N N . PRO A 1 292 ? -6.831 3.875 -18.790 1.00 97.06 292 PRO A N 1
ATOM 2131 C CA . PRO A 1 292 ? -7.528 2.634 -18.464 1.00 97.06 292 PRO A CA 1
ATOM 2132 C C . PRO A 1 292 ? -6.537 1.540 -18.046 1.00 97.06 292 PRO A C 1
ATOM 2134 O O . PRO A 1 292 ? -5.413 1.489 -18.553 1.00 97.06 292 PRO A O 1
ATOM 2137 N N . TYR A 1 293 ? -6.968 0.644 -17.156 1.00 97.75 293 TYR A N 1
ATOM 2138 C CA . TYR A 1 293 ? -6.214 -0.578 -16.858 1.00 97.75 293 TYR A CA 1
ATOM 2139 C C . TYR A 1 293 ? -6.128 -1.483 -18.094 1.00 97.75 293 TYR A C 1
ATOM 2141 O O . TYR A 1 293 ? -6.968 -1.417 -18.998 1.00 97.75 293 TYR A O 1
ATOM 2149 N N . GLY A 1 294 ? -5.074 -2.293 -18.178 1.00 95.69 294 GLY A N 1
ATOM 2150 C CA . GLY A 1 294 ? -4.746 -3.009 -19.405 1.00 95.69 294 GLY A CA 1
ATOM 2151 C C . GLY A 1 294 ? -3.604 -3.994 -19.217 1.00 95.69 294 GLY A C 1
ATOM 2152 O O . GLY A 1 294 ? -3.548 -4.711 -18.235 1.00 95.69 294 GLY A O 1
ATOM 2153 N N . TYR A 1 295 ? -2.703 -4.071 -20.190 1.00 95.88 295 TYR A N 1
ATOM 2154 C CA . TYR A 1 295 ? -1.510 -4.911 -20.094 1.00 95.88 295 TYR A CA 1
ATOM 2155 C C . TYR A 1 295 ? -0.302 -4.141 -20.625 1.00 95.88 295 TYR A C 1
ATOM 2157 O O . TYR A 1 295 ? -0.438 -3.078 -21.230 1.00 95.88 295 TYR A O 1
ATOM 2165 N N . THR A 1 296 ? 0.902 -4.674 -20.445 1.00 95.38 296 THR A N 1
ATOM 2166 C CA . THR A 1 296 ? 2.155 -3.992 -20.824 1.00 95.38 296 THR A CA 1
ATOM 2167 C C . THR A 1 296 ? 2.158 -3.456 -22.265 1.00 95.38 296 THR A C 1
ATOM 2169 O O . THR A 1 296 ? 2.620 -2.345 -22.522 1.00 95.38 296 THR A O 1
ATOM 2172 N N . GLY A 1 297 ? 1.548 -4.178 -23.211 1.00 93.75 297 GLY A N 1
ATOM 2173 C CA . GLY A 1 297 ? 1.446 -3.763 -24.613 1.00 93.75 297 GLY A CA 1
ATOM 2174 C C . GLY A 1 297 ? 0.528 -2.562 -24.884 1.00 93.75 297 GLY A C 1
ATOM 2175 O O . GLY A 1 297 ? 0.696 -1.899 -25.909 1.00 93.75 297 GLY A O 1
ATOM 2176 N N . THR A 1 298 ? -0.419 -2.233 -23.997 1.00 95.56 298 THR A N 1
ATOM 2177 C CA . THR A 1 298 ? -1.289 -1.054 -24.169 1.00 95.56 298 THR A CA 1
ATOM 2178 C C . THR A 1 298 ? -0.642 0.234 -23.677 1.00 95.56 298 THR A C 1
ATOM 2180 O O . THR A 1 298 ? -1.055 1.310 -24.111 1.00 95.56 298 THR A O 1
ATOM 2183 N N . LEU A 1 299 ? 0.408 0.160 -22.851 1.00 96.94 299 LEU A N 1
ATOM 2184 C CA . LEU A 1 299 ? 1.060 1.336 -22.260 1.00 96.94 299 LEU A CA 1
ATOM 2185 C C . LEU A 1 299 ? 1.570 2.323 -23.320 1.00 96.94 299 LEU A C 1
ATOM 2187 O O . LEU A 1 299 ? 1.415 3.534 -23.171 1.00 96.94 299 LEU A O 1
ATOM 2191 N N . LYS A 1 300 ? 2.064 1.822 -24.458 1.00 96.31 300 LYS A N 1
ATOM 2192 C CA . LYS A 1 300 ? 2.564 2.642 -25.581 1.00 96.31 300 LYS A CA 1
ATOM 2193 C C . LYS A 1 300 ? 1.492 3.504 -26.254 1.00 96.31 300 LYS A C 1
ATOM 2195 O O . LYS A 1 300 ? 1.807 4.464 -26.951 1.00 96.31 300 LYS A O 1
ATOM 2200 N N . ARG A 1 301 ? 0.207 3.214 -26.031 1.00 97.12 301 ARG A N 1
ATOM 2201 C CA . ARG A 1 301 ? -0.889 4.088 -26.484 1.00 97.12 301 ARG A CA 1
ATOM 2202 C C . ARG A 1 301 ? -0.949 5.369 -25.643 1.00 97.12 301 ARG A C 1
ATOM 2204 O O . ARG A 1 301 ? -1.246 6.438 -26.178 1.00 97.12 301 ARG A O 1
ATOM 2211 N N . HIS A 1 302 ? -0.561 5.280 -24.372 1.00 97.88 302 HIS A N 1
ATOM 2212 C CA . HIS A 1 302 ? -0.644 6.344 -23.364 1.00 97.88 302 HIS A CA 1
ATOM 2213 C C . HIS A 1 302 ? 0.716 6.969 -23.007 1.00 97.88 302 HIS A C 1
ATOM 2215 O O . HIS A 1 302 ? 0.776 7.947 -22.266 1.00 97.88 302 HIS A O 1
ATOM 2221 N N . ALA A 1 303 ? 1.806 6.450 -23.567 1.00 98.06 303 ALA A N 1
ATOM 2222 C CA . ALA A 1 303 ? 3.163 6.946 -23.378 1.00 98.06 303 ALA A CA 1
ATOM 2223 C C . ALA A 1 303 ? 3.855 7.205 -24.727 1.00 98.06 303 ALA A C 1
ATOM 2225 O O . ALA A 1 303 ? 3.478 6.638 -25.752 1.00 98.06 303 ALA A O 1
ATOM 2226 N N . ARG A 1 304 ? 4.846 8.098 -24.751 1.00 98.00 304 ARG A N 1
ATOM 2227 C CA . ARG A 1 304 ? 5.769 8.270 -25.880 1.00 98.00 304 ARG A CA 1
ATOM 2228 C C . ARG A 1 304 ? 6.968 7.346 -25.703 1.00 98.00 304 ARG A C 1
ATOM 2230 O O . ARG A 1 304 ? 7.475 7.234 -24.591 1.00 98.00 304 ARG A O 1
ATOM 2237 N N . VAL A 1 305 ? 7.429 6.732 -26.787 1.00 98.12 305 VAL A N 1
ATOM 2238 C CA . VAL A 1 305 ? 8.699 5.997 -26.800 1.00 98.12 305 VAL A CA 1
ATOM 2239 C C . VAL A 1 305 ? 9.836 7.017 -26.851 1.00 98.12 305 VAL A C 1
ATOM 2241 O O . VAL A 1 305 ? 9.807 7.924 -27.681 1.00 98.12 305 VAL A O 1
ATOM 2244 N N . LEU A 1 306 ? 10.797 6.896 -25.941 1.00 98.50 306 LEU A N 1
ATOM 2245 C CA . LEU A 1 306 ? 11.994 7.733 -25.874 1.00 98.50 306 LEU A CA 1
ATOM 2246 C C . LEU A 1 306 ? 13.171 7.078 -26.598 1.00 98.50 306 LEU A C 1
ATOM 2248 O O . LEU A 1 306 ? 13.868 7.737 -27.361 1.00 98.50 306 LEU A O 1
ATOM 2252 N N . ALA A 1 307 ? 13.372 5.783 -26.357 1.00 98.44 307 ALA A N 1
ATOM 2253 C CA . ALA A 1 307 ? 14.456 4.995 -26.926 1.00 98.44 307 ALA A CA 1
ATOM 2254 C C . ALA A 1 307 ? 14.079 3.510 -26.954 1.00 98.44 307 ALA A C 1
ATOM 2256 O O . ALA A 1 307 ? 13.159 3.072 -26.263 1.00 98.44 307 ALA A O 1
ATOM 2257 N N . THR A 1 308 ? 14.819 2.737 -27.742 1.00 98.56 308 THR A N 1
ATOM 2258 C CA . THR A 1 308 ? 14.734 1.274 -27.788 1.00 98.56 308 THR A CA 1
ATOM 2259 C C . THR A 1 308 ? 16.142 0.709 -27.853 1.00 98.56 308 THR A C 1
ATOM 2261 O O . THR A 1 308 ? 16.952 1.250 -28.611 1.00 98.56 308 THR A O 1
ATOM 2264 N N . GLY A 1 309 ? 16.418 -0.384 -27.150 1.00 98.25 309 GLY A N 1
ATOM 2265 C CA . GLY A 1 309 ? 17.753 -0.976 -27.144 1.00 98.25 309 GLY A CA 1
ATOM 2266 C C . GLY A 1 309 ? 17.802 -2.408 -26.658 1.00 98.25 309 GLY A C 1
ATOM 2267 O O . GLY A 1 309 ? 16.770 -3.023 -26.403 1.00 98.25 309 GLY A O 1
ATOM 2268 N N . ALA A 1 310 ? 19.017 -2.923 -26.550 1.00 98.50 310 ALA A N 1
ATOM 2269 C CA . ALA A 1 310 ? 19.324 -4.226 -25.982 1.00 98.50 310 ALA A CA 1
ATOM 2270 C C . ALA A 1 310 ? 20.567 -4.116 -25.096 1.00 98.50 310 ALA A C 1
ATOM 2272 O O . ALA A 1 310 ? 21.386 -3.214 -25.289 1.00 98.50 310 ALA A O 1
ATOM 2273 N N . LEU A 1 311 ? 20.676 -5.019 -24.127 1.00 98.56 311 LEU A N 1
ATOM 2274 C CA . LEU A 1 311 ? 21.835 -5.109 -23.253 1.00 98.56 311 LEU A CA 1
ATOM 2275 C C . LEU A 1 311 ? 23.072 -5.553 -24.050 1.00 98.56 311 LEU A C 1
ATOM 2277 O O . LEU A 1 311 ? 22.986 -6.481 -24.855 1.00 98.56 311 LEU A O 1
ATOM 2281 N N . ALA A 1 312 ? 24.204 -4.884 -23.842 1.00 98.38 312 ALA A N 1
ATOM 2282 C CA . ALA A 1 312 ? 25.510 -5.304 -24.339 1.00 98.38 312 ALA A CA 1
ATOM 2283 C C . ALA A 1 312 ? 26.336 -5.990 -23.235 1.00 98.38 312 ALA A C 1
ATOM 2285 O O . ALA A 1 312 ? 26.007 -5.898 -22.053 1.00 98.38 312 ALA A O 1
ATOM 2286 N N . ASP A 1 313 ? 27.428 -6.657 -23.620 1.00 97.69 313 ASP A N 1
ATOM 2287 C CA . ASP A 1 313 ? 28.272 -7.461 -22.715 1.00 97.69 313 ASP A CA 1
ATOM 2288 C C . ASP A 1 313 ? 28.900 -6.655 -21.562 1.00 97.69 313 ASP A C 1
ATOM 2290 O O . ASP A 1 313 ? 29.284 -7.220 -20.540 1.00 97.69 313 ASP A O 1
ATOM 2294 N N . ASP A 1 314 ? 29.009 -5.333 -21.715 1.00 97.50 314 ASP A N 1
ATOM 2295 C CA . ASP A 1 314 ? 29.518 -4.404 -20.702 1.00 97.50 314 ASP A CA 1
ATOM 2296 C C . ASP A 1 314 ? 28.461 -3.987 -19.664 1.00 97.50 314 ASP A C 1
ATOM 2298 O O . ASP A 1 314 ? 28.759 -3.194 -18.774 1.00 97.50 314 ASP A O 1
ATOM 2302 N N . GLY A 1 315 ? 27.236 -4.512 -19.756 1.00 98.19 315 GLY A N 1
ATOM 2303 C CA . GLY A 1 315 ? 26.136 -4.163 -18.859 1.00 98.19 315 GLY A CA 1
ATOM 2304 C C . GLY A 1 315 ? 25.370 -2.901 -19.267 1.00 98.19 315 GLY A C 1
ATOM 2305 O O . GLY A 1 315 ? 24.432 -2.519 -18.569 1.00 98.19 315 GLY A O 1
ATOM 2306 N N . VAL A 1 316 ? 25.725 -2.263 -20.388 1.00 98.69 316 VAL A N 1
ATOM 2307 C CA . VAL A 1 316 ? 25.094 -1.028 -20.875 1.00 98.69 316 VAL A CA 1
ATOM 2308 C C . VAL A 1 316 ? 24.039 -1.342 -21.931 1.00 98.69 316 VAL A C 1
ATOM 2310 O O . VAL A 1 316 ? 24.270 -2.126 -22.855 1.00 98.69 316 VAL A O 1
ATOM 2313 N N . TYR A 1 317 ? 22.882 -0.681 -21.861 1.00 98.69 317 TYR A N 1
ATOM 2314 C CA . TYR A 1 317 ? 21.881 -0.782 -22.922 1.00 98.69 317 TYR A CA 1
ATOM 2315 C C . TYR A 1 317 ? 22.258 0.103 -24.109 1.00 98.69 317 TYR A C 1
ATOM 2317 O O . TYR A 1 317 ? 22.532 1.297 -23.964 1.00 98.69 317 TYR A O 1
ATOM 2325 N N . ARG A 1 318 ? 22.230 -0.470 -25.314 1.00 98.75 318 ARG A N 1
ATOM 2326 C CA . ARG A 1 318 ? 22.613 0.214 -26.554 1.00 98.75 318 ARG A CA 1
ATOM 2327 C C . ARG A 1 318 ? 21.493 0.198 -27.580 1.00 98.75 318 ARG A C 1
ATOM 2329 O O . ARG A 1 318 ? 20.715 -0.752 -27.672 1.00 98.75 318 ARG A O 1
ATOM 2336 N N . ASP A 1 319 ? 21.411 1.268 -28.360 1.00 98.56 319 ASP A N 1
ATOM 2337 C CA . ASP A 1 319 ? 20.482 1.366 -29.480 1.00 98.56 319 ASP A CA 1
ATOM 2338 C C . ASP A 1 319 ? 20.931 0.499 -30.677 1.00 98.56 319 ASP A C 1
ATOM 2340 O O . ASP A 1 319 ? 21.974 -0.157 -30.668 1.00 98.56 319 ASP A O 1
ATOM 2344 N N . ARG A 1 320 ? 20.158 0.518 -31.770 1.00 97.44 320 ARG A N 1
ATOM 2345 C CA . ARG A 1 320 ? 20.479 -0.251 -32.991 1.00 97.44 320 ARG A CA 1
ATOM 2346 C C . ARG A 1 320 ? 21.772 0.187 -33.693 1.00 97.44 320 ARG A C 1
ATOM 2348 O O . ARG A 1 320 ? 22.223 -0.511 -34.595 1.00 97.44 320 ARG A O 1
ATOM 2355 N N . ARG A 1 321 ? 22.330 1.348 -33.343 1.00 98.00 321 ARG A N 1
ATOM 2356 C CA . ARG A 1 321 ? 23.600 1.879 -33.864 1.00 98.00 321 ARG A CA 1
ATOM 2357 C C . ARG A 1 321 ? 24.772 1.581 -32.920 1.00 98.00 321 ARG A C 1
ATOM 2359 O O . ARG A 1 321 ? 25.878 2.045 -33.183 1.00 98.00 321 ARG A O 1
ATOM 2366 N N . GLY A 1 322 ? 24.537 0.839 -31.834 1.00 98.00 322 GLY A N 1
ATOM 2367 C CA . GLY A 1 322 ? 25.533 0.532 -30.809 1.00 98.00 322 GLY A CA 1
ATOM 2368 C C . GLY A 1 322 ? 25.819 1.696 -29.855 1.00 98.00 322 GLY A C 1
ATOM 2369 O O . GLY A 1 322 ? 26.769 1.618 -29.074 1.00 98.00 322 GLY A O 1
ATOM 2370 N N . GLN A 1 323 ? 25.031 2.773 -29.899 1.00 98.50 323 GLN A N 1
ATOM 2371 C CA . GLN A 1 323 ? 25.228 3.922 -29.018 1.00 98.50 323 GLN A CA 1
ATOM 2372 C C . GLN A 1 323 ? 24.603 3.659 -27.645 1.00 98.50 323 GLN A C 1
ATOM 2374 O O . GLN A 1 323 ? 23.484 3.139 -27.603 1.00 98.50 323 GLN A O 1
ATOM 2379 N N . PRO A 1 324 ? 25.280 4.014 -26.535 1.00 98.69 324 PRO A N 1
ATOM 2380 C CA . PRO A 1 324 ? 24.691 3.939 -25.203 1.00 98.69 324 PRO A CA 1
ATOM 2381 C C . PRO A 1 324 ? 23.378 4.717 -25.137 1.00 98.69 324 PRO A C 1
ATOM 2383 O O . PRO A 1 324 ? 23.288 5.854 -25.606 1.00 98.69 324 PRO A O 1
ATOM 2386 N N . ILE A 1 325 ? 22.356 4.105 -24.550 1.00 98.75 325 ILE A N 1
ATOM 2387 C CA . ILE A 1 325 ? 21.103 4.788 -24.251 1.00 98.75 325 ILE A CA 1
ATOM 2388 C C . ILE A 1 325 ? 21.331 5.646 -23.011 1.00 98.75 325 ILE A C 1
ATOM 2390 O O . ILE A 1 325 ? 21.798 5.151 -21.992 1.00 98.75 325 ILE A O 1
ATOM 2394 N N . ALA A 1 326 ? 21.004 6.934 -23.091 1.00 98.56 326 ALA A N 1
ATOM 2395 C CA . ALA A 1 326 ? 21.076 7.810 -21.928 1.00 98.56 326 ALA A CA 1
ATOM 2396 C C . ALA A 1 326 ? 20.063 7.374 -20.860 1.00 98.56 326 ALA A C 1
ATOM 2398 O O . ALA A 1 326 ? 18.916 7.047 -21.199 1.00 98.56 326 ALA A O 1
ATOM 2399 N N . PHE A 1 327 ? 20.459 7.427 -19.586 1.00 98.62 327 PHE A N 1
ATOM 2400 C CA . PHE A 1 327 ? 19.511 7.277 -18.488 1.00 98.62 327 PHE A CA 1
ATOM 2401 C C . PHE A 1 327 ? 18.455 8.390 -18.617 1.00 98.62 327 PHE A C 1
ATOM 2403 O O . PHE A 1 327 ? 18.805 9.567 -18.776 1.00 98.62 327 PHE A O 1
ATOM 2410 N N . PRO A 1 328 ? 17.155 8.052 -18.645 1.00 97.88 328 PRO A N 1
ATOM 2411 C CA . PRO A 1 328 ? 16.106 9.049 -18.773 1.00 97.88 328 PRO A CA 1
ATOM 2412 C C . PRO A 1 328 ? 15.897 9.771 -17.429 1.00 97.88 328 PRO A C 1
ATOM 2414 O O . PRO A 1 328 ? 16.792 9.868 -16.606 1.00 97.88 328 PRO A O 1
ATOM 2417 N N . GLN A 1 329 ? 14.723 10.346 -17.178 1.00 97.81 329 GLN A N 1
ATOM 2418 C CA . GLN A 1 329 ? 14.453 10.919 -15.853 1.00 97.81 329 GLN A CA 1
ATOM 2419 C C . GLN A 1 329 ? 13.808 9.862 -14.937 1.00 97.81 329 GLN A C 1
ATOM 2421 O O . GLN A 1 329 ? 13.047 9.024 -15.438 1.00 97.81 329 GLN A O 1
ATOM 2426 N N . PRO A 1 330 ? 13.993 9.945 -13.606 1.00 98.62 330 PRO A N 1
ATOM 2427 C CA . PRO A 1 330 ? 13.209 9.155 -12.664 1.00 98.62 330 PRO A CA 1
ATOM 2428 C C . PRO A 1 330 ? 11.700 9.288 -12.915 1.00 98.62 330 PRO A C 1
ATOM 2430 O O . PRO A 1 330 ? 11.173 10.384 -13.126 1.00 98.62 330 PRO A O 1
ATOM 2433 N N . GLY A 1 331 ? 10.998 8.157 -12.897 1.00 98.62 331 GLY A N 1
ATOM 2434 C CA . GLY A 1 331 ? 9.575 8.041 -13.205 1.00 98.62 331 GLY A CA 1
ATOM 2435 C C . GLY A 1 331 ? 9.256 7.719 -14.666 1.00 98.62 331 GLY A C 1
ATOM 2436 O O . GLY A 1 331 ? 8.098 7.421 -14.964 1.00 98.62 331 GLY A O 1
ATOM 2437 N N . ASP A 1 332 ? 10.241 7.741 -15.567 1.00 98.88 332 ASP A N 1
ATOM 2438 C CA . ASP A 1 332 ? 10.080 7.127 -16.885 1.00 98.88 332 ASP A CA 1
ATOM 2439 C C . ASP A 1 332 ? 10.049 5.600 -16.769 1.00 98.88 332 ASP A C 1
ATOM 2441 O O . ASP A 1 332 ? 10.595 5.008 -15.837 1.00 98.88 332 ASP A O 1
ATOM 2445 N N . LEU A 1 333 ? 9.359 4.957 -17.707 1.00 98.88 333 LEU A N 1
ATOM 2446 C CA . LEU A 1 333 ? 9.147 3.517 -17.685 1.00 98.88 333 LEU A CA 1
ATOM 2447 C C . LEU A 1 333 ? 10.221 2.809 -18.502 1.00 98.88 333 LEU A C 1
ATOM 2449 O O . LEU A 1 333 ? 10.573 3.262 -19.593 1.00 98.88 333 LEU A O 1
ATOM 2453 N N . ILE A 1 334 ? 10.640 1.648 -18.022 1.00 98.75 334 ILE A N 1
ATOM 2454 C CA . ILE A 1 334 ? 11.410 0.670 -18.782 1.00 98.75 334 ILE A CA 1
ATOM 2455 C C . ILE A 1 334 ? 10.507 -0.528 -19.071 1.00 98.75 334 ILE A C 1
ATOM 2457 O O . ILE A 1 334 ? 9.985 -1.181 -18.164 1.00 98.75 334 ILE A O 1
ATOM 2461 N N . LEU A 1 335 ? 10.248 -0.763 -20.354 1.00 98.62 335 LEU A N 1
ATOM 2462 C CA . LEU A 1 335 ? 9.390 -1.834 -20.839 1.00 98.62 335 LEU A CA 1
ATOM 2463 C C . LEU A 1 335 ? 10.252 -2.971 -21.375 1.00 98.62 335 LEU A C 1
ATOM 2465 O O . LEU A 1 335 ? 11.037 -2.770 -22.297 1.00 98.62 335 LEU A O 1
ATOM 2469 N N . PHE A 1 336 ? 10.021 -4.167 -20.853 1.00 98.19 336 PHE A N 1
ATOM 2470 C CA . PHE A 1 336 ? 10.544 -5.424 -21.372 1.00 98.19 336 PHE A CA 1
ATOM 2471 C C . PHE A 1 336 ? 9.404 -6.209 -22.046 1.00 98.19 336 PHE A C 1
ATOM 2473 O O . PHE A 1 336 ? 8.219 -5.918 -21.824 1.00 98.19 336 PHE A O 1
ATOM 2480 N N . PRO A 1 337 ? 9.692 -7.257 -22.837 1.00 95.44 337 PRO A N 1
ATOM 2481 C CA . PRO A 1 337 ? 8.669 -8.191 -23.277 1.00 95.44 337 PRO A CA 1
ATOM 2482 C C . PRO A 1 337 ? 7.891 -8.740 -22.073 1.00 95.44 337 PRO A C 1
ATOM 2484 O O . PRO A 1 337 ? 8.424 -9.479 -21.253 1.00 95.44 337 PRO A O 1
ATOM 2487 N N . ARG A 1 338 ? 6.601 -8.386 -21.986 1.00 94.56 338 ARG A N 1
ATOM 2488 C CA . ARG A 1 338 ? 5.656 -8.827 -20.940 1.00 94.56 338 ARG A CA 1
ATOM 2489 C C . ARG A 1 338 ? 5.934 -8.317 -19.515 1.00 94.56 338 ARG A C 1
ATOM 2491 O O . ARG A 1 338 ? 5.224 -8.749 -18.614 1.00 94.56 338 ARG A O 1
ATOM 2498 N N . HIS A 1 339 ? 6.852 -7.371 -19.316 1.00 98.38 339 HIS A N 1
ATOM 2499 C CA . HIS A 1 339 ? 7.137 -6.780 -18.001 1.00 98.38 339 HIS A CA 1
ATOM 2500 C C . HIS A 1 339 ? 7.421 -5.278 -18.101 1.00 98.38 339 HIS A C 1
ATOM 2502 O O . HIS A 1 339 ? 7.820 -4.783 -19.152 1.00 98.38 339 HIS A O 1
ATOM 2508 N N . VAL A 1 340 ? 7.194 -4.535 -17.022 1.00 98.81 340 VAL A N 1
ATOM 2509 C CA . VAL A 1 340 ? 7.454 -3.091 -16.958 1.00 98.81 340 VAL A CA 1
ATOM 2510 C C . VAL A 1 340 ? 7.843 -2.675 -15.541 1.00 98.81 340 VAL A C 1
ATOM 2512 O O . VAL A 1 340 ? 7.347 -3.235 -14.561 1.00 98.81 340 VAL A O 1
ATOM 2515 N N . GLY A 1 341 ? 8.702 -1.665 -15.441 1.00 98.75 341 GLY A N 1
ATOM 2516 C CA . GLY A 1 341 ? 8.999 -0.949 -14.203 1.00 98.75 341 GLY A CA 1
ATOM 2517 C C . GLY A 1 341 ? 9.155 0.550 -14.445 1.00 98.75 341 GLY A C 1
ATOM 2518 O O . GLY A 1 341 ? 9.204 1.001 -15.590 1.00 98.75 341 GLY A O 1
ATOM 2519 N N . ALA A 1 342 ? 9.228 1.322 -13.365 1.00 98.88 342 ALA A N 1
ATOM 2520 C CA . ALA A 1 342 ? 9.528 2.751 -13.397 1.00 98.88 342 ALA A CA 1
ATOM 2521 C C . ALA A 1 342 ? 10.940 2.993 -12.863 1.00 98.88 342 ALA A C 1
ATOM 2523 O O . ALA A 1 342 ? 11.221 2.628 -11.724 1.00 98.88 342 ALA A O 1
ATOM 2524 N N . LEU A 1 343 ? 11.807 3.618 -13.657 1.00 98.88 343 LEU A N 1
ATOM 2525 C CA . LEU A 1 343 ? 13.181 3.931 -13.263 1.00 98.88 343 LEU A CA 1
ATOM 2526 C C . LEU A 1 343 ? 13.189 4.937 -12.107 1.00 98.88 343 LEU A C 1
ATOM 2528 O O . LEU A 1 343 ? 12.391 5.878 -12.100 1.00 98.88 343 LEU A O 1
ATOM 2532 N N . THR A 1 344 ? 14.077 4.755 -11.132 1.00 98.69 344 THR A N 1
ATOM 2533 C CA . THR A 1 344 ? 14.120 5.596 -9.925 1.00 98.69 344 THR A CA 1
ATOM 2534 C C . THR A 1 344 ? 15.461 6.252 -9.667 1.00 98.69 344 THR A C 1
ATOM 2536 O O . THR A 1 344 ? 15.477 7.420 -9.278 1.00 98.69 344 THR A O 1
ATOM 2539 N N . VAL A 1 345 ? 16.568 5.543 -9.882 1.00 98.56 345 VAL A N 1
ATOM 2540 C CA . VAL A 1 345 ? 17.910 6.037 -9.560 1.00 98.56 345 VAL A CA 1
ATOM 2541 C C . VAL A 1 345 ? 18.880 5.635 -10.663 1.00 98.56 345 VAL A C 1
ATOM 2543 O O . VAL A 1 345 ? 18.969 4.450 -10.974 1.00 98.56 345 VAL A O 1
ATOM 2546 N N . ASP A 1 346 ? 19.590 6.636 -11.182 1.00 98.50 346 ASP A N 1
ATOM 2547 C CA . ASP A 1 346 ? 20.758 6.507 -12.061 1.00 98.50 346 ASP A CA 1
ATOM 2548 C C . ASP A 1 346 ? 21.951 5.996 -11.235 1.00 98.50 346 ASP A C 1
ATOM 2550 O O . ASP A 1 346 ? 22.315 6.608 -10.218 1.00 98.50 346 ASP A O 1
ATOM 2554 N N . ARG A 1 347 ? 22.501 4.842 -11.602 1.00 98.06 347 ARG A N 1
ATOM 2555 C CA . ARG A 1 347 ? 23.629 4.173 -10.942 1.00 98.06 347 ARG A CA 1
ATOM 2556 C C . ARG A 1 347 ? 24.589 3.616 -11.995 1.00 98.06 347 ARG A C 1
ATOM 2558 O O . ARG A 1 347 ? 24.389 3.777 -13.183 1.00 98.06 347 ARG A O 1
ATOM 2565 N N . GLY A 1 348 ? 25.681 3.000 -11.536 1.00 97.25 348 GLY A N 1
ATOM 2566 C CA . GLY A 1 348 ? 26.699 2.469 -12.439 1.00 97.25 348 GLY A CA 1
ATOM 2567 C C . GLY A 1 348 ? 27.430 3.604 -13.151 1.00 97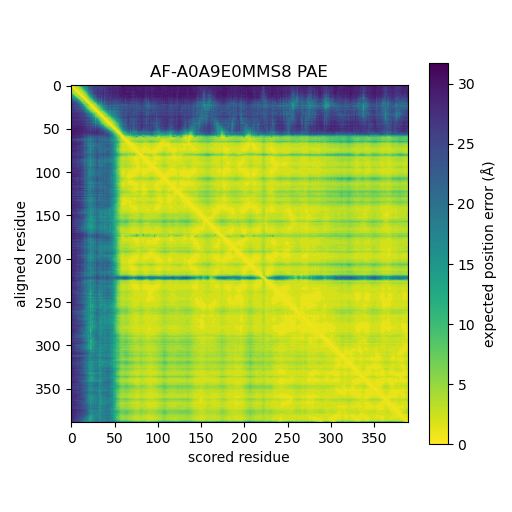.25 348 GLY A C 1
ATOM 2568 O O . GLY A 1 348 ? 28.183 4.347 -12.514 1.00 97.25 348 GLY A O 1
ATOM 2569 N N . THR A 1 349 ? 27.214 3.727 -14.457 1.00 97.94 349 THR A N 1
ATOM 2570 C CA . THR A 1 349 ? 27.796 4.752 -15.327 1.00 97.94 349 THR A CA 1
ATOM 2571 C C . THR A 1 349 ? 26.879 5.977 -15.397 1.00 97.94 349 THR A C 1
ATOM 2573 O O . THR A 1 349 ? 25.892 5.951 -16.128 1.00 97.94 349 THR A O 1
ATOM 2576 N N . PRO A 1 350 ? 27.218 7.100 -14.731 1.00 97.75 350 PRO A N 1
ATOM 2577 C CA . PRO A 1 350 ? 26.297 8.225 -14.605 1.00 97.75 350 PRO A CA 1
ATOM 2578 C C . PRO A 1 350 ? 25.798 8.760 -15.953 1.00 97.75 350 PRO A C 1
ATOM 2580 O O . PRO A 1 350 ? 26.594 9.079 -16.843 1.00 97.75 350 PRO A O 1
ATOM 2583 N N . GLY A 1 351 ? 24.481 8.916 -16.079 1.00 98.38 351 GLY A N 1
ATOM 2584 C CA . GLY A 1 351 ? 23.813 9.421 -17.276 1.00 98.38 351 GLY A CA 1
ATOM 2585 C C . GLY A 1 351 ? 23.629 8.386 -18.387 1.00 98.38 351 GLY A C 1
ATOM 2586 O O . GLY A 1 351 ? 23.103 8.730 -19.451 1.00 98.38 351 GLY A O 1
ATOM 2587 N N . VAL A 1 352 ? 24.028 7.133 -18.171 1.00 98.62 352 VAL A N 1
ATOM 2588 C CA . VAL A 1 352 ? 23.885 6.023 -19.117 1.00 98.62 352 VAL A CA 1
ATOM 2589 C C . VAL A 1 352 ? 22.986 4.967 -18.493 1.00 98.62 352 VAL A C 1
ATOM 2591 O O . VAL A 1 352 ? 23.180 4.598 -17.349 1.00 98.62 352 VAL A O 1
ATOM 2594 N N . LEU A 1 353 ? 22.011 4.474 -19.257 1.00 98.81 353 LEU A N 1
ATOM 2595 C CA . LEU A 1 353 ? 21.160 3.385 -18.802 1.00 98.81 353 LEU A CA 1
ATOM 2596 C C . LEU A 1 353 ? 21.960 2.078 -18.795 1.00 98.81 353 LEU A C 1
ATOM 2598 O O . LEU A 1 353 ? 22.343 1.567 -19.857 1.00 98.81 353 LEU A O 1
ATOM 2602 N N . ASP A 1 354 ? 22.149 1.509 -17.616 1.00 98.69 354 ASP A N 1
ATOM 2603 C CA . ASP A 1 354 ? 22.855 0.255 -17.407 1.00 98.69 354 ASP A CA 1
ATOM 2604 C C . ASP A 1 354 ? 22.155 -0.633 -16.371 1.00 98.69 354 ASP A C 1
ATOM 2606 O O . ASP A 1 354 ? 21.090 -0.326 -15.839 1.00 98.69 354 ASP A O 1
ATOM 2610 N N . VAL A 1 355 ? 22.688 -1.831 -16.156 1.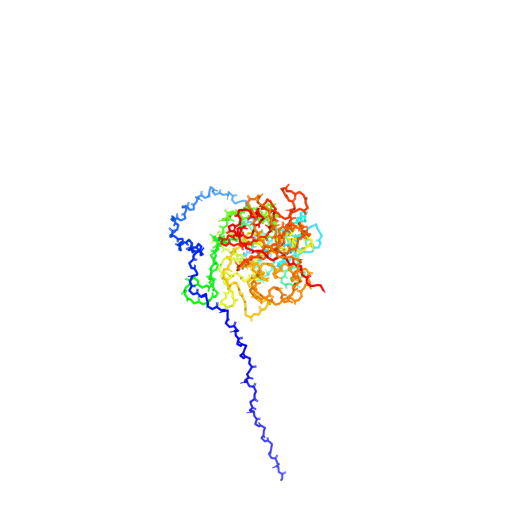00 98.62 355 VAL A N 1
ATOM 2611 C CA . VAL A 1 355 ? 22.035 -2.828 -15.303 1.00 98.62 355 VAL A CA 1
ATOM 2612 C C . VAL A 1 355 ? 22.090 -2.521 -13.799 1.00 98.62 355 VAL A C 1
ATOM 2614 O O . VAL A 1 355 ? 21.393 -3.192 -13.034 1.00 98.62 355 VAL A O 1
ATOM 2617 N N . ASP A 1 356 ? 22.887 -1.544 -13.358 1.00 98.69 356 ASP A N 1
ATOM 2618 C CA . ASP A 1 356 ? 22.980 -1.134 -11.951 1.00 98.69 356 ASP A CA 1
ATOM 2619 C C . ASP A 1 356 ? 21.908 -0.110 -11.558 1.00 98.69 356 ASP A C 1
ATOM 2621 O O . ASP A 1 356 ? 21.639 0.072 -10.362 1.00 98.69 356 ASP A O 1
ATOM 2625 N N . ASP A 1 357 ? 21.263 0.513 -12.547 1.00 98.81 357 ASP A N 1
ATOM 2626 C CA . ASP A 1 357 ? 20.125 1.407 -12.358 1.00 98.81 357 ASP A CA 1
ATOM 2627 C C . ASP A 1 357 ? 18.984 0.746 -11.593 1.00 98.81 357 ASP A C 1
ATOM 2629 O O . ASP A 1 357 ? 18.727 -0.458 -11.698 1.00 98.81 357 ASP A O 1
ATOM 2633 N N . LEU A 1 358 ? 18.252 1.555 -10.829 1.00 98.75 358 LEU A N 1
ATOM 2634 C CA . LEU A 1 358 ? 17.121 1.077 -10.043 1.00 98.75 358 LEU A CA 1
ATOM 2635 C C . LEU A 1 358 ? 15.785 1.323 -10.734 1.00 98.75 358 LEU A C 1
ATOM 2637 O O . LEU A 1 358 ? 15.565 2.358 -11.368 1.00 98.75 358 LEU A O 1
ATOM 2641 N N . MET A 1 359 ? 14.846 0.404 -10.511 1.00 98.75 359 MET A N 1
ATOM 2642 C CA . MET A 1 359 ? 13.438 0.589 -10.841 1.00 98.75 359 MET A CA 1
ATOM 2643 C C . MET A 1 359 ? 12.511 0.135 -9.714 1.00 98.75 359 MET A C 1
ATOM 2645 O O . MET A 1 359 ? 12.800 -0.824 -9.001 1.00 98.75 359 MET A O 1
ATOM 2649 N N . ILE A 1 360 ? 11.342 0.770 -9.616 1.00 98.88 360 ILE A N 1
ATOM 2650 C CA . ILE A 1 360 ? 10.190 0.225 -8.898 1.00 98.88 360 ILE A CA 1
ATOM 2651 C C . ILE A 1 360 ? 9.398 -0.656 -9.857 1.00 98.88 360 ILE A C 1
ATOM 2653 O O . ILE A 1 360 ? 8.950 -0.206 -10.916 1.00 98.88 360 ILE A O 1
ATOM 2657 N N . HIS A 1 361 ? 9.181 -1.905 -9.468 1.00 98.75 361 HIS A N 1
ATOM 2658 C CA . HIS A 1 361 ? 8.353 -2.848 -10.212 1.00 98.75 361 HIS A CA 1
ATOM 2659 C C . HIS A 1 361 ? 7.712 -3.866 -9.266 1.00 98.75 361 HIS A C 1
ATOM 2661 O O . HIS A 1 361 ? 7.969 -3.885 -8.064 1.00 98.75 361 HIS A O 1
ATOM 2667 N N . THR A 1 362 ? 6.864 -4.723 -9.822 1.00 98.44 362 THR A N 1
ATOM 2668 C CA . THR A 1 362 ? 6.351 -5.914 -9.147 1.00 98.44 362 THR A CA 1
ATOM 2669 C C . THR A 1 362 ? 6.316 -7.056 -10.144 1.00 98.44 362 THR A C 1
ATOM 2671 O O . THR A 1 362 ? 5.884 -6.875 -11.286 1.00 98.44 362 THR A O 1
ATOM 2674 N N . LEU A 1 363 ? 6.826 -8.213 -9.737 1.00 95.44 363 LEU A N 1
ATOM 2675 C CA . LEU A 1 363 ? 6.768 -9.432 -10.526 1.00 95.44 363 LEU A CA 1
ATOM 2676 C C . LEU A 1 363 ? 7.047 -10.637 -9.635 1.00 95.44 363 LEU A C 1
ATOM 2678 O O . LEU A 1 363 ? 8.145 -10.758 -9.102 1.00 95.44 363 LEU A O 1
ATOM 2682 N N . PHE A 1 364 ? 6.059 -11.524 -9.498 1.00 94.50 364 PHE A N 1
ATOM 2683 C CA . PHE A 1 364 ? 6.134 -12.715 -8.639 1.00 94.50 364 PHE A CA 1
ATOM 2684 C C . PHE A 1 364 ? 6.520 -12.430 -7.179 1.00 94.50 364 PHE A C 1
ATOM 2686 O O . PHE A 1 364 ? 6.902 -13.343 -6.450 1.00 94.50 364 PHE A O 1
ATOM 2693 N N . ASP A 1 365 ? 6.400 -11.174 -6.761 1.00 97.06 365 ASP A N 1
ATOM 2694 C CA . ASP A 1 365 ? 6.782 -10.664 -5.455 1.00 97.06 365 ASP A CA 1
ATOM 2695 C C . ASP A 1 365 ? 6.129 -9.293 -5.239 1.00 97.06 365 ASP A C 1
ATOM 2697 O O . ASP A 1 365 ? 5.792 -8.598 -6.209 1.00 97.06 365 ASP A O 1
ATOM 2701 N N . SER A 1 366 ? 5.981 -8.888 -3.980 1.00 97.19 366 SER A N 1
ATOM 2702 C CA . SER A 1 366 ? 5.426 -7.586 -3.606 1.00 97.19 366 SER A CA 1
ATOM 2703 C C . SER A 1 366 ? 6.193 -6.446 -4.298 1.00 97.19 366 SER A C 1
ATOM 2705 O O . SER A 1 366 ? 7.397 -6.577 -4.541 1.00 97.19 366 SER A O 1
ATOM 2707 N N . PRO A 1 367 ? 5.537 -5.316 -4.634 1.00 98.56 367 PRO A N 1
ATOM 2708 C CA . PRO A 1 367 ? 6.218 -4.196 -5.264 1.00 98.56 367 PRO A CA 1
ATOM 2709 C C . PRO A 1 367 ? 7.425 -3.726 -4.451 1.00 98.56 367 PRO A C 1
ATOM 2711 O O . PRO A 1 367 ? 7.348 -3.595 -3.227 1.00 98.56 367 PRO A O 1
ATOM 2714 N N . LYS A 1 368 ? 8.530 -3.476 -5.151 1.00 98.50 368 LYS A N 1
ATOM 2715 C CA . LYS A 1 368 ? 9.828 -3.150 -4.559 1.00 98.50 368 LYS A CA 1
ATOM 2716 C C . LYS A 1 368 ? 10.677 -2.316 -5.504 1.00 98.50 368 LYS A C 1
ATOM 2718 O O . LYS A 1 368 ? 10.422 -2.275 -6.708 1.00 98.50 368 LYS A O 1
ATOM 2723 N N . GLU A 1 369 ? 11.694 -1.680 -4.938 1.00 98.62 369 GLU A N 1
ATOM 2724 C CA . GLU A 1 369 ? 12.774 -1.060 -5.696 1.00 98.62 369 GLU A CA 1
ATOM 2725 C C . GLU A 1 369 ? 13.925 -2.062 -5.830 1.00 98.62 369 GLU A C 1
ATOM 2727 O O . GLU A 1 369 ? 14.348 -2.661 -4.841 1.00 9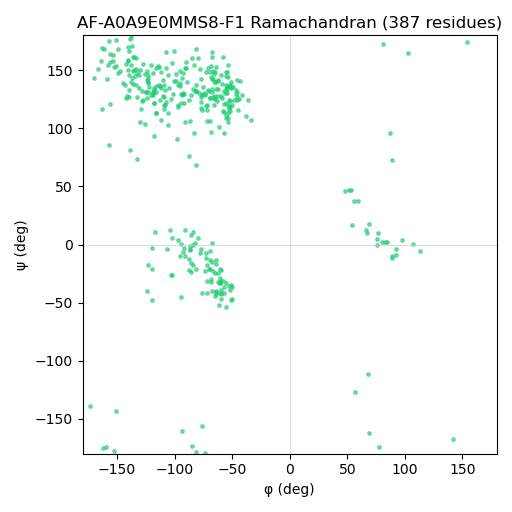8.62 369 GLU A O 1
ATOM 2732 N N . GLN A 1 370 ? 14.394 -2.283 -7.054 1.00 98.31 370 GLN A N 1
ATOM 2733 C CA . GLN A 1 370 ? 15.397 -3.296 -7.366 1.00 98.31 370 GLN A CA 1
ATOM 2734 C C . GLN A 1 370 ? 16.285 -2.828 -8.523 1.00 98.31 370 GLN A C 1
ATOM 2736 O O . GLN A 1 370 ? 15.825 -2.086 -9.393 1.00 98.31 370 GLN A O 1
ATOM 2741 N N . ALA A 1 371 ? 17.548 -3.262 -8.533 1.00 98.62 371 ALA A N 1
ATOM 2742 C CA . ALA A 1 371 ? 18.438 -3.035 -9.665 1.00 98.62 371 ALA A CA 1
ATOM 2743 C C . ALA A 1 371 ? 17.959 -3.799 -10.905 1.00 98.62 371 ALA A C 1
ATOM 2745 O O . ALA A 1 371 ? 17.418 -4.905 -10.790 1.00 98.62 371 ALA A O 1
ATOM 2746 N N . LEU A 1 372 ? 18.181 -3.241 -12.097 1.00 98.56 372 LEU A N 1
ATOM 2747 C CA . LEU A 1 372 ? 17.772 -3.881 -13.346 1.00 98.56 372 LEU A CA 1
ATOM 2748 C C . LEU A 1 372 ? 18.386 -5.281 -13.490 1.00 98.56 372 LEU A C 1
ATOM 2750 O O . LEU A 1 372 ? 17.648 -6.207 -13.841 1.00 98.56 372 LEU A O 1
ATOM 2754 N N . ARG A 1 373 ? 19.669 -5.469 -13.132 1.00 98.38 373 ARG A N 1
ATOM 2755 C CA . ARG A 1 373 ? 20.353 -6.782 -13.137 1.00 98.38 373 ARG A CA 1
ATOM 2756 C C . ARG A 1 373 ? 19.612 -7.864 -12.356 1.00 98.38 373 ARG A C 1
ATOM 2758 O O . ARG A 1 373 ? 19.585 -9.013 -12.783 1.00 98.38 373 ARG A O 1
ATOM 2765 N N . ASP A 1 374 ? 18.970 -7.502 -11.249 1.00 97.94 374 ASP A N 1
ATOM 2766 C CA . ASP A 1 374 ? 18.359 -8.471 -10.337 1.00 97.94 374 ASP A CA 1
ATOM 2767 C C . ASP A 1 374 ? 16.881 -8.740 -10.672 1.00 97.94 374 ASP A C 1
ATOM 2769 O O . ASP A 1 374 ? 16.229 -9.573 -10.041 1.00 97.94 374 ASP A O 1
ATOM 2773 N N . SER A 1 375 ? 16.331 -8.045 -11.673 1.00 96.12 375 SER A N 1
ATOM 2774 C CA . SER A 1 375 ? 14.916 -8.142 -12.049 1.00 96.12 375 SER A CA 1
ATOM 2775 C C . SER A 1 375 ? 14.533 -9.452 -12.744 1.00 96.12 375 SER A C 1
ATOM 2777 O O . SER A 1 375 ? 13.347 -9.759 -12.867 1.00 96.12 375 SER A O 1
ATOM 2779 N N . GLY A 1 376 ? 15.522 -10.194 -13.254 1.00 95.75 376 GLY A N 1
ATOM 2780 C CA . GLY A 1 376 ? 15.323 -11.345 -14.138 1.00 95.75 376 GLY A CA 1
ATOM 2781 C C . GLY A 1 376 ? 14.953 -10.981 -15.583 1.00 95.75 376 GLY A C 1
ATOM 2782 O O . GLY A 1 376 ? 14.671 -11.880 -16.371 1.00 95.75 376 GLY A O 1
ATOM 2783 N N . TYR A 1 377 ? 14.936 -9.687 -15.938 1.00 96.56 377 TYR A N 1
ATOM 2784 C CA . TYR A 1 377 ? 14.584 -9.205 -17.282 1.00 96.56 377 TYR A CA 1
ATOM 2785 C C . TYR A 1 377 ? 15.692 -8.415 -17.982 1.00 96.56 377 TYR A C 1
ATOM 2787 O O . TYR A 1 377 ? 15.494 -8.069 -19.147 1.00 96.56 377 TYR A O 1
ATOM 2795 N N . ALA A 1 378 ? 16.829 -8.171 -17.322 1.00 95.81 378 ALA A N 1
ATOM 2796 C CA . ALA A 1 378 ? 17.900 -7.304 -17.819 1.00 95.81 378 ALA A CA 1
ATOM 2797 C C . ALA A 1 378 ? 18.375 -7.650 -19.241 1.00 95.81 378 ALA A C 1
ATOM 2799 O O . ALA A 1 378 ? 18.577 -6.764 -20.063 1.00 95.81 378 ALA A O 1
ATOM 2800 N N . ASP A 1 379 ? 18.469 -8.941 -19.559 1.00 96.12 379 ASP A N 1
ATOM 2801 C CA . ASP A 1 379 ? 19.008 -9.411 -20.841 1.00 96.12 379 ASP A CA 1
ATOM 2802 C C . ASP A 1 379 ? 18.021 -9.257 -22.013 1.00 96.12 379 ASP A C 1
ATOM 2804 O O . ASP A 1 379 ? 18.345 -9.555 -23.164 1.00 96.12 379 ASP A O 1
ATOM 2808 N N . ASN A 1 380 ? 16.787 -8.812 -21.752 1.00 97.56 380 ASN A N 1
ATOM 2809 C CA . ASN A 1 380 ? 15.803 -8.599 -22.805 1.00 97.56 380 ASN A CA 1
ATOM 2810 C C . ASN A 1 380 ? 15.981 -7.234 -23.478 1.00 97.56 380 ASN A C 1
ATOM 2812 O O . ASN A 1 380 ? 16.423 -6.257 -22.879 1.00 97.56 380 ASN A O 1
ATOM 2816 N N . ALA A 1 381 ? 15.528 -7.143 -24.729 1.00 97.81 381 ALA A N 1
ATOM 2817 C CA . ALA A 1 381 ? 15.375 -5.855 -25.392 1.00 97.81 381 ALA A CA 1
ATOM 2818 C C . ALA A 1 381 ? 14.396 -4.952 -24.625 1.00 97.81 381 ALA A C 1
ATOM 2820 O O . ALA A 1 381 ? 13.399 -5.424 -24.074 1.00 97.81 381 ALA A O 1
ATOM 2821 N N . ILE A 1 382 ? 14.659 -3.649 -24.649 1.00 98.56 382 ILE A N 1
ATOM 2822 C CA . ILE A 1 382 ? 13.909 -2.648 -23.895 1.00 98.56 382 ILE A CA 1
ATOM 2823 C C . ILE A 1 382 ? 13.272 -1.591 -24.794 1.00 98.56 382 ILE A C 1
ATOM 2825 O O . ILE A 1 382 ? 13.781 -1.250 -25.868 1.00 98.56 382 ILE A O 1
ATOM 2829 N N . GLU A 1 383 ? 12.189 -1.001 -24.298 1.00 98.62 383 GLU A N 1
ATOM 2830 C CA . GLU A 1 383 ? 11.661 0.283 -24.757 1.00 98.62 383 GLU A CA 1
ATOM 2831 C C . GLU A 1 383 ? 11.567 1.239 -23.559 1.00 98.62 383 GLU A C 1
ATOM 2833 O O . GLU A 1 383 ? 10.932 0.923 -22.553 1.00 98.62 383 GLU A O 1
ATOM 2838 N N . LEU A 1 384 ? 12.165 2.426 -23.667 1.00 98.75 384 LEU A N 1
ATOM 2839 C CA . LEU A 1 384 ? 11.989 3.493 -22.682 1.00 98.75 384 LEU A CA 1
ATOM 2840 C C . LEU A 1 384 ? 10.746 4.301 -23.027 1.00 98.75 384 LEU A C 1
ATOM 2842 O O . LEU A 1 384 ? 10.610 4.774 -24.158 1.00 98.75 384 LEU A O 1
ATOM 2846 N N . LEU A 1 385 ? 9.852 4.494 -22.061 1.00 98.75 385 LEU A N 1
ATOM 2847 C CA . LEU A 1 385 ? 8.593 5.205 -22.258 1.00 98.75 385 LEU A CA 1
ATOM 2848 C C . LEU A 1 385 ? 8.450 6.380 -21.292 1.00 98.75 385 LEU A C 1
ATOM 2850 O O . LEU A 1 385 ? 8.860 6.315 -20.139 1.00 98.75 385 LEU A O 1
ATOM 2854 N N . ARG A 1 386 ? 7.751 7.428 -21.731 1.00 98.62 386 ARG A N 1
ATOM 2855 C CA . ARG A 1 386 ? 7.297 8.519 -20.860 1.00 98.62 386 ARG A CA 1
ATOM 2856 C C . ARG A 1 386 ? 5.813 8.768 -21.030 1.00 98.62 386 ARG A C 1
ATOM 2858 O O . ARG A 1 386 ? 5.345 8.915 -22.158 1.00 98.62 386 ARG A O 1
ATOM 2865 N N . TRP A 1 387 ? 5.078 8.863 -19.928 1.00 98.25 387 TRP A N 1
ATOM 2866 C CA . TRP A 1 387 ? 3.651 9.180 -19.957 1.00 98.25 387 TRP A CA 1
ATOM 2867 C C . TRP A 1 387 ? 3.351 10.443 -20.778 1.00 98.25 387 TRP A C 1
ATOM 2869 O O . TRP A 1 387 ? 4.057 11.450 -20.673 1.00 98.25 387 TRP A O 1
ATOM 2879 N N . LYS A 1 388 ? 2.292 10.392 -21.594 1.00 96.88 388 LYS A N 1
ATOM 2880 C CA . LYS A 1 388 ? 1.718 11.579 -22.242 1.00 96.88 388 LYS A CA 1
ATOM 2881 C C . LYS A 1 388 ? 0.929 12.347 -21.178 1.00 96.88 388 LYS A C 1
ATOM 2883 O O . LYS A 1 388 ? 0.143 11.734 -20.459 1.00 96.88 388 LYS A O 1
ATOM 2888 N N . ARG A 1 389 ? 1.182 13.649 -21.053 1.00 87.00 389 ARG A N 1
ATOM 2889 C CA . ARG A 1 389 ? 0.432 14.547 -20.165 1.00 87.00 389 ARG A CA 1
ATOM 2890 C C . ARG A 1 389 ? -0.638 15.287 -20.941 1.00 87.00 389 ARG A C 1
ATOM 2892 O O . ARG A 1 389 ? -0.373 15.565 -22.134 1.00 87.00 389 ARG A O 1
#

Sequence (389 aa):
MASRASICLLGFALACRSEAVGQPTPGPATPGQPTPAGAPTAGPPAPGLATTAALRSAHHGRADHRGVVVAIGIASRVGADGPADANPKRARLGEPVTLYAVVEVDDGGRRAIYSDAPRLRWRKREVAVRPLAEGPALALAWSKIEPTAANLSNTQSGSFRYEAIPYATTPMAAGQGAVTADVHPTLTPDHGGGVGTMRYQVVATQGDRTIASPGIAARKRRAAGGLTDEVHRITVRRDDSFLGYLTEMYGQPYIWASAGPNDRAHQSEQLEGSDCADLMVYGARRAGLAIPYGYTGTLKRHARVLATGALADDGVYRDRRGQPIAFPQPGDLILFPRHVGALTVDRGTPGVLDVDDLMIHTLFDSPKEQALRDSGYADNAIELLRWKR

Secondary structure (DSSP, 8-state):
---------------------PPPPPPSPPBTB-----S---PSP------------PEESBTT---EEEEEEEEEEESSSS-EESS-EEEETT--EEEEEEEEEEETTEEEEE-S-SSEEETTEE---B-GGGSB-EEEEEEEEEES-SEEETTTTSS---PPPPEEEEEEEES-SEEE-----SSS---STT-EEEEEEEEEEETTEEEE-S-TT-B-SSS-SSB-TTSEEEEEES-SSHHHHHGGGTTSPEEET---SSGGG-TTTTTS-B-HHHHHHHHHHHTT-------GGGHHHHEEEEEEEEE-TTSBEE-TTSPBPBP--TT-EEEETTEEEEEEE--SSTTB-BTT-EEEE-SSSS-EEEEGGGGT-TTS-EEEEEE--

Radius of gyration: 25.4 Å; Cα contacts (8 Å, |Δi|>4): 907; chains: 1; bounding box: 99×46×72 Å

pLDDT: mean 87.95, std 21.7, range [27.88, 98.88]